Protein AF-0000000084662398 (afdb_homodimer)

Structure (mmCIF, N/CA/C/O backbone):
data_AF-0000000084662398-model_v1
#
loop_
_entity.id
_entity.type
_entity.pdbx_description
1 polymer 'Uncharacterized protein'
#
loop_
_atom_site.group_PDB
_atom_site.id
_atom_site.type_symbol
_atom_site.label_atom_id
_atom_site.label_alt_id
_atom_site.label_comp_id
_atom_site.label_asym_id
_atom_site.label_entity_id
_atom_site.label_seq_id
_atom_site.pdbx_PDB_ins_code
_atom_site.Cartn_x
_atom_site.Cartn_y
_atom_site.Cartn_z
_atom_site.occupancy
_atom_site.B_iso_or_equiv
_atom_site.auth_seq_id
_atom_site.auth_comp_id
_atom_site.auth_asym_id
_atom_site.auth_atom_id
_atom_site.pdbx_PDB_model_num
ATOM 1 N N . MET A 1 1 ? -9.008 -38.969 -8.312 1 29.05 1 MET A N 1
ATOM 2 C CA . MET A 1 1 ? -8.93 -39.812 -7.121 1 29.05 1 MET A CA 1
ATOM 3 C C . MET A 1 1 ? -8.758 -38.938 -5.867 1 29.05 1 MET A C 1
ATOM 5 O O . MET A 1 1 ? -7.836 -38.125 -5.793 1 29.05 1 MET A O 1
ATOM 9 N N . LYS A 1 2 ? -9.797 -38.531 -5.156 1 34.97 2 LYS A N 1
ATOM 10 C CA . LYS A 1 2 ? -9.891 -37.812 -3.887 1 34.97 2 LYS A CA 1
ATOM 11 C C . LYS A 1 2 ? -9.07 -38.531 -2.803 1 34.97 2 LYS A C 1
ATOM 13 O O . LYS A 1 2 ? -9.125 -39.75 -2.666 1 34.97 2 LYS A O 1
ATOM 18 N N . ASN A 1 3 ? -7.875 -38.188 -2.508 1 36.16 3 ASN A N 1
ATOM 19 C CA . ASN A 1 3 ? -7.453 -38.875 -1.294 1 36.16 3 ASN A CA 1
ATOM 20 C C . ASN A 1 3 ? -8.328 -38.5 -0.103 1 36.16 3 ASN A C 1
ATOM 22 O O . ASN A 1 3 ? -8.305 -37.375 0.366 1 36.16 3 ASN A O 1
ATOM 26 N N . TYR A 1 4 ? -9.398 -39.125 0.163 1 37.53 4 TYR A N 1
ATOM 27 C CA . TYR A 1 4 ? -10.414 -39.062 1.212 1 37.53 4 TYR A CA 1
ATOM 28 C C . TYR A 1 4 ? -9.766 -38.969 2.59 1 37.53 4 TYR A C 1
ATOM 30 O O . TYR A 1 4 ? -10.453 -38.812 3.598 1 37.53 4 TYR A O 1
ATOM 38 N N . ALA A 1 5 ? -8.672 -39.594 2.799 1 39 5 ALA A N 1
ATOM 39 C CA . ALA A 1 5 ? -8.211 -39.906 4.152 1 39 5 ALA A CA 1
ATOM 40 C C . ALA A 1 5 ? -7.855 -38.625 4.902 1 39 5 ALA A C 1
ATOM 42 O O . ALA A 1 5 ? -8.102 -38.531 6.109 1 39 5 ALA A O 1
ATOM 43 N N . THR A 1 6 ? -6.941 -37.781 4.379 1 43.41 6 THR A N 1
ATOM 44 C CA . THR A 1 6 ? -6.461 -36.719 5.258 1 43.41 6 THR A CA 1
ATOM 45 C C . THR A 1 6 ? -7.293 -35.469 5.078 1 43.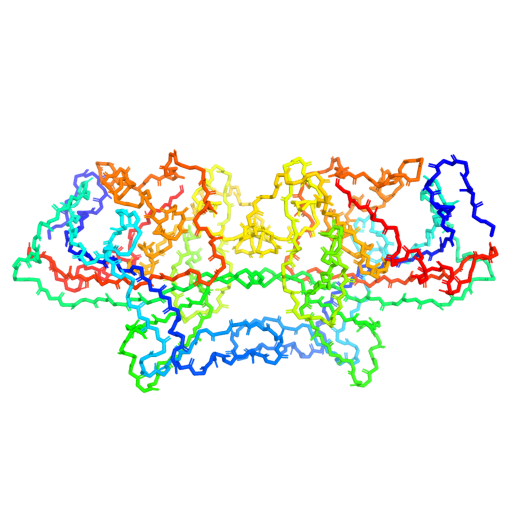41 6 THR A C 1
ATOM 47 O O . THR A 1 6 ? -7.07 -34.469 5.766 1 43.41 6 THR A O 1
ATOM 50 N N . GLY A 1 7 ? -8.531 -35.562 4.48 1 45.16 7 GLY A N 1
ATOM 51 C CA . GLY A 1 7 ? -9.375 -34.406 4.234 1 45.16 7 GLY A CA 1
ATOM 52 C C . GLY A 1 7 ? -8.711 -33.375 3.344 1 45.16 7 GLY A C 1
ATOM 53 O O . GLY A 1 7 ? -9.281 -32.312 3.08 1 45.16 7 GLY A O 1
ATOM 54 N N . VAL A 1 8 ? -7.418 -33.406 3.369 1 49.41 8 VAL A N 1
ATOM 55 C CA . VAL A 1 8 ? -6.695 -32.5 2.486 1 49.41 8 VAL A CA 1
ATOM 56 C C . VAL A 1 8 ? -6.797 -32.969 1.044 1 49.41 8 VAL A C 1
ATOM 58 O O . VAL A 1 8 ? -6.551 -34.156 0.763 1 49.41 8 VAL A O 1
ATOM 61 N N . PRO A 1 9 ? -7.539 -32.438 0.205 1 56.03 9 PRO A N 1
ATOM 62 C CA . PRO A 1 9 ? -7.574 -32.844 -1.199 1 56.03 9 PRO A CA 1
ATOM 63 C C . PRO A 1 9 ? -6.195 -33.219 -1.745 1 56.03 9 PRO A C 1
ATOM 65 O O . PRO A 1 9 ? -5.18 -32.719 -1.246 1 56.03 9 PRO A O 1
ATOM 68 N N . ASN A 1 10 ? -6.012 -34.312 -2.422 1 66.94 10 ASN A N 1
ATOM 69 C CA . ASN A 1 10 ? -4.812 -34.75 -3.143 1 66.94 10 ASN A CA 1
ATOM 70 C C . ASN A 1 10 ? -4.172 -33.562 -3.885 1 66.94 10 ASN A C 1
ATOM 72 O O . ASN A 1 10 ? -4.777 -33 -4.793 1 66.94 10 ASN A O 1
ATOM 76 N N . MET A 1 11 ? -3.113 -32.938 -3.277 1 85.56 11 MET A N 1
ATOM 77 C CA . MET A 1 11 ? -2.355 -31.875 -3.914 1 85.56 11 MET A CA 1
ATOM 78 C C . MET A 1 11 ? -1.899 -32.281 -5.312 1 85.56 11 MET A C 1
ATOM 80 O O . MET A 1 11 ? -1.329 -33.375 -5.492 1 85.56 11 MET A O 1
ATOM 84 N N . PRO A 1 12 ? -2.311 -31.531 -6.281 1 92.69 12 PRO A N 1
ATOM 85 C CA . PRO A 1 12 ? -1.886 -31.891 -7.637 1 92.69 12 PRO A CA 1
ATOM 86 C C . PRO A 1 12 ? -0.385 -31.703 -7.852 1 92.69 12 PRO A C 1
ATOM 88 O O . PRO A 1 12 ? 0.275 -31.016 -7.07 1 92.69 12 PRO A O 1
ATOM 91 N N . ARG A 1 13 ? 0.083 -32.406 -8.883 1 94.62 13 ARG A N 1
ATOM 92 C CA . ARG A 1 13 ? 1.438 -32.156 -9.367 1 94.62 13 ARG A CA 1
ATOM 93 C C . ARG A 1 13 ? 1.43 -31.188 -10.547 1 94.62 13 ARG A C 1
ATOM 95 O O . ARG A 1 13 ? 0.531 -31.234 -11.391 1 94.62 13 ARG A O 1
ATOM 102 N N . TYR A 1 14 ? 2.424 -30.375 -10.57 1 97.56 14 TYR A N 1
ATOM 103 C CA . TYR A 1 14 ? 2.564 -29.453 -11.695 1 97.56 14 TYR A CA 1
ATOM 104 C C . TYR A 1 14 ? 4.012 -29 -11.852 1 97.56 14 TYR A C 1
ATOM 106 O O . TYR A 1 14 ? 4.816 -29.156 -10.93 1 97.56 14 TYR A O 1
ATOM 114 N N . ALA A 1 15 ? 4.344 -28.562 -13.016 1 98.25 15 ALA A N 1
ATOM 115 C CA . ALA A 1 15 ? 5.637 -27.953 -13.312 1 98.25 15 ALA A CA 1
ATOM 116 C C . ALA A 1 15 ? 5.508 -26.453 -13.477 1 98.25 15 ALA A C 1
ATOM 118 O O . ALA A 1 15 ? 4.465 -25.953 -13.906 1 98.25 15 ALA A O 1
ATOM 119 N N . PHE A 1 16 ? 6.559 -25.781 -13.055 1 98.25 16 PHE A N 1
ATOM 120 C CA . PHE A 1 16 ? 6.492 -24.344 -13.258 1 98.25 16 PHE A CA 1
ATOM 121 C C . PHE A 1 16 ? 7.883 -23.75 -13.461 1 98.25 16 PHE A C 1
ATOM 123 O O . PHE A 1 16 ? 8.883 -24.406 -13.148 1 98.25 16 PHE A O 1
ATOM 130 N N . ARG A 1 17 ? 7.871 -22.625 -14.047 1 97.19 17 ARG A N 1
ATOM 131 C CA . ARG A 1 17 ? 9.062 -21.828 -14.281 1 97.19 17 ARG A CA 1
ATOM 132 C C . ARG A 1 17 ? 8.812 -20.359 -13.914 1 97.19 17 ARG A C 1
ATOM 134 O O . ARG A 1 17 ? 7.734 -19.828 -14.18 1 97.19 17 ARG A O 1
ATOM 141 N N . ILE A 1 18 ? 9.789 -19.797 -13.234 1 96.88 18 ILE A N 1
ATOM 142 C CA . ILE A 1 18 ? 9.742 -18.391 -12.898 1 96.88 18 ILE A CA 1
ATOM 143 C C . ILE A 1 18 ? 10.93 -17.656 -13.531 1 96.88 18 ILE A C 1
ATOM 145 O O . ILE A 1 18 ? 12.078 -18.062 -13.336 1 96.88 18 ILE A O 1
ATOM 149 N N . ASP A 1 19 ? 10.656 -16.688 -14.297 1 96.06 19 ASP A N 1
ATOM 150 C CA . ASP A 1 19 ? 11.711 -15.852 -14.859 1 96.06 19 ASP A CA 1
ATOM 151 C C . ASP A 1 19 ? 11.656 -14.438 -14.289 1 96.06 19 ASP A C 1
ATOM 153 O O . ASP A 1 19 ? 10.594 -13.805 -14.273 1 96.06 19 ASP A O 1
ATOM 157 N N . GLU A 1 20 ? 12.82 -13.953 -13.852 1 95.88 20 GLU A N 1
ATOM 158 C CA . GLU A 1 20 ? 12.938 -12.531 -13.57 1 95.88 20 GLU A CA 1
ATOM 159 C C . GLU A 1 20 ? 12.812 -11.703 -14.852 1 95.88 20 GLU A C 1
ATOM 161 O O . GLU A 1 20 ? 13.398 -12.047 -15.875 1 95.88 20 GLU A O 1
ATOM 166 N N . ILE A 1 21 ? 12.023 -10.641 -14.766 1 95.06 21 ILE A N 1
ATOM 167 C CA . ILE A 1 21 ? 11.883 -9.789 -15.945 1 95.06 21 ILE A CA 1
ATOM 168 C C . ILE A 1 21 ? 12.094 -8.328 -15.555 1 95.06 21 ILE A C 1
ATOM 170 O O . ILE A 1 21 ? 11.93 -7.965 -14.383 1 95.06 21 ILE A O 1
ATOM 174 N N . CYS A 1 22 ? 12.445 -7.516 -16.469 1 91.88 22 CYS A N 1
ATOM 175 C CA . CYS A 1 22 ? 12.633 -6.082 -16.281 1 91.88 22 CYS A CA 1
ATOM 176 C C . CYS A 1 22 ? 12.32 -5.312 -17.547 1 91.88 22 CYS A C 1
ATOM 178 O O . CYS A 1 22 ? 12.258 -5.898 -18.641 1 91.88 22 CYS A O 1
ATOM 180 N N . GLU A 1 23 ? 12.07 -4.121 -17.375 1 89.5 23 GLU A N 1
ATOM 181 C CA . GLU A 1 23 ? 11.852 -3.266 -18.547 1 89.5 23 GLU A CA 1
ATOM 182 C C . GLU A 1 23 ? 13.117 -3.141 -19.391 1 89.5 23 GLU A C 1
ATOM 184 O O . GLU A 1 23 ? 14.219 -3.043 -18.844 1 89.5 23 GLU A O 1
ATOM 189 N N . SER A 1 24 ? 12.805 -3.154 -20.672 1 86.69 24 SER A N 1
ATOM 190 C CA . SER A 1 24 ? 13.914 -2.996 -21.609 1 86.69 24 SER A CA 1
ATOM 191 C C . SER A 1 24 ? 14.359 -1.541 -21.688 1 86.69 24 SER A C 1
ATOM 193 O O . SER A 1 24 ? 13.539 -0.625 -21.609 1 86.69 24 SER A O 1
ATOM 195 N N . ASP A 1 25 ? 15.641 -1.336 -21.797 1 77.31 25 ASP A N 1
ATOM 196 C CA . ASP A 1 25 ? 16.172 0.005 -22 1 77.31 25 ASP A CA 1
ATOM 197 C C . ASP A 1 25 ? 15.953 0.475 -23.438 1 77.31 25 ASP A C 1
ATOM 199 O O . ASP A 1 25 ? 16.141 1.653 -23.75 1 77.31 25 ASP A O 1
ATOM 203 N N . GLN A 1 26 ? 15.609 -0.328 -24.359 1 73.19 26 GLN A N 1
ATOM 204 C CA . GLN A 1 26 ? 15.531 -0.034 -25.781 1 73.19 26 GLN A CA 1
ATOM 205 C C . GLN A 1 26 ? 14.164 0.521 -26.156 1 73.19 26 GLN A C 1
ATOM 207 O O . GLN A 1 26 ? 13.992 1.104 -27.234 1 73.19 26 GLN A O 1
ATOM 212 N N . VAL A 1 27 ? 13.203 0.187 -25.438 1 65.38 27 VAL A N 1
ATOM 213 C CA . VAL A 1 27 ? 11.852 0.619 -25.75 1 65.38 27 VAL A CA 1
ATOM 214 C C . VAL A 1 27 ? 11.414 1.726 -24.797 1 65.38 27 VAL A C 1
ATOM 216 O O . VAL A 1 27 ? 11.766 1.702 -23.609 1 65.38 27 VAL A O 1
ATOM 219 N N . ALA A 1 28 ? 11.062 2.842 -25.484 1 58.97 28 ALA A N 1
ATOM 220 C CA . ALA A 1 28 ? 10.633 4.012 -24.734 1 58.97 28 ALA A CA 1
ATOM 221 C C . ALA A 1 28 ? 9.742 3.605 -23.562 1 58.97 28 ALA A C 1
ATOM 223 O O . ALA A 1 28 ? 8.898 2.719 -23.688 1 58.97 28 ALA A O 1
ATOM 224 N N . PRO A 1 29 ? 10.312 4.113 -22.609 1 55.75 29 PRO A N 1
ATOM 225 C CA . PRO A 1 29 ? 9.695 3.725 -21.344 1 55.75 29 PRO A CA 1
ATOM 226 C C . PRO A 1 29 ? 8.172 3.861 -21.359 1 55.75 29 PRO A C 1
ATOM 228 O O . PRO A 1 29 ? 7.625 4.59 -22.188 1 55.75 29 PRO A O 1
ATOM 231 N N . THR A 1 30 ? 7.586 3.123 -20.422 1 60.88 30 THR A N 1
ATOM 232 C CA . THR A 1 30 ? 6.266 2.846 -19.875 1 60.88 30 THR A CA 1
ATOM 233 C C . THR A 1 30 ? 5.539 4.145 -19.531 1 60.88 30 THR A C 1
ATOM 235 O O . THR A 1 30 ? 6.176 5.168 -19.266 1 60.88 30 THR A O 1
ATOM 238 N N . VAL A 1 31 ? 4.266 4.098 -19.75 1 62.16 31 VAL A N 1
ATOM 239 C CA . VAL A 1 31 ? 3.182 5.051 -19.547 1 62.16 31 VAL A CA 1
ATOM 240 C C . VAL A 1 31 ? 2.932 5.242 -18.047 1 62.16 31 VAL A C 1
ATOM 242 O O . VAL A 1 31 ? 3.139 4.316 -17.266 1 62.16 31 VAL A O 1
ATOM 245 N N . THR A 1 32 ? 3.072 6.461 -17.609 1 65.06 32 THR A N 1
ATOM 246 C CA . THR A 1 32 ? 2.578 6.832 -16.281 1 65.06 32 THR A CA 1
ATOM 247 C C . THR A 1 32 ? 1.087 7.148 -16.344 1 65.06 32 THR A C 1
ATOM 249 O O . THR A 1 32 ? 0.587 7.652 -17.344 1 65.06 32 THR A O 1
ATOM 252 N N . THR A 1 33 ? 0.431 6.516 -15.406 1 64.69 33 THR A N 1
ATOM 253 C CA . THR A 1 33 ? -0.972 6.895 -15.289 1 64.69 33 THR A CA 1
ATOM 254 C C . THR A 1 33 ? -1.112 8.406 -15.117 1 64.69 33 THR A C 1
ATOM 256 O O . THR A 1 33 ? -0.12 9.109 -14.906 1 64.69 33 THR A O 1
ATOM 259 N N . GLY A 1 34 ? -2.219 8.844 -15.445 1 63.22 34 GLY A N 1
ATOM 260 C CA . GLY A 1 34 ? -2.518 10.234 -15.141 1 63.22 34 GLY A CA 1
ATOM 261 C C . GLY A 1 34 ? -2.217 10.617 -13.703 1 63.22 34 GLY A C 1
ATOM 262 O O . GLY A 1 34 ? -2.012 11.789 -13.398 1 63.22 34 GLY A O 1
ATOM 263 N N . ARG A 1 35 ? -2.023 9.523 -12.961 1 66.25 35 ARG A N 1
ATOM 264 C CA . ARG A 1 35 ? -1.815 9.805 -11.547 1 66.25 35 ARG A CA 1
ATOM 265 C C . ARG A 1 35 ? -0.349 9.633 -11.164 1 66.25 35 ARG A C 1
ATOM 267 O O . ARG A 1 35 ? -0.008 9.633 -9.977 1 66.25 35 ARG A O 1
ATOM 274 N N . GLY A 1 36 ? 0.453 9.383 -12.188 1 67.5 36 GLY A N 1
ATOM 275 C CA . GLY A 1 36 ? 1.885 9.359 -11.938 1 67.5 36 GLY A CA 1
ATOM 276 C C . GLY A 1 36 ? 2.408 7.977 -11.594 1 67.5 36 GLY A C 1
ATOM 277 O O . GLY A 1 36 ? 3.584 7.824 -11.25 1 67.5 36 GLY A O 1
ATOM 278 N N . ASP A 1 37 ? 1.507 7.004 -11.68 1 78.56 37 ASP A N 1
ATOM 279 C CA . ASP A 1 37 ? 1.978 5.652 -11.375 1 78.56 37 ASP A CA 1
ATOM 280 C C . ASP A 1 37 ? 2.643 5.016 -12.594 1 78.56 37 ASP A C 1
ATOM 282 O O . ASP A 1 37 ? 2.133 5.121 -13.711 1 78.56 37 ASP A O 1
ATOM 286 N N . TRP A 1 38 ? 3.697 4.484 -12.367 1 86.69 38 TRP A N 1
ATOM 287 C CA . TRP A 1 38 ? 4.375 3.682 -13.375 1 86.69 38 TRP A CA 1
ATOM 288 C C . TRP A 1 38 ? 3.557 2.445 -13.734 1 86.69 38 TRP A C 1
ATOM 290 O O . TRP A 1 38 ? 3.043 1.759 -12.844 1 86.69 38 TRP A O 1
ATOM 300 N N . ILE A 1 39 ? 3.352 2.266 -15.016 1 89.62 39 ILE A N 1
ATOM 301 C CA . ILE A 1 39 ? 2.732 1.049 -15.531 1 89.62 39 ILE A CA 1
ATOM 302 C C . ILE A 1 39 ? 3.68 0.365 -16.516 1 89.62 39 ILE A C 1
ATOM 304 O O . ILE A 1 39 ? 4.148 0.99 -17.469 1 89.62 39 ILE A O 1
ATOM 308 N N . PRO A 1 40 ? 3.973 -0.917 -16.234 1 91.94 40 PRO A N 1
ATOM 309 C CA . PRO A 1 40 ? 4.84 -1.578 -17.219 1 91.94 40 PRO A CA 1
ATOM 310 C C . PRO A 1 40 ? 4.25 -1.574 -18.625 1 91.94 40 PRO A C 1
ATOM 312 O O . PRO A 1 40 ? 3.029 -1.605 -18.781 1 91.94 40 PRO A O 1
ATOM 315 N N . SER A 1 41 ? 5.051 -1.547 -19.594 1 89.94 41 SER A N 1
ATOM 316 C CA . SER A 1 41 ? 4.602 -1.525 -20.984 1 89.94 41 SER A CA 1
ATOM 317 C C . SER A 1 41 ? 4.121 -2.902 -21.438 1 89.94 41 SER A C 1
ATOM 319 O O . SER A 1 41 ? 4.664 -3.924 -21.016 1 89.94 41 SER A O 1
ATOM 321 N N . VAL A 1 42 ? 3.129 -2.93 -22.328 1 90 42 VAL A N 1
ATOM 322 C CA . VAL A 1 42 ? 2.658 -4.176 -22.906 1 90 42 VAL A CA 1
ATOM 323 C C . VAL A 1 42 ? 3.156 -4.289 -24.344 1 90 42 VAL A C 1
ATOM 325 O O . VAL A 1 42 ? 2.686 -5.137 -25.109 1 90 42 VAL A O 1
ATOM 328 N N . GLN A 1 43 ? 3.99 -3.443 -24.703 1 88.12 43 GLN A N 1
ATOM 329 C CA . GLN A 1 43 ? 4.547 -3.506 -26.047 1 88.12 43 GLN A CA 1
ATOM 330 C C . GLN A 1 43 ? 5.543 -4.652 -26.188 1 88.12 43 GLN A C 1
ATOM 332 O O . GLN A 1 43 ? 6.285 -4.949 -25.234 1 88.12 43 GLN A O 1
ATOM 337 N N . HIS A 1 44 ? 5.582 -5.156 -27.391 1 88.19 44 HIS A N 1
ATOM 338 C CA . HIS A 1 44 ? 6.547 -6.215 -27.656 1 88.19 44 HIS A CA 1
ATOM 339 C C . HIS A 1 44 ? 7.977 -5.727 -27.453 1 88.19 44 HIS A C 1
ATOM 341 O O . HIS A 1 44 ? 8.336 -4.641 -27.922 1 88.19 44 HIS A O 1
ATOM 347 N N . GLY A 1 45 ? 8.695 -6.469 -26.719 1 88.5 45 GLY A N 1
ATOM 348 C CA . GLY A 1 45 ? 10.094 -6.129 -26.5 1 88.5 45 GLY A CA 1
ATOM 349 C C . GLY A 1 45 ? 10.305 -5.164 -25.359 1 88.5 45 GLY A C 1
ATOM 350 O O . GLY A 1 45 ? 11.438 -4.844 -25 1 88.5 45 GLY A O 1
ATOM 351 N N . ALA A 1 46 ? 9.266 -4.734 -24.75 1 91.19 46 ALA A N 1
ATOM 352 C CA . ALA A 1 46 ? 9.383 -3.742 -23.688 1 91.19 46 ALA A CA 1
ATOM 353 C C . ALA A 1 46 ? 9.859 -4.387 -22.391 1 91.19 46 ALA A C 1
ATOM 355 O O . ALA A 1 46 ? 10.406 -3.705 -21.516 1 91.19 46 ALA A O 1
ATOM 356 N N . ASN A 1 47 ? 9.586 -5.621 -22.188 1 93.75 47 ASN A N 1
ATOM 357 C CA . ASN A 1 47 ? 10.016 -6.391 -21.016 1 93.75 47 ASN A CA 1
ATOM 358 C C . ASN A 1 47 ? 10.828 -7.613 -21.438 1 93.75 47 ASN A C 1
ATOM 360 O O . ASN A 1 47 ? 10.461 -8.328 -22.359 1 93.75 47 ASN A O 1
ATOM 364 N N . ASN A 1 48 ? 11.93 -7.77 -20.703 1 92.56 48 ASN A N 1
ATOM 365 C CA . ASN A 1 48 ? 12.812 -8.883 -21.031 1 92.56 48 ASN A CA 1
ATOM 366 C C . ASN A 1 48 ? 13.133 -9.734 -19.812 1 92.56 48 ASN A C 1
ATOM 368 O O . ASN A 1 48 ? 13.211 -9.211 -18.688 1 92.56 48 ASN A O 1
ATOM 372 N N . SER A 1 49 ? 13.344 -11.039 -20.141 1 92.06 49 SER A N 1
ATOM 373 C CA . SER A 1 49 ? 13.844 -11.914 -19.078 1 92.06 49 SER A CA 1
ATOM 374 C C . SER A 1 49 ? 15.289 -11.578 -18.734 1 92.06 49 SER A C 1
ATOM 376 O O . SER A 1 49 ? 16.094 -11.258 -19.609 1 92.06 49 SER A O 1
ATOM 378 N N . VAL A 1 50 ? 15.555 -11.57 -17.484 1 86.69 50 VAL A N 1
ATOM 379 C CA . VAL A 1 50 ? 16.906 -11.336 -17.016 1 86.69 50 VAL A CA 1
ATOM 380 C C . VAL A 1 50 ? 17.719 -12.633 -17.062 1 86.69 50 VAL A C 1
ATOM 382 O O . VAL A 1 50 ? 17.359 -13.617 -16.406 1 86.69 50 VAL A O 1
ATOM 385 N N . PRO A 1 51 ? 18.703 -12.641 -17.984 1 76.62 51 PRO A N 1
ATOM 386 C CA . PRO A 1 51 ? 19.469 -13.875 -18.094 1 76.62 51 PRO A CA 1
ATOM 387 C C . PRO A 1 51 ? 20.234 -14.211 -16.812 1 76.62 51 PRO A C 1
ATOM 389 O O . PRO A 1 51 ? 20.453 -13.328 -15.977 1 76.62 51 PRO A O 1
ATOM 392 N N . HIS A 1 52 ? 20.562 -15.539 -16.688 1 63.09 52 HIS A N 1
ATOM 393 C CA . HIS A 1 52 ? 21.25 -16.078 -15.516 1 63.09 52 HIS A CA 1
ATOM 394 C C . HIS A 1 52 ? 22.609 -15.414 -15.305 1 63.09 52 HIS A C 1
ATOM 396 O O . HIS A 1 52 ? 23.078 -15.289 -14.172 1 63.09 52 HIS A O 1
ATOM 402 N N . ASN A 1 53 ? 23.25 -15.273 -16.516 1 58.12 53 ASN A N 1
ATOM 403 C CA . ASN A 1 53 ? 24.625 -14.836 -16.406 1 58.12 53 ASN A CA 1
ATOM 404 C C . ASN A 1 53 ? 24.734 -13.406 -15.883 1 58.12 53 ASN A C 1
ATOM 406 O O . ASN A 1 53 ? 25.828 -12.922 -15.578 1 58.12 53 ASN A O 1
ATOM 410 N N . VAL A 1 54 ? 23.703 -12.781 -16.125 1 50.53 54 VAL A N 1
ATOM 411 C CA . VAL A 1 54 ? 23.766 -11.422 -15.594 1 50.53 54 VAL A CA 1
ATOM 412 C C . VAL A 1 54 ? 23.453 -11.438 -14.094 1 50.53 54 VAL A C 1
ATOM 414 O O . VAL A 1 54 ? 22.344 -11.75 -13.688 1 50.53 54 VAL A O 1
ATOM 417 N N . GLY A 1 55 ? 24.391 -11.195 -13.289 1 51.41 55 GLY A N 1
ATOM 418 C CA . GLY A 1 55 ? 24.422 -11.195 -11.828 1 51.41 55 GLY A CA 1
ATOM 419 C C . GLY A 1 55 ? 24.438 -12.586 -11.234 1 51.41 55 GLY A C 1
ATOM 420 O O . GLY A 1 55 ? 24.781 -13.555 -11.914 1 51.41 55 GLY A O 1
ATOM 421 N N . SER A 1 56 ? 24.328 -12.711 -9.961 1 54.44 56 SER A N 1
ATOM 422 C CA . SER A 1 56 ? 24.281 -13.945 -9.188 1 54.44 56 SER A CA 1
ATOM 423 C C . SER A 1 56 ? 23.125 -14.828 -9.625 1 54.44 56 SER A C 1
ATOM 425 O O . SER A 1 56 ? 22.266 -14.391 -10.391 1 54.44 56 SER A O 1
ATOM 427 N N . GLN A 1 57 ? 23.094 -16.109 -9.148 1 64.25 57 GLN A N 1
ATOM 428 C CA . GLN A 1 57 ? 22.203 -17.266 -9.289 1 64.25 57 GLN A CA 1
ATOM 429 C C . GLN A 1 57 ? 20.75 -16.859 -9.102 1 64.25 57 GLN A C 1
ATOM 431 O O . GLN A 1 57 ? 20.281 -16.672 -7.969 1 64.25 57 GLN A O 1
ATOM 436 N N . ASN A 1 58 ? 20.094 -16.281 -10.367 1 77.19 58 ASN A N 1
ATOM 437 C CA . ASN A 1 58 ? 18.656 -16.062 -10.195 1 77.19 58 ASN A CA 1
ATOM 438 C C . ASN A 1 58 ? 17.844 -17.266 -10.688 1 77.19 58 ASN A C 1
ATOM 440 O O . ASN A 1 58 ? 18.406 -18.281 -11.07 1 77.19 58 ASN A O 1
ATOM 444 N N . VAL A 1 59 ? 16.625 -17.234 -10.609 1 89.56 59 VAL A N 1
ATOM 445 C CA . VAL A 1 59 ? 15.711 -18.359 -10.781 1 89.56 59 VAL A CA 1
ATOM 446 C C . VAL A 1 59 ? 15.352 -18.516 -12.258 1 89.56 59 VAL A C 1
ATOM 448 O O . VAL A 1 59 ? 14.797 -19.531 -12.664 1 89.56 59 VAL A O 1
ATOM 451 N N . SER A 1 60 ? 15.859 -17.609 -13.156 1 92.25 60 SER A N 1
ATOM 452 C CA . SER A 1 60 ? 15.359 -17.547 -14.523 1 92.25 60 SER A CA 1
ATOM 453 C C . SER A 1 60 ? 15.773 -18.797 -15.312 1 92.25 60 SER A C 1
ATOM 455 O O . SER A 1 60 ? 16.891 -19.266 -15.172 1 92.25 60 SER A O 1
ATOM 457 N N . TYR A 1 61 ? 14.852 -19.281 -16.109 1 91.81 61 TYR A N 1
ATOM 458 C CA . TYR A 1 61 ? 15.031 -20.359 -17.078 1 91.81 61 TYR A CA 1
ATOM 459 C C . TYR A 1 61 ? 15.195 -21.703 -16.375 1 91.81 61 TYR A C 1
ATOM 461 O O . TYR A 1 61 ? 15.594 -22.688 -17 1 91.81 61 TYR A O 1
ATOM 469 N N . ARG A 1 62 ? 14.883 -21.75 -15.109 1 92.56 62 ARG A N 1
ATOM 470 C CA . ARG A 1 62 ? 14.898 -23.016 -14.375 1 92.56 62 ARG A CA 1
ATOM 471 C C . ARG A 1 62 ? 13.492 -23.594 -14.266 1 92.56 62 ARG A C 1
ATOM 473 O O . ARG A 1 62 ? 12.523 -22.859 -14.07 1 92.56 62 ARG A O 1
ATOM 480 N N . TRP A 1 63 ? 13.508 -24.875 -14.367 1 96.19 63 TRP A N 1
ATOM 481 C CA . TRP A 1 63 ? 12.227 -25.578 -14.211 1 96.19 63 TRP A CA 1
ATOM 482 C C . TRP A 1 63 ? 12.125 -26.219 -12.836 1 96.19 63 TRP A C 1
ATOM 484 O O . TRP A 1 63 ? 13.117 -26.719 -12.305 1 96.19 63 TRP A O 1
ATOM 494 N N . TRP A 1 64 ? 10.914 -26.156 -12.344 1 97.5 64 TRP A N 1
ATOM 495 C CA . TRP A 1 64 ? 10.594 -26.703 -11.031 1 97.5 64 TRP A CA 1
ATOM 496 C C . TRP A 1 64 ? 9.375 -27.625 -11.102 1 97.5 64 TRP A C 1
ATOM 498 O O . TRP A 1 64 ? 8.5 -27.438 -11.953 1 97.5 64 TRP A O 1
ATOM 508 N N . VAL A 1 65 ? 9.367 -28.609 -10.227 1 97.06 65 VAL A N 1
ATOM 509 C CA . VAL A 1 65 ? 8.234 -29.516 -10.141 1 97.06 65 VAL A CA 1
ATOM 510 C C . VAL A 1 65 ? 7.707 -29.547 -8.703 1 97.06 65 VAL A C 1
ATOM 512 O O . VAL A 1 65 ? 8.484 -29.703 -7.754 1 97.06 65 VAL A O 1
ATOM 515 N N . PHE A 1 66 ? 6.438 -29.266 -8.57 1 96.69 66 PHE A N 1
ATOM 516 C CA . PHE A 1 66 ? 5.723 -29.578 -7.34 1 96.69 66 PHE A CA 1
ATOM 517 C C . PHE A 1 66 ? 5.094 -30.953 -7.418 1 96.69 66 PHE A C 1
ATOM 519 O O . PHE A 1 66 ? 4.246 -31.219 -8.273 1 96.69 66 PHE A O 1
ATOM 526 N N . ASP A 1 67 ? 5.406 -31.844 -6.562 1 92.75 67 ASP A N 1
ATOM 527 C CA . ASP A 1 67 ? 4.973 -33.25 -6.684 1 92.75 67 ASP A CA 1
ATOM 528 C C . ASP A 1 67 ? 3.82 -33.531 -5.727 1 92.75 67 ASP A C 1
ATOM 530 O O . ASP A 1 67 ? 3.498 -34.688 -5.484 1 92.75 67 ASP A O 1
ATOM 534 N N . GLY A 1 68 ? 3.268 -32.531 -5.133 1 90.06 68 GLY A N 1
ATOM 535 C CA . GLY A 1 68 ? 2.197 -32.688 -4.164 1 90.06 68 GLY A CA 1
ATOM 536 C C . GLY A 1 68 ? 2.664 -32.562 -2.729 1 90.06 68 GLY A C 1
ATOM 537 O O . GLY A 1 68 ? 1.853 -32.344 -1.823 1 90.06 68 GLY A O 1
ATOM 538 N N . THR A 1 69 ? 3.992 -32.688 -2.512 1 90.31 69 THR A N 1
ATOM 539 C CA . THR A 1 69 ? 4.523 -32.625 -1.154 1 90.31 69 THR A CA 1
ATOM 540 C C . THR A 1 69 ? 5.645 -31.594 -1.057 1 90.31 69 THR A C 1
ATOM 542 O O . THR A 1 69 ? 5.82 -30.953 -0.015 1 90.31 69 THR A O 1
ATOM 545 N N . GLN A 1 70 ? 6.363 -31.469 -2.154 1 93.31 70 GLN A N 1
ATOM 546 C CA . GLN A 1 70 ? 7.5 -30.562 -2.141 1 93.31 70 GLN A CA 1
ATOM 547 C C . GLN A 1 70 ? 7.797 -30.031 -3.541 1 93.31 70 GLN A C 1
ATOM 549 O O . GLN A 1 70 ? 7.273 -30.547 -4.531 1 93.31 70 GLN A O 1
ATOM 554 N N . ILE A 1 71 ? 8.625 -29 -3.598 1 95.44 71 ILE A N 1
ATOM 555 C CA . ILE A 1 71 ? 9.109 -28.422 -4.844 1 95.44 71 ILE A CA 1
ATOM 556 C C . ILE A 1 71 ? 10.555 -28.844 -5.082 1 95.44 71 ILE A C 1
ATOM 558 O O . ILE A 1 71 ? 11.391 -28.766 -4.172 1 95.44 71 ILE A O 1
ATOM 562 N N . ARG A 1 72 ? 10.844 -29.281 -6.262 1 95.81 72 ARG A N 1
ATOM 563 C CA . ARG A 1 72 ? 12.203 -29.641 -6.648 1 95.81 72 ARG A CA 1
ATOM 564 C C . ARG A 1 72 ? 12.57 -29.047 -8.008 1 95.81 72 ARG A C 1
ATOM 566 O O . ARG A 1 72 ? 11.711 -28.938 -8.883 1 95.81 72 ARG A O 1
ATOM 573 N N . GLU A 1 73 ? 13.805 -28.797 -8.102 1 95.5 73 GLU A N 1
ATOM 574 C CA . GLU A 1 73 ? 14.281 -28.297 -9.383 1 95.5 73 GLU A CA 1
ATOM 575 C C . GLU A 1 73 ? 14.391 -29.438 -10.406 1 95.5 73 GLU A C 1
ATOM 577 O O . GLU A 1 73 ? 14.781 -30.547 -10.062 1 95.5 73 GLU A O 1
ATOM 582 N N . SER A 1 74 ? 14 -29.109 -11.617 1 94.75 74 SER A N 1
ATOM 583 C CA . SER A 1 74 ? 14.195 -29.984 -12.766 1 94.75 74 SER A CA 1
ATOM 584 C C . SER A 1 74 ? 15.195 -29.406 -13.75 1 94.75 74 SER A C 1
ATOM 586 O O . SER A 1 74 ? 15.039 -28.266 -14.195 1 94.75 74 SER A O 1
ATOM 588 N N . PRO A 1 75 ? 16.266 -30.094 -14.086 1 87.75 75 PRO A N 1
ATOM 589 C CA . PRO A 1 75 ? 17.297 -29.562 -14.969 1 87.75 75 PRO A CA 1
ATOM 590 C C . PRO A 1 75 ? 16.766 -29.172 -16.344 1 87.75 75 PRO A C 1
ATOM 592 O O . PRO A 1 75 ? 17.297 -28.266 -16.984 1 87.75 75 PRO A O 1
ATOM 595 N N . VAL A 1 76 ? 15.781 -29.922 -16.719 1 91.44 76 VAL A N 1
ATOM 596 C CA . VAL A 1 76 ? 15.148 -29.609 -18 1 91.44 76 VAL A CA 1
ATOM 597 C C . VAL A 1 76 ? 13.633 -29.5 -17.812 1 91.44 76 VAL A C 1
ATOM 599 O O . VAL A 1 76 ? 13.109 -29.859 -16.75 1 91.44 76 VAL A O 1
ATOM 602 N N . LYS A 1 77 ? 12.969 -29.016 -18.844 1 94.25 77 LYS A N 1
ATOM 603 C CA . LYS A 1 77 ? 11.508 -29.031 -18.812 1 94.25 77 LYS A CA 1
ATOM 604 C C . LYS A 1 77 ? 10.961 -30.438 -18.656 1 94.25 77 LYS A C 1
ATOM 606 O O . LYS A 1 77 ? 11.297 -31.328 -19.438 1 94.25 77 LYS A O 1
ATOM 611 N N . PRO A 1 78 ? 10.156 -30.625 -17.672 1 94.69 78 PRO A N 1
ATOM 612 C CA . PRO A 1 78 ? 9.586 -31.969 -17.516 1 94.69 78 PRO A CA 1
ATOM 613 C C . PRO A 1 78 ? 8.781 -32.406 -18.734 1 94.69 78 PRO A C 1
ATOM 615 O O . PRO A 1 78 ? 8.086 -31.609 -19.344 1 94.69 78 PRO A O 1
ATOM 618 N N . PRO A 1 79 ? 8.844 -33.688 -19.047 1 93.31 79 PRO A N 1
ATOM 619 C CA . PRO A 1 79 ? 8.18 -34.188 -20.25 1 93.31 79 PRO A CA 1
ATOM 620 C C . PRO A 1 79 ? 6.656 -34.25 -20.094 1 93.31 79 PRO A C 1
ATOM 622 O O . PRO A 1 79 ? 6.148 -34.344 -18.984 1 93.31 79 PRO A O 1
ATOM 625 N N . ASN A 1 80 ? 5.941 -34.25 -21.234 1 94 80 ASN A N 1
ATOM 626 C CA . ASN A 1 80 ? 4.504 -34.469 -21.359 1 94 80 ASN A CA 1
ATOM 627 C C . ASN A 1 80 ? 3.711 -33.438 -20.562 1 94 80 ASN A C 1
ATOM 629 O O . ASN A 1 80 ? 2.633 -33.719 -20.047 1 94 80 ASN A O 1
ATOM 633 N N . THR A 1 81 ? 4.328 -32.25 -20.281 1 95.5 81 THR A N 1
ATOM 634 C CA . THR A 1 81 ? 3.633 -31.141 -19.625 1 95.5 81 THR A CA 1
ATOM 635 C C . THR A 1 81 ? 2.908 -30.281 -20.656 1 95.5 81 THR A C 1
ATOM 637 O O . THR A 1 81 ? 3.312 -30.219 -21.828 1 95.5 81 THR A O 1
ATOM 640 N N . GLN A 1 82 ? 1.805 -29.688 -20.312 1 97 82 GLN A N 1
ATOM 641 C CA . GLN A 1 82 ? 1.057 -28.75 -21.141 1 97 82 GLN A CA 1
ATOM 642 C C . GLN A 1 82 ? 0.915 -27.406 -20.438 1 97 82 GLN A C 1
ATOM 644 O O . GLN A 1 82 ? 0.701 -27.344 -19.234 1 97 82 GLN A O 1
ATOM 649 N N . PRO A 1 83 ? 1.034 -26.344 -21.281 1 97.94 83 PRO A N 1
ATOM 650 C CA . PRO A 1 83 ? 0.823 -25.031 -20.672 1 97.94 83 PRO A CA 1
ATOM 651 C C . PRO A 1 83 ? -0.539 -24.906 -20 1 97.94 83 PRO A C 1
ATOM 653 O O . PRO A 1 83 ? -1.546 -25.375 -20.531 1 97.94 83 PRO A O 1
ATOM 656 N N . TYR A 1 84 ? -0.572 -24.344 -18.812 1 98.25 84 TYR A N 1
ATOM 657 C CA . TYR A 1 84 ? -1.81 -24.188 -18.062 1 98.25 84 TYR A CA 1
ATOM 658 C C . TYR A 1 84 ? -2.109 -22.719 -17.812 1 98.25 84 TYR A C 1
ATOM 660 O O . TYR A 1 84 ? -3.184 -22.219 -18.172 1 98.25 84 TYR A O 1
ATOM 668 N N . GLN A 1 85 ? -1.188 -22 -17.219 1 98.12 85 GLN A N 1
ATOM 669 C CA . GLN A 1 85 ? -1.416 -20.625 -16.812 1 98.12 85 GLN A CA 1
ATOM 670 C C . GLN A 1 85 ? -0.117 -19.828 -16.828 1 98.12 85 GLN A C 1
ATOM 672 O O . GLN A 1 85 ? 0.939 -20.328 -16.453 1 98.12 85 GLN A O 1
ATOM 677 N N . THR A 1 86 ? -0.201 -18.594 -17.312 1 98.44 86 THR A N 1
ATOM 678 C CA . THR A 1 86 ? 0.939 -17.688 -17.281 1 98.44 86 THR A CA 1
ATOM 679 C C . THR A 1 86 ? 0.543 -16.328 -16.703 1 98.44 86 THR A C 1
ATOM 681 O O . THR A 1 86 ? -0.468 -15.75 -17.094 1 98.44 86 THR A O 1
ATOM 684 N N . TYR A 1 87 ? 1.289 -15.914 -15.742 1 98.56 87 TYR A N 1
ATOM 685 C CA . TYR A 1 87 ? 1.114 -14.586 -15.172 1 98.56 87 TYR A CA 1
ATOM 686 C C . TYR A 1 87 ? 2.436 -13.828 -15.133 1 98.56 87 TYR A C 1
ATOM 688 O O . TYR A 1 87 ? 3.479 -14.398 -14.812 1 98.56 87 TYR A O 1
ATOM 696 N N . SER A 1 88 ? 2.395 -12.578 -15.484 1 98.38 88 SER A N 1
ATOM 697 C CA . SER A 1 88 ? 3.463 -11.633 -15.195 1 98.38 88 SER A CA 1
ATOM 698 C C . SER A 1 88 ? 3.055 -10.656 -14.094 1 98.38 88 SER A C 1
ATOM 700 O O . SER A 1 88 ? 1.917 -10.188 -14.07 1 98.38 88 SER A O 1
ATOM 702 N N . VAL A 1 89 ? 3.953 -10.445 -13.188 1 98.25 89 VAL A N 1
ATOM 703 C CA . VAL A 1 89 ? 3.666 -9.555 -12.062 1 98.25 89 VAL A CA 1
ATOM 704 C C . VAL A 1 89 ? 4.852 -8.625 -11.828 1 98.25 89 VAL A C 1
ATOM 706 O O . VAL A 1 89 ? 6.004 -9.07 -11.82 1 98.25 89 VAL A O 1
ATOM 709 N N . PHE A 1 90 ? 4.594 -7.34 -11.695 1 96.62 90 PHE A N 1
ATOM 710 C CA . PHE A 1 90 ? 5.574 -6.355 -11.266 1 96.62 90 PHE A CA 1
ATOM 711 C C . PHE A 1 90 ? 5.184 -5.754 -9.922 1 96.62 90 PHE A C 1
ATOM 713 O O . PHE A 1 90 ? 4.004 -5.484 -9.672 1 96.62 90 PHE A O 1
ATOM 720 N N . TYR A 1 91 ? 6.188 -5.59 -9.109 1 96.25 91 TYR A N 1
ATOM 721 C CA . TYR A 1 91 ? 5.98 -4.754 -7.93 1 96.25 91 TYR A CA 1
ATOM 722 C C . TYR A 1 91 ? 6.379 -3.309 -8.211 1 96.25 91 TYR A C 1
ATOM 724 O O . TYR A 1 91 ? 7.434 -3.055 -8.797 1 96.25 91 TYR A O 1
ATOM 732 N N . ASN A 1 92 ? 5.539 -2.416 -7.844 1 94.12 92 ASN A N 1
ATOM 733 C CA . ASN A 1 92 ? 5.797 -0.985 -7.969 1 94.12 92 ASN A CA 1
ATOM 734 C C . ASN A 1 92 ? 5.613 -0.262 -6.637 1 94.12 92 ASN A C 1
ATOM 736 O O . ASN A 1 92 ? 4.512 -0.232 -6.09 1 94.12 92 ASN A O 1
ATOM 740 N N . GLY A 1 93 ? 6.723 0.301 -6.156 1 92.5 93 GLY A N 1
ATOM 741 C CA . GLY A 1 93 ? 6.594 1.139 -4.977 1 92.5 93 GLY A CA 1
ATOM 742 C C . GLY A 1 93 ? 5.57 2.246 -5.137 1 92.5 93 GLY A C 1
ATOM 743 O O . GLY A 1 93 ? 5.562 2.949 -6.148 1 92.5 93 GLY A O 1
ATOM 744 N N . GLY A 1 94 ? 4.723 2.402 -4.129 1 92.44 94 GLY A N 1
ATOM 745 C CA . GLY A 1 94 ? 3.691 3.428 -4.184 1 92.44 94 GLY A CA 1
ATOM 746 C C . GLY A 1 94 ? 2.365 2.912 -4.715 1 92.44 94 GLY A C 1
ATOM 747 O O . GLY A 1 94 ? 1.337 3.578 -4.578 1 92.44 94 GLY A O 1
ATOM 748 N N . PHE A 1 95 ? 2.395 1.718 -5.246 1 92.06 95 PHE A N 1
ATOM 749 C CA . PHE A 1 95 ? 1.194 1.171 -5.867 1 92.06 95 PHE A CA 1
ATOM 750 C C . PHE A 1 95 ? 0.938 -0.253 -5.387 1 92.06 95 PHE A C 1
ATOM 752 O O . PHE A 1 95 ? -0.187 -0.596 -5.016 1 92.06 95 PHE A O 1
ATOM 759 N N . GLY A 1 96 ? 1.912 -1.043 -5.414 1 94.44 96 GLY A N 1
ATOM 760 C CA . GLY A 1 96 ? 1.792 -2.467 -5.141 1 94.44 96 GLY A CA 1
ATOM 761 C C . GLY A 1 96 ? 2.043 -3.332 -6.363 1 94.44 96 GLY A C 1
ATOM 762 O O . GLY A 1 96 ? 3.064 -3.18 -7.035 1 94.44 96 GLY A O 1
ATOM 763 N N . PHE A 1 97 ? 1.17 -4.219 -6.695 1 96.12 97 PHE A N 1
ATOM 764 C CA . PHE A 1 97 ? 1.444 -5.191 -7.746 1 96.12 97 PHE A CA 1
ATOM 765 C C . PHE A 1 97 ? 0.624 -4.887 -8.992 1 96.12 97 PHE A C 1
ATOM 767 O O . PHE A 1 97 ? -0.594 -4.711 -8.914 1 96.12 97 PHE A O 1
ATOM 774 N N . TRP A 1 98 ? 1.312 -4.828 -10.125 1 95.12 98 TRP A N 1
ATOM 775 C CA . TRP A 1 98 ? 0.7 -4.953 -11.445 1 95.12 98 TRP A CA 1
ATOM 776 C C . TRP A 1 98 ? 0.651 -6.41 -11.891 1 95.12 98 TRP A C 1
ATOM 778 O O . TRP A 1 98 ? 1.655 -7.125 -11.812 1 95.12 98 TRP A O 1
ATOM 788 N N . VAL A 1 99 ? -0.494 -6.82 -12.344 1 96.94 99 VAL A N 1
ATOM 789 C CA . VAL A 1 99 ? -0.692 -8.219 -12.719 1 96.94 99 VAL A CA 1
ATOM 790 C C . VAL A 1 99 ? -1.124 -8.305 -14.18 1 96.94 99 VAL A C 1
ATOM 792 O O . VAL A 1 99 ? -2.01 -7.566 -14.617 1 96.94 99 VAL A O 1
ATOM 795 N N . LEU A 1 100 ? -0.481 -9.133 -14.938 1 96.75 100 LEU A N 1
ATOM 796 C CA . LEU A 1 100 ? -0.819 -9.422 -16.328 1 96.75 100 LEU A CA 1
ATOM 797 C C . LEU A 1 100 ? -1.024 -10.914 -16.531 1 96.75 100 LEU A C 1
ATOM 799 O O . LEU A 1 100 ? -0.094 -11.703 -16.359 1 96.75 100 LEU A O 1
ATOM 803 N N . LYS A 1 101 ? -2.262 -11.281 -16.875 1 96.94 101 LYS A N 1
ATOM 804 C CA . LYS A 1 101 ? -2.537 -12.68 -17.172 1 96.94 101 LYS A CA 1
ATOM 805 C C . LYS A 1 101 ? -2.027 -13.062 -18.562 1 96.94 101 LYS A C 1
ATOM 807 O O . LYS A 1 101 ? -2.812 -13.43 -19.438 1 96.94 101 LYS A O 1
ATOM 812 N N . ASP A 1 102 ? -0.784 -12.891 -18.75 1 97.38 102 ASP A N 1
ATOM 813 C CA . ASP A 1 102 ? -0.059 -13.164 -19.984 1 97.38 102 ASP A CA 1
ATOM 814 C C . ASP A 1 102 ? 1.45 -13.07 -19.766 1 97.38 102 ASP A C 1
ATOM 816 O O . ASP A 1 102 ? 1.906 -12.719 -18.672 1 97.38 102 ASP A O 1
ATOM 820 N N . ASP A 1 103 ? 2.16 -13.492 -20.797 1 97.75 103 ASP A N 1
ATOM 821 C CA . ASP A 1 103 ? 3.611 -13.352 -20.812 1 97.75 103 ASP A CA 1
ATOM 822 C C . ASP A 1 103 ? 4.016 -11.938 -21.219 1 97.75 103 ASP A C 1
ATOM 824 O O . ASP A 1 103 ? 3.922 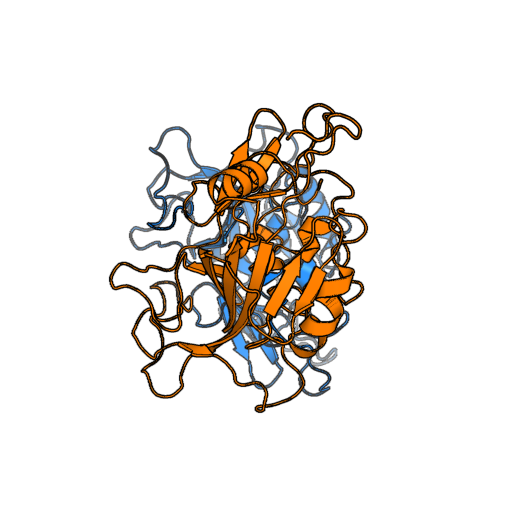-11.578 -22.406 1 97.75 103 ASP A O 1
ATOM 828 N N . ALA A 1 104 ? 4.523 -11.164 -20.297 1 96.44 104 ALA A N 1
ATOM 829 C CA . ALA A 1 104 ? 4.863 -9.766 -20.562 1 96.44 104 ALA A CA 1
ATOM 830 C C . ALA A 1 104 ? 6.027 -9.648 -21.531 1 96.44 104 ALA A C 1
ATOM 832 O O . ALA A 1 104 ? 6.238 -8.594 -22.141 1 96.44 104 ALA A O 1
ATOM 833 N N . THR A 1 105 ? 6.84 -10.68 -21.609 1 95.25 105 THR A N 1
ATOM 834 C CA . THR A 1 105 ? 7.965 -10.633 -22.547 1 95.25 105 THR A CA 1
ATOM 835 C C . THR A 1 105 ? 7.484 -10.805 -23.984 1 95.25 105 THR A C 1
ATOM 837 O O . THR A 1 105 ? 8.219 -10.5 -24.922 1 95.25 105 THR A O 1
ATOM 840 N N . ASN A 1 106 ? 6.383 -11.328 -24.156 1 94.81 106 ASN A N 1
ATOM 841 C CA . ASN A 1 106 ? 5.727 -11.5 -25.453 1 94.81 106 ASN A CA 1
ATOM 842 C C . ASN A 1 106 ? 4.207 -11.383 -25.328 1 94.81 106 ASN A C 1
ATOM 844 O O . ASN A 1 106 ? 3.49 -12.359 -25.547 1 94.81 106 ASN A O 1
ATOM 848 N N . PRO A 1 107 ? 3.744 -10.219 -25.031 1 94 107 PRO A N 1
ATOM 849 C CA . PRO A 1 107 ? 2.326 -10.055 -24.719 1 94 107 PRO A CA 1
ATOM 850 C C . PRO A 1 107 ? 1.427 -10.109 -25.953 1 94 107 PRO A C 1
ATOM 852 O O . PRO A 1 107 ? 1.837 -9.688 -27.031 1 94 107 PRO A O 1
ATOM 855 N N . ARG A 1 108 ? 0.224 -10.617 -25.719 1 92.06 108 ARG A N 1
ATOM 856 C CA . ARG A 1 108 ? -0.806 -10.523 -26.75 1 92.06 108 ARG A CA 1
ATOM 857 C C . ARG A 1 108 ? -1.288 -9.086 -26.922 1 92.06 108 ARG A C 1
ATOM 859 O O . ARG A 1 108 ? -1.081 -8.25 -26.031 1 92.06 108 ARG A O 1
ATOM 866 N N . ARG A 1 109 ? -1.934 -8.766 -27.906 1 85.94 109 ARG A N 1
ATOM 867 C CA . ARG A 1 109 ? -2.365 -7.418 -28.25 1 85.94 109 ARG A CA 1
ATOM 868 C C . ARG A 1 109 ? -3.34 -6.867 -27.219 1 85.94 109 ARG A C 1
ATOM 870 O O . ARG A 1 109 ? -3.289 -5.684 -26.875 1 85.94 109 ARG A O 1
ATOM 877 N N . GLU A 1 110 ? -4.148 -7.723 -26.656 1 89.69 110 GLU A N 1
ATOM 878 C CA . GLU A 1 110 ? -5.195 -7.254 -25.75 1 89.69 110 GLU A CA 1
ATOM 879 C C . GLU A 1 110 ? -4.73 -7.297 -24.297 1 89.69 110 GLU A C 1
ATOM 881 O O . GLU A 1 110 ? -5.512 -7.035 -23.391 1 89.69 110 GLU A O 1
ATOM 886 N N . ALA A 1 111 ? -3.473 -7.531 -24.156 1 90.44 111 ALA A N 1
ATOM 887 C CA . ALA A 1 111 ? -2.941 -7.645 -22.797 1 90.44 111 ALA A CA 1
ATOM 888 C C . ALA A 1 111 ? -2.996 -6.301 -22.078 1 90.44 111 ALA A C 1
ATOM 890 O O . ALA A 1 111 ? -2.68 -5.262 -22.656 1 90.44 111 ALA A O 1
ATOM 891 N N . ALA A 1 112 ? -3.473 -6.305 -20.891 1 90.75 112 ALA A N 1
ATOM 892 C CA . ALA A 1 112 ? -3.533 -5.094 -20.062 1 90.75 112 ALA A CA 1
ATOM 893 C C . ALA A 1 112 ? -3.176 -5.398 -18.609 1 90.75 112 ALA A C 1
ATOM 895 O O . ALA A 1 112 ? -3.619 -6.402 -18.062 1 90.75 112 ALA A O 1
ATOM 896 N N . TRP A 1 113 ? -2.402 -4.562 -18.109 1 92.88 113 TRP A N 1
ATOM 897 C CA . TRP A 1 113 ? -2.035 -4.691 -16.703 1 92.88 113 TRP A CA 1
ATOM 898 C C . TRP A 1 113 ? -3.205 -4.32 -15.797 1 92.88 113 TRP A C 1
ATOM 900 O O . TRP A 1 113 ? -3.916 -3.346 -16.062 1 92.88 113 TRP A O 1
ATOM 910 N N . GLN A 1 114 ? -3.408 -5.078 -14.828 1 92.5 114 GLN A N 1
ATOM 911 C CA . GLN A 1 114 ? -4.422 -4.836 -13.805 1 92.5 114 GLN A CA 1
ATOM 912 C C . GLN A 1 114 ? -3.807 -4.84 -12.414 1 92.5 114 GLN A C 1
ATOM 914 O O . GLN A 1 114 ? -2.768 -5.465 -12.188 1 92.5 114 GLN A O 1
ATOM 919 N N . PRO A 1 115 ? -4.41 -4.098 -11.484 1 93.25 115 PRO A N 1
ATOM 920 C CA . PRO A 1 115 ? -3.979 -4.281 -10.102 1 93.25 115 PRO A CA 1
ATOM 921 C C . PRO A 1 115 ? -4.34 -5.66 -9.547 1 93.25 115 PRO A C 1
ATOM 923 O O . PRO A 1 115 ? -5.258 -6.309 -10.047 1 93.25 115 PRO A O 1
ATOM 926 N N . LEU A 1 116 ? -3.582 -6.082 -8.555 1 95.56 116 LEU A N 1
ATOM 927 C CA . LEU A 1 116 ? -3.926 -7.301 -7.828 1 95.56 116 LEU A CA 1
ATOM 928 C C . LEU A 1 116 ? -5.312 -7.184 -7.203 1 95.56 116 LEU A C 1
ATOM 930 O O . LEU A 1 116 ? -5.641 -6.164 -6.594 1 95.56 116 LEU A O 1
ATOM 934 N N . CYS A 1 117 ? -6.109 -8.242 -7.406 1 95.31 117 CYS A N 1
ATOM 935 C CA . CYS A 1 117 ? -7.469 -8.234 -6.879 1 95.31 117 CYS A CA 1
ATOM 936 C C . CYS A 1 117 ? -7.801 -9.555 -6.199 1 95.31 117 CYS A C 1
ATOM 938 O O . CYS A 1 117 ? -7.055 -10.531 -6.328 1 95.31 117 CYS A O 1
ATOM 940 N N . PHE A 1 118 ? -8.945 -9.516 -5.508 1 95.75 118 PHE A N 1
ATOM 941 C CA . PHE A 1 118 ? -9.422 -10.68 -4.773 1 95.75 118 PHE A CA 1
ATOM 942 C C . PHE A 1 118 ? -10.906 -10.906 -5.02 1 95.75 118 PHE A C 1
ATOM 944 O O . PHE A 1 118 ? -11.68 -9.953 -5.094 1 95.75 118 PHE A O 1
ATOM 951 N N . GLU A 1 119 ? -11.234 -12.086 -5.238 1 95.94 119 GLU A N 1
ATOM 952 C CA . GLU A 1 119 ? -12.633 -12.5 -5.117 1 95.94 119 GLU A CA 1
ATOM 953 C C . GLU A 1 119 ? -12.922 -13.055 -3.725 1 95.94 119 GLU A C 1
ATOM 955 O O . GLU A 1 119 ? -12.219 -13.945 -3.246 1 95.94 119 GLU A O 1
ATOM 960 N N . HIS A 1 120 ? -13.953 -12.555 -3.121 1 95.25 120 HIS A N 1
ATOM 961 C CA . HIS A 1 120 ? -14.273 -12.953 -1.755 1 95.25 120 HIS A CA 1
ATOM 962 C C . HIS A 1 120 ? -15.195 -14.172 -1.735 1 95.25 120 HIS A C 1
ATOM 964 O O . HIS A 1 120 ? -16.156 -14.234 -2.5 1 95.25 120 HIS A O 1
ATOM 970 N N . ASN A 1 121 ? -14.836 -15.102 -0.941 1 93.56 121 ASN A N 1
ATOM 971 C CA . ASN A 1 121 ? -15.766 -16.172 -0.591 1 93.56 121 ASN A CA 1
ATOM 972 C C . ASN A 1 121 ? -16.453 -15.898 0.747 1 93.56 121 ASN A C 1
ATOM 974 O O . ASN A 1 121 ? -15.836 -16.047 1.804 1 93.56 121 ASN A O 1
ATOM 978 N N . LEU A 1 122 ? -17.609 -15.562 0.737 1 88.12 122 LEU A N 1
ATOM 979 C CA . LEU A 1 122 ? -18.328 -15.117 1.926 1 88.12 122 LEU A CA 1
ATOM 980 C C . LEU A 1 122 ? -18.656 -16.297 2.84 1 88.12 122 LEU A C 1
ATOM 982 O O . LEU A 1 122 ? -18.938 -16.109 4.023 1 88.12 122 LEU A O 1
ATOM 986 N N . GLN A 1 123 ? -18.609 -17.453 2.26 1 88.25 123 GLN A N 1
ATOM 987 C CA . GLN A 1 123 ? -18.953 -18.641 3.039 1 88.25 123 GLN A CA 1
ATOM 988 C C . GLN A 1 123 ? -17.859 -18.969 4.047 1 88.25 123 GLN A C 1
ATOM 990 O O . GLN A 1 123 ? -18.156 -19.25 5.215 1 88.25 123 GLN A O 1
ATOM 995 N N . ASP A 1 124 ? -16.625 -18.906 3.617 1 89.75 124 ASP A N 1
ATOM 996 C CA . ASP A 1 124 ? -15.57 -19.312 4.535 1 89.75 124 ASP A CA 1
ATOM 997 C C . ASP A 1 124 ? -14.586 -18.172 4.777 1 89.75 124 ASP A C 1
ATOM 999 O O . ASP A 1 124 ? -13.602 -18.328 5.504 1 89.75 124 ASP A O 1
ATOM 1003 N N . GLY A 1 125 ? -14.859 -17 4.133 1 92.81 125 GLY A N 1
ATOM 1004 C CA . GLY A 1 125 ? -14.047 -15.812 4.359 1 92.81 125 GLY A CA 1
ATOM 1005 C C . GLY A 1 125 ? -12.734 -15.828 3.594 1 92.81 125 GLY A C 1
ATOM 1006 O O . GLY A 1 125 ? -11.867 -14.984 3.826 1 92.81 125 GLY A O 1
ATOM 1007 N N . SER A 1 126 ? -12.562 -16.812 2.713 1 94.38 126 SER A N 1
ATOM 1008 C CA . SER A 1 126 ? -11.328 -16.891 1.945 1 94.38 126 SER A CA 1
ATOM 1009 C C . SER A 1 126 ? -11.32 -15.883 0.805 1 94.38 126 SER A C 1
ATOM 1011 O O . SER A 1 126 ? -12.367 -15.359 0.43 1 94.38 126 SER A O 1
ATOM 1013 N N . SER A 1 127 ? -10.18 -15.516 0.407 1 96.19 127 SER A N 1
ATOM 1014 C CA . SER A 1 127 ? -9.961 -14.625 -0.725 1 96.19 127 SER A CA 1
ATOM 1015 C C . SER A 1 127 ? -9.289 -15.352 -1.884 1 96.19 127 SER A C 1
ATOM 1017 O O . SER A 1 127 ? -8.32 -16.078 -1.685 1 96.19 127 SER A O 1
ATOM 1019 N N . TYR A 1 128 ? -9.805 -15.203 -3.029 1 97.06 128 TYR A N 1
ATOM 1020 C CA . TYR A 1 128 ? -9.273 -15.789 -4.25 1 97.06 128 TYR A CA 1
ATOM 1021 C C . TYR A 1 128 ? -8.438 -14.781 -5.023 1 97.06 128 TYR A C 1
ATOM 1023 O O . TYR A 1 128 ? -8.961 -13.789 -5.527 1 97.06 128 TYR A O 1
ATOM 1031 N N . LEU A 1 129 ? -7.141 -15.016 -5.105 1 96.5 129 LEU A N 1
ATOM 1032 C CA . LEU A 1 129 ? -6.203 -14.172 -5.844 1 96.5 129 LEU A CA 1
ATOM 1033 C C . LEU A 1 129 ? -6.508 -14.203 -7.336 1 96.5 129 LEU A C 1
ATOM 1035 O O . LEU A 1 129 ? -6.562 -15.273 -7.945 1 96.5 129 LEU A O 1
ATOM 1039 N N . CYS A 1 130 ? -6.664 -12.977 -7.871 1 94.81 130 CYS A N 1
ATOM 1040 C CA . CYS A 1 130 ? -6.914 -12.922 -9.305 1 94.81 130 CYS A CA 1
ATOM 1041 C C . CYS A 1 130 ? -6.621 -11.531 -9.859 1 94.81 130 CYS A C 1
ATOM 1043 O O . CYS A 1 130 ? -6.055 -10.688 -9.164 1 94.81 130 CYS A O 1
ATOM 1045 N N . ASP A 1 131 ? -6.824 -11.359 -11.219 1 90.12 131 ASP A N 1
ATOM 1046 C CA . ASP A 1 131 ? -6.48 -10.117 -11.891 1 90.12 131 ASP A CA 1
ATOM 1047 C C . ASP A 1 131 ? -7.734 -9.328 -12.266 1 90.12 131 ASP A C 1
ATOM 1049 O O . ASP A 1 131 ? -7.645 -8.258 -12.867 1 90.12 131 ASP A O 1
ATOM 1053 N N . SER A 1 132 ? -8.82 -9.914 -12.008 1 82.69 132 SER A N 1
ATOM 1054 C CA . SER A 1 132 ? -10.047 -9.273 -12.469 1 82.69 132 SER A CA 1
ATOM 1055 C C . SER A 1 132 ? -11.18 -9.438 -11.453 1 82.69 132 SER A C 1
ATOM 1057 O O . SER A 1 132 ? -11.914 -10.422 -11.492 1 82.69 132 SER A O 1
ATOM 1059 N N . ALA A 1 133 ? -11.133 -8.797 -10.398 1 79.94 133 ALA A N 1
ATOM 1060 C CA . ALA A 1 133 ? -12.203 -8.852 -9.406 1 79.94 133 ALA A CA 1
ATOM 1061 C C . ALA A 1 133 ? -12.484 -7.469 -8.82 1 79.94 133 ALA A C 1
ATOM 1063 O O . ALA A 1 133 ? -11.867 -6.48 -9.227 1 79.94 133 ALA A O 1
ATOM 1064 N N . GLN A 1 134 ? -13.367 -7.547 -7.965 1 80.38 134 GLN A N 1
ATOM 1065 C CA . GLN A 1 134 ? -13.914 -6.281 -7.484 1 80.38 134 GLN A CA 1
ATOM 1066 C C . GLN A 1 134 ? -13.141 -5.773 -6.273 1 80.38 134 GLN A C 1
ATOM 1068 O O . GLN A 1 134 ? -13.172 -4.578 -5.969 1 80.38 134 GLN A O 1
ATOM 1073 N N . HIS A 1 135 ? -12.492 -6.711 -5.602 1 91.62 135 HIS A N 1
ATOM 1074 C CA . HIS A 1 135 ? -11.953 -6.281 -4.316 1 91.62 135 HIS A CA 1
ATOM 1075 C C . HIS A 1 135 ? -10.438 -6.152 -4.363 1 91.62 135 HIS A C 1
ATOM 1077 O O . HIS A 1 135 ? -9.758 -6.973 -4.988 1 91.62 135 HIS A O 1
ATOM 1083 N N . ARG A 1 136 ? -10.016 -5.125 -3.652 1 93.38 136 ARG A N 1
ATOM 1084 C CA . ARG A 1 136 ? -8.578 -4.867 -3.596 1 93.38 136 ARG A CA 1
ATOM 1085 C C . ARG A 1 136 ? -7.996 -5.312 -2.26 1 93.38 136 ARG A C 1
ATOM 1087 O O . ARG A 1 136 ? -6.781 -5.238 -2.051 1 93.38 136 ARG A O 1
ATOM 1094 N N . THR A 1 137 ? -8.891 -5.805 -1.368 1 94.62 137 THR A N 1
ATOM 1095 C CA . THR A 1 137 ? -8.461 -6.312 -0.068 1 94.62 137 THR A CA 1
ATOM 1096 C C . THR A 1 137 ? -8.922 -7.754 0.128 1 94.62 137 THR A C 1
ATOM 1098 O O . THR A 1 137 ? -9.82 -8.227 -0.578 1 94.62 137 THR A O 1
ATOM 1101 N N . VAL A 1 138 ? -8.266 -8.398 1.102 1 95.75 138 VAL A N 1
ATOM 1102 C CA . VAL A 1 138 ? -8.727 -9.727 1.492 1 95.75 138 VAL A CA 1
ATOM 1103 C C . VAL A 1 138 ? -10.086 -9.617 2.176 1 95.75 138 VAL A C 1
ATOM 1105 O O . VAL A 1 138 ? -10.492 -8.531 2.596 1 95.75 138 VAL A O 1
ATOM 1108 N N . ALA A 1 139 ? -10.75 -10.742 2.27 1 94.44 139 ALA A N 1
ATOM 1109 C CA . ALA A 1 139 ? -12.102 -10.773 2.807 1 94.44 139 ALA A CA 1
ATOM 1110 C C . ALA A 1 139 ? -12.094 -10.711 4.332 1 94.44 139 ALA A C 1
ATOM 1112 O O . ALA A 1 139 ? -12.984 -10.109 4.938 1 94.44 139 ALA A O 1
ATOM 1113 N N . CYS A 1 140 ? -11.117 -11.375 4.816 1 92.44 140 CYS A N 1
ATOM 1114 C CA . CYS A 1 140 ? -11.07 -11.523 6.266 1 92.44 140 CYS A CA 1
ATOM 1115 C C . CYS A 1 140 ? -9.625 -11.555 6.762 1 92.44 140 CYS A C 1
ATOM 1117 O O . CYS A 1 140 ? -8.734 -12.039 6.059 1 92.44 140 CYS A O 1
ATOM 1119 N N . ARG A 1 141 ? -9.539 -10.992 7.934 1 90.12 141 ARG A N 1
ATOM 1120 C CA . ARG A 1 141 ? -8.25 -11.016 8.617 1 90.12 141 ARG A CA 1
ATOM 1121 C C . ARG A 1 141 ? -8.367 -11.68 9.984 1 90.12 141 ARG A C 1
ATOM 1123 O O . ARG A 1 141 ? -9.289 -11.391 10.75 1 90.12 141 ARG A O 1
ATOM 1130 N N . LYS A 1 142 ? -7.426 -12.547 10.18 1 90.44 142 LYS A N 1
ATOM 1131 C CA . LYS A 1 142 ? -7.355 -13.195 11.484 1 90.44 142 LYS A CA 1
ATOM 1132 C C . LYS A 1 142 ? -5.977 -13.023 12.109 1 90.44 142 LYS A C 1
ATOM 1134 O O . LYS A 1 142 ? -4.98 -12.867 11.398 1 90.44 142 LYS A O 1
ATOM 1139 N N . HIS A 1 143 ? -6.043 -13.133 13.414 1 87.62 143 HIS A N 1
ATOM 1140 C CA . HIS A 1 143 ? -4.766 -13.039 14.117 1 87.62 143 HIS A CA 1
ATOM 1141 C C . HIS A 1 143 ? -3.869 -14.227 13.773 1 87.62 143 HIS A C 1
ATOM 1143 O O . HIS A 1 143 ? -4.355 -15.344 13.586 1 87.62 143 HIS A O 1
ATOM 1149 N N . GLY A 1 144 ? -2.623 -13.984 13.633 1 85.81 144 GLY A N 1
ATOM 1150 C CA . GLY A 1 144 ? -1.673 -15.062 13.414 1 85.81 144 GLY A CA 1
ATOM 1151 C C . GLY A 1 144 ? -1.408 -15.344 11.953 1 85.81 144 GLY A C 1
ATOM 1152 O O . GLY A 1 144 ? -0.568 -16.188 11.617 1 85.81 144 GLY A O 1
ATOM 1153 N N . GLN A 1 145 ? -2.123 -14.656 11.117 1 89.56 145 GLN A N 1
ATOM 1154 C CA . GLN A 1 145 ? -1.908 -14.852 9.688 1 89.56 145 GLN A CA 1
ATOM 1155 C C . GLN A 1 145 ? -0.674 -14.094 9.211 1 89.56 145 GLN A C 1
ATOM 1157 O O . GLN A 1 145 ? -0.79 -13.008 8.641 1 89.56 145 GLN A O 1
ATOM 1162 N N . HIS A 1 146 ? 0.437 -14.695 9.281 1 88.81 146 HIS A N 1
ATOM 1163 C CA . HIS A 1 146 ? 1.711 -14.078 8.945 1 88.81 146 HIS A CA 1
ATOM 1164 C C . HIS A 1 146 ? 1.895 -13.992 7.43 1 88.81 146 HIS A C 1
ATOM 1166 O O . HIS A 1 146 ? 2.656 -13.156 6.941 1 88.81 146 HIS A O 1
ATOM 1172 N N . TRP A 1 147 ? 1.108 -14.844 6.77 1 90.56 147 TRP A N 1
ATOM 1173 C CA . TRP A 1 147 ? 1.246 -14.867 5.316 1 90.56 147 TRP A CA 1
ATOM 1174 C C . TRP A 1 147 ? 0.814 -13.531 4.707 1 90.56 147 TRP A C 1
ATOM 1176 O O . TRP A 1 147 ? 1.259 -13.172 3.615 1 90.56 147 TRP A O 1
ATOM 1186 N N . LEU A 1 148 ? -0.034 -12.836 5.348 1 92.56 148 LEU A N 1
ATOM 1187 C CA . LEU A 1 148 ? -0.482 -11.547 4.84 1 92.56 148 LEU A CA 1
ATOM 1188 C C . LEU A 1 148 ? 0.696 -10.594 4.656 1 92.56 148 LEU A C 1
ATOM 1190 O O . LEU A 1 148 ? 0.868 -10.016 3.584 1 92.56 148 LEU A O 1
ATOM 1194 N N . GLN A 1 149 ? 1.555 -10.516 5.648 1 90.19 149 GLN A N 1
ATOM 1195 C CA . GLN A 1 149 ? 2.676 -9.586 5.609 1 90.19 149 GLN A CA 1
ATOM 1196 C C . GLN A 1 149 ? 3.783 -10.094 4.691 1 90.19 149 GLN A C 1
ATOM 1198 O O . GLN A 1 149 ? 4.574 -9.305 4.168 1 90.19 149 GLN A O 1
ATOM 1203 N N . MET A 1 150 ? 3.748 -11.32 4.523 1 91.19 150 MET A N 1
ATOM 1204 C CA . MET A 1 150 ? 4.773 -11.93 3.682 1 91.19 150 MET A CA 1
ATOM 1205 C C . MET A 1 150 ? 4.473 -11.703 2.203 1 91.19 150 MET A C 1
ATOM 1207 O O . MET A 1 150 ? 5.367 -11.352 1.432 1 91.19 150 MET A O 1
ATOM 1211 N N . LEU A 1 151 ? 3.176 -11.82 1.848 1 93.38 151 LEU A N 1
ATOM 1212 C CA . LEU A 1 151 ? 2.838 -11.922 0.432 1 93.38 151 LEU A CA 1
ATOM 1213 C C . LEU A 1 151 ? 2.268 -10.602 -0.084 1 93.38 151 LEU A C 1
ATOM 1215 O O . LEU A 1 151 ? 2.312 -10.328 -1.286 1 93.38 151 LEU A O 1
ATOM 1219 N N . LEU A 1 152 ? 1.719 -9.844 0.872 1 95.25 152 LEU A N 1
ATOM 1220 C CA . LEU A 1 152 ? 0.913 -8.727 0.393 1 95.25 152 LEU A CA 1
ATOM 1221 C C . LEU A 1 152 ? 1.347 -7.422 1.054 1 95.25 152 LEU A C 1
ATOM 1223 O O . LEU A 1 152 ? 1.597 -7.387 2.26 1 95.25 152 LEU A O 1
ATOM 1227 N N . PRO A 1 153 ? 1.36 -6.34 0.252 1 95.5 153 PRO A N 1
ATOM 1228 C CA . PRO A 1 153 ? 1.402 -5.031 0.907 1 95.5 153 PRO A CA 1
ATOM 1229 C C . PRO A 1 153 ? 0.247 -4.82 1.883 1 95.5 153 PRO A C 1
ATOM 1231 O O . PRO A 1 153 ? -0.838 -5.375 1.688 1 95.5 153 PRO A O 1
ATOM 1234 N N . ASP A 1 154 ? 0.485 -3.99 2.854 1 94.19 154 ASP A N 1
ATOM 1235 C CA . ASP A 1 154 ? -0.476 -3.902 3.949 1 94.19 154 ASP A CA 1
ATOM 1236 C C . ASP A 1 154 ? -1.761 -3.211 3.498 1 94.19 154 ASP A C 1
ATOM 1238 O O . ASP A 1 154 ? -2.805 -3.352 4.137 1 94.19 154 ASP A O 1
ATOM 1242 N N . ILE A 1 155 ? -1.777 -2.5 2.367 1 95.06 155 ILE A N 1
ATOM 1243 C CA . ILE A 1 155 ? -2.99 -1.872 1.853 1 95.06 155 ILE A CA 1
ATOM 1244 C C . ILE A 1 155 ? -4.035 -2.943 1.544 1 95.06 155 ILE A C 1
ATOM 1246 O O . ILE A 1 155 ? -5.23 -2.648 1.466 1 95.06 155 ILE A O 1
ATOM 1250 N N . HIS A 1 156 ? -3.605 -4.152 1.386 1 95.94 156 HIS A N 1
ATOM 1251 C CA . HIS A 1 156 ? -4.527 -5.207 0.981 1 95.94 156 HIS A CA 1
ATOM 1252 C C . HIS A 1 156 ? -5.211 -5.84 2.191 1 95.94 156 HIS A C 1
ATOM 1254 O O . HIS A 1 156 ? -6.109 -6.668 2.039 1 95.94 156 HIS A O 1
ATOM 1260 N N . TYR A 1 157 ? -4.785 -5.461 3.424 1 94.38 157 TYR A N 1
ATOM 1261 C CA . TYR A 1 157 ? -5.406 -6.195 4.52 1 94.38 157 TYR A CA 1
ATOM 1262 C C . TYR A 1 157 ? -5.531 -5.316 5.762 1 94.38 157 TYR A C 1
ATOM 1264 O O . TYR A 1 157 ? -6.297 -5.625 6.676 1 94.38 157 TYR A O 1
ATOM 1272 N N . ARG A 1 158 ? -4.871 -4.27 5.906 1 90.94 158 ARG A N 1
ATOM 1273 C CA . ARG A 1 158 ? -4.852 -3.506 7.152 1 90.94 158 ARG A CA 1
ATOM 1274 C C . ARG A 1 158 ? -6.199 -2.84 7.41 1 90.94 158 ARG A C 1
ATOM 1276 O O . ARG A 1 158 ? -6.605 -2.674 8.562 1 90.94 158 ARG A O 1
ATOM 1283 N N . GLY A 1 159 ? -6.844 -2.486 6.418 1 89.31 159 GLY A N 1
ATOM 1284 C CA . GLY A 1 159 ? -8.141 -1.851 6.57 1 89.31 159 GLY A CA 1
ATOM 1285 C C . GLY A 1 159 ? -9.258 -2.836 6.859 1 89.31 159 GLY A C 1
ATOM 1286 O O . GLY A 1 159 ? -10.414 -2.438 7.055 1 89.31 159 GLY A O 1
ATOM 1287 N N . VAL A 1 160 ? -8.938 -4.086 6.789 1 89.94 160 VAL A N 1
ATOM 1288 C CA . VAL A 1 160 ? -9.914 -5.137 7.074 1 89.94 160 VAL A CA 1
ATOM 1289 C C . VAL A 1 160 ? -9.898 -5.461 8.57 1 89.94 160 VAL A C 1
ATOM 1291 O O . VAL A 1 160 ? -8.852 -5.824 9.117 1 89.94 160 VAL A O 1
ATOM 1294 N N . PRO A 1 161 ? -11.016 -5.293 9.211 1 84.75 161 PRO A N 1
ATOM 1295 C CA . PRO A 1 161 ? -11.047 -5.609 10.641 1 84.75 161 PRO A CA 1
ATOM 1296 C C . PRO A 1 161 ? -10.773 -7.086 10.922 1 84.75 161 PRO A C 1
ATOM 1298 O O . PRO A 1 161 ? -11.125 -7.949 10.109 1 84.75 161 PRO A O 1
ATOM 1301 N N . PHE A 1 162 ? -10.266 -7.32 12.055 1 88.31 162 PHE A N 1
ATOM 1302 C CA . PHE A 1 162 ? -10.047 -8.695 12.484 1 88.31 162 PHE A CA 1
ATOM 1303 C C . PHE A 1 162 ? -11.367 -9.391 12.781 1 88.31 162 PHE A C 1
ATOM 1305 O O . PHE A 1 162 ? -12.273 -8.789 13.367 1 88.31 162 PHE A O 1
ATOM 1312 N N . VAL A 1 163 ? -11.438 -10.531 12.273 1 86.81 163 VAL A N 1
ATOM 1313 C CA . VAL A 1 163 ? -12.625 -11.328 12.57 1 86.81 163 VAL A CA 1
ATOM 1314 C C . VAL A 1 163 ? -12.281 -12.383 13.625 1 86.81 163 VAL A C 1
ATOM 1316 O O . VAL A 1 163 ? -11.203 -12.977 13.586 1 86.81 163 VAL A O 1
ATOM 1319 N N . HIS A 1 164 ? -13.258 -12.641 14.531 1 83.81 164 HIS A N 1
ATOM 1320 C CA . HIS A 1 164 ? -13.062 -13.602 15.609 1 83.81 164 HIS A CA 1
ATOM 1321 C C . HIS A 1 164 ? -13.93 -14.836 15.406 1 83.81 164 HIS A C 1
ATOM 1323 O O . HIS A 1 164 ? -13.758 -15.844 16.094 1 83.81 164 HIS A O 1
ATOM 1329 N N . SER A 1 165 ? -14.719 -14.688 14.43 1 77.5 165 SER A N 1
ATOM 1330 C CA . SER A 1 165 ? -15.625 -15.812 14.195 1 77.5 165 SER A CA 1
ATOM 1331 C C . SER A 1 165 ? -14.852 -17.062 13.797 1 77.5 165 SER A C 1
ATOM 1333 O O . SER A 1 165 ? -13.922 -17 12.984 1 77.5 165 SER A O 1
ATOM 1335 N N . GLN A 1 166 ? -15.25 -18.109 14.359 1 74.12 166 GLN A N 1
ATOM 1336 C CA . GLN A 1 166 ? -14.664 -19.406 14.016 1 74.12 166 GLN A CA 1
ATOM 1337 C C . GLN A 1 166 ? -15.148 -19.875 12.648 1 74.12 166 GLN A C 1
ATOM 1339 O O . GLN A 1 166 ? -14.484 -20.703 12 1 74.12 166 GLN A O 1
ATOM 1344 N N . ALA A 1 167 ? -16.266 -19.312 12.266 1 75.12 167 ALA A N 1
ATOM 1345 C CA . ALA A 1 167 ? -16.875 -19.766 11.016 1 75.12 167 ALA A CA 1
ATOM 1346 C C . ALA A 1 167 ? -16.094 -19.219 9.812 1 75.12 167 ALA A C 1
ATOM 1348 O O . ALA A 1 167 ? -16.078 -19.844 8.75 1 75.12 167 ALA A O 1
ATOM 1349 N N . LEU A 1 168 ? -15.531 -18.094 10.086 1 78.38 168 LEU A N 1
ATOM 1350 C CA . LEU A 1 168 ? -14.742 -17.5 9.016 1 78.38 168 LEU A CA 1
ATOM 1351 C C . LEU A 1 168 ? -13.25 -17.75 9.242 1 78.38 168 LEU A C 1
ATOM 1353 O O . LEU A 1 168 ? -12.68 -17.266 10.219 1 78.38 168 LEU A O 1
ATOM 1357 N N . GLY A 1 169 ? -12.695 -18.547 8.367 1 79.31 169 GLY A N 1
ATOM 1358 C CA . GLY A 1 169 ? -11.312 -18.938 8.547 1 79.31 169 GLY A CA 1
ATOM 1359 C C . GLY A 1 169 ? -10.336 -18.031 7.816 1 79.31 169 GLY A C 1
ATOM 1360 O O . GLY A 1 169 ? -9.148 -17.984 8.156 1 79.31 169 GLY A O 1
ATOM 1361 N N . GLY A 1 170 ? -10.977 -17.281 6.871 1 88.5 170 GLY A N 1
ATOM 1362 C CA . GLY A 1 170 ? -10.062 -16.547 6.02 1 88.5 170 GLY A CA 1
ATOM 1363 C C . GLY A 1 170 ? -9.219 -17.438 5.129 1 88.5 170 GLY A C 1
ATOM 1364 O O . GLY A 1 170 ? -9.633 -18.531 4.777 1 88.5 170 GLY A O 1
ATOM 1365 N N . GLY A 1 171 ? -8.117 -16.953 4.684 1 92.62 171 GLY A N 1
ATOM 1366 C CA . GLY A 1 171 ? -7.207 -17.734 3.879 1 92.62 171 GLY A CA 1
ATOM 1367 C C . GLY A 1 171 ? -7.062 -17.219 2.459 1 92.62 171 GLY A C 1
ATOM 1368 O O . GLY A 1 171 ? -7.797 -16.328 2.041 1 92.62 171 GLY A O 1
ATOM 1369 N N . LEU A 1 172 ? -6.137 -17.828 1.854 1 95.38 172 LEU A N 1
ATOM 1370 C CA . LEU A 1 172 ? -5.781 -17.391 0.509 1 95.38 172 LEU A CA 1
ATOM 1371 C C . LEU A 1 172 ? -5.844 -18.547 -0.479 1 95.38 172 LEU A C 1
ATOM 1373 O O . LEU A 1 172 ? -5.254 -19.609 -0.24 1 95.38 172 LEU A O 1
ATOM 1377 N N . LYS A 1 173 ? -6.602 -18.438 -1.453 1 96.06 173 LYS A N 1
ATOM 1378 C CA . LYS A 1 173 ? -6.598 -19.297 -2.635 1 96.06 173 LYS A CA 1
ATOM 1379 C C . LYS A 1 173 ? -6.48 -18.469 -3.914 1 96.06 173 LYS A C 1
ATOM 1381 O O . LYS A 1 173 ? -6.324 -17.25 -3.859 1 96.06 173 LYS A O 1
ATOM 1386 N N . GLY A 1 174 ? -6.48 -19.125 -5.082 1 96.81 174 GLY A N 1
ATOM 1387 C CA . GLY A 1 174 ? -6.477 -18.312 -6.285 1 96.81 174 GLY A CA 1
ATOM 1388 C C . GLY A 1 174 ? -5.613 -18.875 -7.391 1 96.81 174 GLY A C 1
ATOM 1389 O O . GLY A 1 174 ? -5.168 -20.031 -7.309 1 96.81 174 GLY A O 1
ATOM 1390 N N . ASP A 1 175 ? -5.445 -18.094 -8.406 1 98 175 ASP A N 1
ATOM 1391 C CA . ASP A 1 175 ? -4.648 -18.484 -9.57 1 98 175 ASP A CA 1
ATOM 1392 C C . ASP A 1 175 ? -3.232 -18.875 -9.156 1 98 175 ASP A C 1
ATOM 1394 O O . ASP A 1 175 ? -2.51 -18.078 -8.555 1 98 175 ASP A O 1
ATOM 1398 N N . LEU A 1 176 ? -2.893 -20.031 -9.547 1 97.62 176 LEU A N 1
ATOM 1399 C CA . LEU A 1 176 ? -1.664 -20.656 -9.07 1 97.62 176 LEU A CA 1
ATOM 1400 C C . LEU A 1 176 ? -0.441 -19.875 -9.523 1 97.62 176 LEU A C 1
ATOM 1402 O O . LEU A 1 176 ? 0.449 -19.578 -8.719 1 97.62 176 LEU A O 1
ATOM 1406 N N . ALA A 1 177 ? -0.392 -19.484 -10.773 1 98.69 177 ALA A N 1
ATOM 1407 C CA . ALA A 1 177 ? 0.745 -18.734 -11.297 1 98.69 177 ALA A CA 1
ATOM 1408 C C . ALA A 1 177 ? 0.894 -17.406 -10.578 1 98.69 177 ALA A C 1
ATOM 1410 O O . ALA A 1 177 ? 2.012 -16.953 -10.32 1 98.69 177 ALA A O 1
ATOM 1411 N N . LEU A 1 178 ? -0.214 -16.812 -10.289 1 98.44 178 LEU A N 1
ATOM 1412 C CA . LEU A 1 178 ? -0.192 -15.539 -9.578 1 98.44 178 LEU A CA 1
ATOM 1413 C C . LEU A 1 178 ? 0.312 -15.727 -8.148 1 98.44 178 LEU A C 1
ATOM 1415 O O . LEU A 1 178 ? 1.113 -14.93 -7.656 1 98.44 178 LEU A O 1
ATOM 1419 N N . PHE A 1 179 ? -0.169 -16.797 -7.547 1 97.25 179 PHE A N 1
ATOM 1420 C CA . PHE A 1 179 ? 0.304 -17.125 -6.207 1 97.25 179 PHE A CA 1
ATOM 1421 C C . PHE A 1 179 ? 1.814 -17.328 -6.203 1 97.25 179 PHE A C 1
ATOM 1423 O O . PHE A 1 179 ? 2.523 -16.75 -5.375 1 97.25 179 PHE A O 1
ATOM 1430 N N . LEU A 1 180 ? 2.332 -18.062 -7.113 1 96.94 180 LEU A N 1
ATOM 1431 C CA . LEU A 1 180 ? 3.76 -18.344 -7.203 1 96.94 180 LEU A CA 1
ATOM 1432 C C . LEU A 1 180 ? 4.547 -17.062 -7.5 1 96.94 180 LEU A C 1
ATOM 1434 O O . LEU A 1 180 ? 5.68 -16.906 -7.039 1 96.94 180 LEU A O 1
ATOM 1438 N N . ALA A 1 181 ? 3.967 -16.188 -8.273 1 97.75 181 ALA A N 1
ATOM 1439 C CA . ALA A 1 181 ? 4.613 -14.906 -8.555 1 97.75 181 ALA A CA 1
ATOM 1440 C C . ALA A 1 181 ? 4.777 -14.078 -7.281 1 97.75 181 ALA A C 1
ATOM 1442 O O . ALA A 1 181 ? 5.824 -13.469 -7.059 1 97.75 181 ALA A O 1
ATOM 1443 N N . LEU A 1 182 ? 3.705 -14.078 -6.461 1 96.44 182 LEU A N 1
ATOM 1444 C CA . LEU A 1 182 ? 3.773 -13.328 -5.215 1 96.44 182 LEU A CA 1
ATOM 1445 C C . LEU A 1 182 ? 4.812 -13.922 -4.273 1 96.44 182 LEU A C 1
ATOM 1447 O O . LEU A 1 182 ? 5.543 -13.188 -3.604 1 96.44 182 LEU A O 1
ATOM 1451 N N . VAL A 1 183 ? 4.887 -15.211 -4.227 1 94.38 183 VAL A N 1
ATOM 1452 C CA . VAL A 1 183 ? 5.914 -15.883 -3.438 1 94.38 183 VAL A CA 1
ATOM 1453 C C . VAL A 1 183 ? 7.301 -15.477 -3.941 1 94.38 183 VAL A C 1
ATOM 1455 O O . VAL A 1 183 ? 8.188 -15.148 -3.148 1 94.38 183 VAL A O 1
ATOM 1458 N N . ALA A 1 184 ? 7.449 -15.492 -5.223 1 95 184 ALA A N 1
ATOM 1459 C CA . ALA A 1 184 ? 8.742 -15.156 -5.82 1 95 184 ALA A CA 1
ATOM 1460 C C . ALA A 1 184 ? 9.148 -13.719 -5.477 1 95 184 ALA A C 1
ATOM 1462 O O . ALA A 1 184 ? 10.305 -13.461 -5.141 1 95 184 ALA A O 1
ATOM 1463 N N . LEU A 1 185 ? 8.203 -12.844 -5.527 1 95.12 185 LEU A N 1
ATOM 1464 C CA . LEU A 1 185 ? 8.508 -11.438 -5.32 1 95.12 185 LEU A CA 1
ATOM 1465 C C . LEU A 1 185 ? 8.711 -11.133 -3.842 1 95.12 185 LEU A C 1
ATOM 1467 O O . LEU A 1 185 ? 9.234 -10.07 -3.486 1 95.12 185 LEU A O 1
ATOM 1471 N N . ALA A 1 186 ? 8.242 -12.031 -3.027 1 92.94 186 ALA A N 1
ATOM 1472 C CA . ALA A 1 186 ? 8.461 -11.852 -1.593 1 92.94 186 ALA A CA 1
ATOM 1473 C C . ALA A 1 186 ? 9.914 -12.117 -1.218 1 92.94 186 ALA A C 1
ATOM 1475 O O . ALA A 1 186 ? 10.422 -11.562 -0.24 1 92.94 186 ALA A O 1
ATOM 1476 N N . ALA A 1 187 ? 10.555 -12.883 -2.004 1 91 187 ALA A N 1
ATOM 1477 C CA . ALA A 1 187 ? 11.945 -13.242 -1.733 1 91 187 ALA A CA 1
ATOM 1478 C C . ALA A 1 187 ? 12.906 -12.43 -2.602 1 91 187 ALA A C 1
ATOM 1480 O O . ALA A 1 187 ? 12.586 -12.094 -3.744 1 91 187 ALA A O 1
ATOM 1481 N N . GLU A 1 188 ? 14.062 -12.195 -2.025 1 89.06 188 GLU A N 1
ATOM 1482 C CA . GLU A 1 188 ? 15.102 -11.586 -2.854 1 89.06 188 GLU A CA 1
ATOM 1483 C C . GLU A 1 188 ? 15.43 -12.469 -4.059 1 89.06 188 GLU A C 1
ATOM 1485 O O . GLU A 1 188 ? 15.516 -13.688 -3.936 1 89.06 188 GLU A O 1
ATOM 1490 N N . PRO A 1 189 ? 15.734 -11.836 -5.148 1 88.25 189 PRO A N 1
ATOM 1491 C CA . PRO A 1 189 ? 15.969 -12.609 -6.371 1 88.25 189 PRO A CA 1
ATOM 1492 C C . PRO A 1 189 ? 17.062 -13.656 -6.203 1 88.25 189 PRO A C 1
ATOM 1494 O O . PRO A 1 189 ? 16.906 -14.789 -6.652 1 88.25 189 PRO A O 1
ATOM 1497 N N . THR A 1 190 ? 18.109 -13.32 -5.535 1 85.12 190 THR A N 1
ATOM 1498 C CA . THR A 1 190 ? 19.25 -14.211 -5.41 1 85.12 190 THR A CA 1
ATOM 1499 C C . THR A 1 190 ? 18.953 -15.352 -4.434 1 85.12 190 THR A C 1
ATOM 1501 O O . THR A 1 190 ? 19.641 -16.375 -4.426 1 85.12 190 THR A O 1
ATOM 1504 N N . GLN A 1 191 ? 17.922 -15.227 -3.674 1 87.75 191 GLN A N 1
ATOM 1505 C CA . GLN A 1 191 ? 17.578 -16.234 -2.668 1 87.75 191 GLN A CA 1
ATOM 1506 C C . GLN A 1 191 ? 16.469 -17.141 -3.156 1 87.75 191 GLN A C 1
ATOM 1508 O O . GLN A 1 191 ? 16.219 -18.203 -2.568 1 87.75 191 GLN A O 1
ATOM 1513 N N . LEU A 1 192 ? 15.812 -16.719 -4.227 1 90.06 192 LEU A N 1
ATOM 1514 C CA . LEU A 1 192 ? 14.602 -17.391 -4.668 1 90.06 192 LEU A CA 1
ATOM 1515 C C . LEU A 1 192 ? 14.867 -18.859 -4.977 1 90.06 192 LEU A C 1
ATOM 1517 O O . LEU A 1 192 ? 14.102 -19.734 -4.566 1 90.06 192 LEU A O 1
ATOM 1521 N N . PRO A 1 193 ? 16.016 -19.234 -5.602 1 90.38 193 PRO A N 1
ATOM 1522 C CA . PRO A 1 193 ? 16.266 -20.656 -5.863 1 90.38 193 PRO A CA 1
ATOM 1523 C C . PRO A 1 193 ? 16.391 -21.484 -4.586 1 90.38 193 PRO A C 1
ATOM 1525 O O . PRO A 1 193 ? 16.094 -22.672 -4.586 1 90.38 193 PRO A O 1
ATOM 1528 N N . ASN A 1 194 ? 16.75 -20.828 -3.527 1 88.44 194 ASN A N 1
ATOM 1529 C CA . ASN A 1 194 ? 16.922 -21.516 -2.256 1 88.44 194 ASN A CA 1
ATOM 1530 C C . ASN A 1 194 ? 15.609 -21.547 -1.463 1 88.44 194 ASN A C 1
ATOM 1532 O O . ASN A 1 194 ? 15.406 -22.422 -0.625 1 88.44 194 ASN A O 1
ATOM 1536 N N . VAL A 1 195 ? 14.75 -20.625 -1.725 1 89.19 195 VAL A N 1
ATOM 1537 C CA . VAL A 1 195 ? 13.5 -20.484 -0.983 1 89.19 195 VAL A CA 1
ATOM 1538 C C . VAL A 1 195 ? 12.453 -21.438 -1.54 1 89.19 195 VAL A C 1
ATOM 1540 O O . VAL A 1 195 ? 11.672 -22.031 -0.784 1 89.19 195 VAL A O 1
ATOM 1543 N N . LEU A 1 196 ? 12.422 -21.703 -2.814 1 92.31 196 LEU A N 1
ATOM 1544 C CA . LEU A 1 196 ? 11.352 -22.438 -3.479 1 92.31 196 LEU A CA 1
ATOM 1545 C C . LEU A 1 196 ? 11.25 -23.859 -2.934 1 92.31 196 LEU A C 1
ATOM 1547 O O . LEU A 1 196 ? 10.164 -24.312 -2.555 1 92.31 196 LEU A O 1
ATOM 1551 N N . PRO A 1 197 ? 12.359 -24.562 -2.734 1 91.81 197 PRO A N 1
ATOM 1552 C CA . PRO A 1 197 ? 12.242 -25.922 -2.215 1 91.81 197 PRO A CA 1
ATOM 1553 C C . PRO A 1 197 ? 11.789 -25.969 -0.757 1 91.81 197 PRO A C 1
ATOM 1555 O O . PRO A 1 197 ? 11.359 -27.016 -0.268 1 91.81 197 PRO A O 1
ATOM 1558 N N . ARG A 1 198 ? 11.812 -24.828 -0.117 1 90.19 198 ARG A N 1
ATOM 1559 C CA . ARG A 1 198 ? 11.57 -24.812 1.322 1 90.19 198 ARG A CA 1
ATOM 1560 C C . ARG A 1 198 ? 10.203 -24.219 1.643 1 90.19 198 ARG A C 1
ATOM 1562 O O . ARG A 1 198 ? 9.727 -24.312 2.777 1 90.19 198 ARG A O 1
ATOM 1569 N N . ILE A 1 199 ? 9.555 -23.688 0.682 1 89.38 199 ILE A N 1
ATOM 1570 C CA . ILE A 1 199 ? 8.359 -22.906 0.985 1 89.38 199 ILE A CA 1
ATOM 1571 C C . ILE A 1 199 ? 7.152 -23.828 1.075 1 89.38 199 ILE A C 1
ATOM 1573 O O . ILE A 1 199 ? 6.094 -23.438 1.577 1 89.38 199 ILE A O 1
ATOM 1577 N N . CYS A 1 200 ? 7.285 -25 0.564 1 89.38 200 CYS A N 1
ATOM 1578 C CA . CYS A 1 200 ? 6.266 -26.031 0.746 1 89.38 200 CYS A CA 1
ATOM 1579 C C . CYS A 1 200 ? 6.867 -27.297 1.319 1 89.38 200 CYS A C 1
ATOM 1581 O O . CYS A 1 200 ? 7.734 -27.922 0.697 1 89.38 200 CYS A O 1
ATOM 1583 N N . VAL A 1 201 ? 6.363 -27.656 2.475 1 88.25 201 VAL A N 1
ATOM 1584 C CA . VAL A 1 201 ? 6.879 -28.828 3.172 1 88.25 201 VAL A CA 1
ATOM 1585 C C . VAL A 1 201 ? 5.734 -29.797 3.467 1 88.25 201 VAL A C 1
ATOM 1587 O O . VAL A 1 201 ? 4.762 -29.438 4.133 1 88.25 201 VAL A O 1
ATOM 1590 N N . ASN A 1 202 ? 5.852 -30.969 2.975 1 88.5 202 ASN A N 1
ATOM 1591 C CA . ASN A 1 202 ? 4.844 -32 3.164 1 88.5 202 ASN A CA 1
ATOM 1592 C C . ASN A 1 202 ? 3.463 -31.531 2.717 1 88.5 202 ASN A C 1
ATOM 1594 O O . ASN A 1 202 ? 2.477 -31.719 3.432 1 88.5 202 ASN A O 1
ATOM 1598 N N . GLY A 1 203 ? 3.523 -30.797 1.644 1 86.31 203 GLY A N 1
ATOM 1599 C CA . GLY A 1 203 ? 2.273 -30.359 1.037 1 86.31 203 GLY A CA 1
ATOM 1600 C C . GLY A 1 203 ? 1.686 -29.125 1.697 1 86.31 203 GLY A C 1
ATOM 1601 O O . GLY A 1 203 ? 0.57 -28.719 1.372 1 86.31 203 GLY A O 1
ATOM 1602 N N . THR A 1 204 ? 2.389 -28.562 2.646 1 88.75 204 THR A N 1
ATOM 1603 C CA . THR A 1 204 ? 1.897 -27.391 3.359 1 88.75 204 THR A CA 1
ATOM 1604 C C . THR A 1 204 ? 2.762 -26.172 3.053 1 88.75 204 THR A C 1
ATOM 1606 O O . THR A 1 204 ? 3.98 -26.203 3.24 1 88.75 204 THR A O 1
ATOM 1609 N N . TRP A 1 205 ? 2.086 -25.188 2.57 1 91.06 205 TRP A N 1
ATOM 1610 C CA . TRP A 1 205 ? 2.791 -23.938 2.289 1 91.06 205 TRP A CA 1
ATOM 1611 C C . TRP A 1 205 ? 3.207 -23.25 3.582 1 91.06 205 TRP A C 1
ATOM 1613 O O . TRP A 1 205 ? 2.41 -23.125 4.516 1 91.06 205 TRP A O 1
ATOM 1623 N N . GLN A 1 206 ? 4.398 -22.766 3.574 1 86.5 206 GLN A N 1
ATOM 1624 C CA . GLN A 1 206 ? 4.957 -22.141 4.766 1 86.5 206 GLN A CA 1
ATOM 1625 C C . GLN A 1 206 ? 4.719 -20.625 4.762 1 86.5 206 GLN A C 1
ATOM 1627 O O . GLN A 1 206 ? 4.824 -19.984 3.715 1 86.5 206 GLN A O 1
ATOM 1632 N N . GLN A 1 207 ? 4.332 -20.078 5.93 1 81.31 207 GLN A N 1
ATOM 1633 C CA . GLN A 1 207 ? 3.99 -18.656 6.012 1 81.31 207 GLN A CA 1
ATOM 1634 C C . GLN A 1 207 ? 5.227 -17.812 6.301 1 81.31 207 GLN A C 1
ATOM 1636 O O . GLN A 1 207 ? 5.117 -16.609 6.543 1 81.31 207 GLN A O 1
ATOM 1641 N N . GLN A 1 208 ? 6.316 -18.469 6.422 1 76.88 208 GLN A N 1
ATOM 1642 C CA . GLN A 1 208 ? 7.578 -17.75 6.574 1 76.88 208 GLN A CA 1
ATOM 1643 C C . GLN A 1 208 ? 8.633 -18.281 5.609 1 76.88 208 GLN A C 1
ATOM 1645 O O . GLN A 1 208 ? 8.805 -19.484 5.473 1 76.88 208 GLN A O 1
ATOM 1650 N N . LEU A 1 209 ? 9.133 -17.375 4.801 1 67.94 209 LEU A N 1
ATOM 1651 C CA . LEU A 1 209 ? 10.125 -17.75 3.801 1 67.94 209 LEU A CA 1
ATOM 1652 C C . LEU A 1 209 ? 11.508 -17.891 4.43 1 67.94 209 LEU A C 1
ATOM 1654 O O . LEU A 1 209 ? 12.445 -18.359 3.785 1 67.94 209 LEU A O 1
ATOM 1658 N N . GLY A 1 210 ? 11.547 -17.719 5.777 1 62.28 210 GLY A N 1
ATOM 1659 C CA . GLY A 1 210 ? 12.852 -17.719 6.43 1 62.28 210 GLY A CA 1
ATOM 1660 C C . GLY A 1 210 ? 13.688 -16.5 6.098 1 62.28 210 GLY A C 1
ATOM 1661 O O . GLY A 1 210 ? 14.875 -16.438 6.426 1 62.28 210 GLY A O 1
ATOM 1662 N N . VAL A 1 211 ? 13.328 -15.812 5.191 1 59.03 211 VAL A N 1
ATOM 1663 C CA . VAL A 1 211 ? 13.984 -14.555 4.855 1 59.03 211 VAL A CA 1
ATOM 1664 C C . VAL A 1 211 ? 13.156 -13.383 5.379 1 59.03 211 VAL A C 1
ATOM 1666 O O . VAL A 1 211 ? 12.086 -13.578 5.949 1 59.03 211 VAL A O 1
ATOM 1669 N N . GLY A 1 212 ? 13.852 -12.25 5.504 1 58.72 212 GLY A N 1
ATOM 1670 C CA . GLY A 1 212 ? 13.102 -11.07 5.902 1 58.72 212 GLY A CA 1
ATOM 1671 C C . GLY A 1 212 ? 11.852 -10.852 5.066 1 58.72 212 GLY A C 1
ATOM 1672 O O . GLY A 1 212 ? 11.844 -11.133 3.867 1 58.72 212 GLY A O 1
ATOM 1673 N N . VAL A 1 213 ? 10.805 -10.758 5.668 1 58.09 213 VAL A N 1
ATOM 1674 C CA . VAL A 1 213 ? 9.477 -10.57 5.102 1 58.09 213 VAL A CA 1
ATOM 1675 C C . VAL A 1 213 ? 9.516 -9.492 4.02 1 58.09 213 VAL A C 1
ATOM 1677 O O . VAL A 1 213 ? 9.93 -8.359 4.281 1 58.09 213 VAL A O 1
ATOM 1680 N N . SER A 1 214 ? 9.195 -9.852 2.777 1 64.12 214 SER A N 1
ATOM 1681 C CA . SER A 1 214 ? 8.914 -8.945 1.668 1 64.12 214 SER A CA 1
ATOM 1682 C C . SER A 1 214 ? 10.148 -8.141 1.281 1 64.12 214 SER A C 1
ATOM 1684 O O . SER A 1 214 ? 10.039 -7.012 0.792 1 64.12 214 SER A O 1
ATOM 1686 N N . ASP A 1 215 ? 11.297 -8.727 1.617 1 76.75 215 ASP A N 1
ATOM 1687 C CA . ASP A 1 215 ? 12.555 -8.109 1.217 1 76.75 215 ASP A CA 1
ATOM 1688 C C . ASP A 1 215 ? 12.695 -8.086 -0.303 1 76.75 215 ASP A C 1
ATOM 1690 O O . ASP A 1 215 ? 13.523 -7.348 -0.844 1 76.75 215 ASP A O 1
ATOM 1694 N N . GLY A 1 216 ? 11.844 -8.781 -0.9 1 89 216 GLY A N 1
ATOM 1695 C CA . GLY A 1 216 ? 11.938 -8.891 -2.346 1 89 216 GLY A CA 1
ATOM 1696 C C . GLY A 1 216 ? 11.156 -7.82 -3.086 1 89 216 GLY A C 1
ATOM 1697 O O . GLY A 1 216 ? 11.25 -7.711 -4.309 1 89 216 GLY A O 1
ATOM 1698 N N . TRP A 1 217 ? 10.445 -7.043 -2.352 1 92.88 217 TRP A N 1
ATOM 1699 C CA . TRP A 1 217 ? 9.656 -5.996 -2.986 1 92.88 217 TRP A CA 1
ATOM 1700 C C . TRP A 1 217 ? 10.539 -4.836 -3.43 1 92.88 217 TRP A C 1
ATOM 1702 O O . TRP A 1 217 ? 10.617 -3.811 -2.748 1 92.88 217 TRP A O 1
ATOM 1712 N N . LEU A 1 218 ? 11.117 -5.02 -4.504 1 90.88 218 LEU A N 1
ATOM 1713 C CA . LEU A 1 218 ? 11.906 -3.969 -5.141 1 90.88 218 LEU A CA 1
ATOM 1714 C C . LEU A 1 218 ? 11.109 -3.281 -6.246 1 90.88 218 LEU A C 1
ATOM 1716 O O . LEU A 1 218 ? 10.492 -3.949 -7.078 1 90.88 218 LEU A O 1
ATOM 1720 N N . SER A 1 219 ? 11.156 -1.977 -6.156 1 90.38 219 SER A N 1
ATOM 1721 C CA . SER A 1 219 ? 10.375 -1.248 -7.148 1 90.38 219 SER A CA 1
ATOM 1722 C C . SER A 1 219 ? 10.781 -1.628 -8.57 1 90.38 219 SER A C 1
ATOM 1724 O O . SER A 1 219 ? 11.969 -1.685 -8.883 1 90.38 219 SER A O 1
ATOM 1726 N N . LYS A 1 220 ? 9.844 -1.984 -9.383 1 91.38 220 LYS A N 1
ATOM 1727 C CA . LYS A 1 220 ? 9.922 -2.32 -10.805 1 91.38 220 LYS A CA 1
ATOM 1728 C C . LYS A 1 220 ? 10.531 -3.703 -11.008 1 91.38 220 LYS A C 1
ATOM 1730 O O . LYS A 1 220 ? 10.969 -4.039 -12.117 1 91.38 220 LYS A O 1
ATOM 1735 N N . ARG A 1 221 ? 10.641 -4.434 -9.922 1 93.44 221 ARG A N 1
ATOM 1736 C CA . ARG A 1 221 ? 10.977 -5.848 -10.078 1 93.44 221 ARG A CA 1
ATOM 1737 C C . ARG A 1 221 ? 9.773 -6.645 -10.57 1 93.44 221 ARG A C 1
ATOM 1739 O O . ARG A 1 221 ? 8.656 -6.461 -10.078 1 93.44 221 ARG A O 1
ATOM 1746 N N . GLY A 1 222 ? 10.055 -7.48 -11.547 1 96.5 222 GLY A N 1
ATOM 1747 C CA . GLY A 1 222 ? 8.969 -8.289 -12.078 1 96.5 222 GLY A CA 1
ATOM 1748 C C . GLY A 1 222 ? 9.367 -9.727 -12.328 1 96.5 222 GLY A C 1
ATOM 1749 O O . GLY A 1 222 ? 10.555 -10.055 -12.383 1 96.5 222 GLY A O 1
ATOM 1750 N N . VAL A 1 223 ? 8.352 -10.547 -12.367 1 97.56 223 VAL A N 1
ATOM 1751 C CA . VAL A 1 223 ? 8.555 -11.953 -12.727 1 97.56 223 VAL A CA 1
ATOM 1752 C C . VAL A 1 223 ? 7.457 -12.406 -13.688 1 97.56 223 VAL A C 1
ATOM 1754 O O . VAL A 1 223 ? 6.375 -11.82 -13.719 1 97.56 223 VAL A O 1
ATOM 1757 N N . VAL A 1 224 ? 7.77 -13.32 -14.5 1 98.12 224 VAL A N 1
ATOM 1758 C CA . VAL A 1 224 ? 6.777 -14.086 -15.25 1 98.12 224 VAL A CA 1
ATOM 1759 C C . VAL A 1 224 ? 6.797 -15.539 -14.789 1 98.12 224 VAL A C 1
ATOM 1761 O O . VAL A 1 224 ? 7.863 -16.141 -14.633 1 98.12 224 VAL A O 1
ATOM 1764 N N . VAL A 1 225 ? 5.641 -16.047 -14.5 1 98.56 225 VAL A N 1
ATOM 1765 C CA . VAL A 1 225 ? 5.496 -17.422 -14.031 1 98.56 225 VAL A CA 1
ATOM 1766 C C . VAL A 1 225 ? 4.73 -18.25 -15.062 1 98.56 225 VAL A C 1
ATOM 1768 O O . VAL A 1 225 ? 3.658 -17.844 -15.523 1 98.56 225 VAL A O 1
ATOM 1771 N N . TYR A 1 226 ? 5.328 -19.344 -15.422 1 98.44 226 TYR A N 1
ATOM 1772 C CA . TYR A 1 226 ? 4.707 -20.328 -16.297 1 98.44 226 TYR A CA 1
ATOM 1773 C C . TYR A 1 226 ? 4.344 -21.594 -15.523 1 98.44 226 TYR A C 1
ATOM 1775 O O . TYR A 1 226 ? 5.215 -22.25 -14.945 1 98.44 226 TYR A O 1
ATOM 1783 N N . VAL A 1 227 ? 3.062 -21.891 -15.508 1 98.69 227 VAL A N 1
ATOM 1784 C CA . VAL A 1 227 ? 2.635 -23.125 -14.883 1 98.69 227 VAL A CA 1
ATOM 1785 C C . VAL A 1 227 ? 2.184 -24.125 -15.945 1 98.69 227 VAL A C 1
ATOM 1787 O O . VAL A 1 227 ? 1.477 -23.766 -16.891 1 98.69 227 VAL A O 1
ATOM 1790 N N . HIS A 1 228 ? 2.664 -25.391 -15.836 1 98.62 228 HIS A N 1
ATOM 1791 C CA . HIS A 1 228 ? 2.316 -26.484 -16.719 1 98.62 228 HIS A CA 1
ATOM 1792 C C . HIS A 1 228 ? 1.708 -27.656 -15.953 1 98.62 228 HIS A C 1
ATOM 1794 O O . HIS A 1 228 ? 2.115 -27.922 -14.82 1 98.62 228 HIS A O 1
ATOM 1800 N N . THR A 1 229 ? 0.718 -28.266 -16.578 1 98 229 THR A N 1
ATOM 1801 C CA . THR A 1 229 ? 0.225 -29.5 -16 1 98 229 THR A CA 1
ATOM 1802 C C . THR A 1 229 ? 1.312 -30.578 -16.016 1 98 229 THR A C 1
ATOM 1804 O O . THR A 1 229 ? 2.256 -30.5 -16.797 1 98 229 THR A O 1
ATOM 1807 N N . TYR A 1 230 ? 1.233 -31.422 -15.109 1 95.81 230 TYR A N 1
ATOM 1808 C CA . TYR A 1 230 ? 2.129 -32.562 -15.016 1 95.81 230 TYR A CA 1
ATOM 1809 C C . TYR A 1 230 ? 1.339 -33.875 -14.867 1 95.81 230 TYR A C 1
ATOM 1811 O O . TYR A 1 230 ? 0.649 -34.062 -13.859 1 95.81 230 TYR A O 1
ATOM 1819 N N . PRO A 1 231 ? 1.465 -34.75 -15.867 1 92.06 231 PRO A N 1
ATOM 1820 C CA . PRO A 1 231 ? 0.647 -35.969 -15.836 1 92.06 231 PRO A CA 1
ATOM 1821 C C . PRO A 1 231 ? 0.759 -36.719 -14.516 1 92.06 231 PRO A C 1
ATOM 1823 O O . PRO A 1 231 ? 1.832 -36.75 -13.906 1 92.06 231 PRO A O 1
ATOM 1826 N N . PRO A 1 232 ? -0.369 -37.344 -14.078 1 93.25 232 PRO A N 1
ATOM 1827 C CA . PRO A 1 232 ? -1.662 -37.469 -14.75 1 93.25 232 PRO A CA 1
ATOM 1828 C C . PRO A 1 232 ? -2.6 -36.281 -14.469 1 93.25 232 PRO A C 1
ATOM 1830 O O . PRO A 1 232 ? -3.77 -36.344 -14.852 1 93.25 232 PRO A O 1
ATOM 1833 N N . TRP A 1 233 ? -2.182 -35.312 -13.812 1 94.31 233 TRP A N 1
ATOM 1834 C CA . TRP A 1 233 ? -3.029 -34.156 -13.453 1 94.31 233 TRP A CA 1
ATOM 1835 C C . TRP A 1 233 ? -3.305 -33.281 -14.664 1 94.31 233 TRP A C 1
ATOM 1837 O O . TRP A 1 233 ? -2.41 -33.031 -15.477 1 94.31 233 TRP A O 1
ATOM 1847 N N . THR A 1 234 ? -4.551 -32.844 -14.773 1 95.88 234 THR A N 1
ATOM 1848 C CA . THR A 1 234 ? -5.02 -32.094 -15.922 1 95.88 234 THR A CA 1
ATOM 1849 C C . THR A 1 234 ? -5.262 -30.625 -15.539 1 95.88 234 THR A C 1
ATOM 1851 O O . THR A 1 234 ? -5.148 -30.25 -14.367 1 95.88 234 THR A O 1
ATOM 1854 N N . SER A 1 235 ? -5.621 -29.828 -16.609 1 97.19 235 SER A N 1
ATOM 1855 C CA . SER A 1 235 ? -5.977 -28.438 -16.359 1 97.19 235 SER A CA 1
ATOM 1856 C C . SER A 1 235 ? -7.191 -28.344 -15.445 1 97.19 235 SER A C 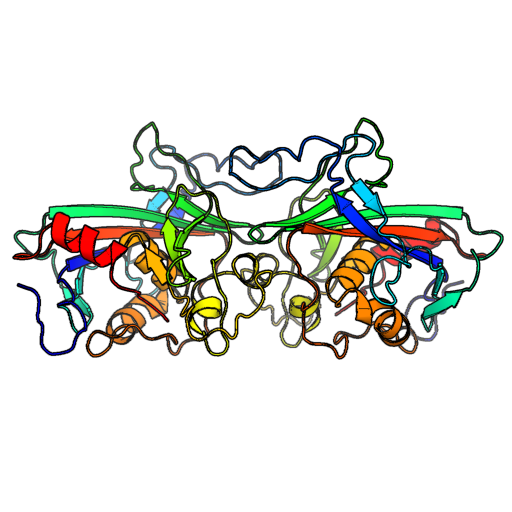1
ATOM 1858 O O . SER A 1 235 ? -7.27 -27.438 -14.617 1 97.19 235 SER A O 1
ATOM 1860 N N . ALA A 1 236 ? -8.109 -29.234 -15.609 1 96.12 236 ALA A N 1
ATOM 1861 C CA . ALA A 1 236 ? -9.305 -29.234 -14.766 1 96.12 236 ALA A CA 1
ATOM 1862 C C . ALA A 1 236 ? -8.938 -29.5 -13.305 1 96.12 236 ALA A C 1
ATOM 1864 O O . ALA A 1 236 ? -9.531 -28.906 -12.398 1 96.12 236 ALA A O 1
ATOM 1865 N N . ASP A 1 237 ? -7.945 -30.359 -13.109 1 95.19 237 ASP A N 1
ATOM 1866 C CA . ASP A 1 237 ? -7.492 -30.656 -11.758 1 95.19 237 ASP A CA 1
ATOM 1867 C C . ASP A 1 237 ? -6.855 -29.422 -11.109 1 95.19 237 ASP A C 1
ATOM 1869 O O . ASP A 1 237 ? -7.105 -29.125 -9.938 1 95.19 237 ASP A O 1
ATOM 1873 N N . LEU A 1 238 ? -6.066 -28.719 -11.883 1 97 238 LEU A N 1
ATOM 1874 C CA . LEU A 1 238 ? -5.414 -27.531 -11.359 1 97 238 LEU A CA 1
ATOM 1875 C C . LEU A 1 238 ? -6.434 -26.438 -11.062 1 97 238 LEU A C 1
ATOM 1877 O O . LEU A 1 238 ? -6.316 -25.719 -10.062 1 97 238 LEU A O 1
ATOM 1881 N N . ARG A 1 239 ? -7.457 -26.328 -11.922 1 96.38 239 ARG A N 1
ATOM 1882 C CA . ARG A 1 239 ? -8.516 -25.359 -11.672 1 96.38 239 ARG A CA 1
ATOM 1883 C C . ARG A 1 239 ? -9.258 -25.672 -10.375 1 96.38 239 ARG A C 1
ATOM 1885 O O . ARG A 1 239 ? -9.57 -24.766 -9.602 1 96.38 239 ARG A O 1
ATOM 1892 N N . ARG A 1 240 ? -9.5 -26.906 -10.188 1 94.44 240 ARG A N 1
ATOM 1893 C CA . ARG A 1 240 ? -10.156 -27.312 -8.953 1 94.44 240 ARG A CA 1
ATOM 1894 C C . ARG A 1 240 ? -9.289 -27.016 -7.738 1 94.44 240 ARG A C 1
ATOM 1896 O O . ARG A 1 240 ? -9.789 -26.578 -6.699 1 94.44 240 ARG A O 1
ATOM 1903 N N . TYR A 1 241 ? -8.047 -27.312 -7.883 1 94 241 TYR A N 1
ATOM 1904 C CA . TYR A 1 241 ? -7.086 -27.016 -6.828 1 94 241 TYR A CA 1
ATOM 1905 C C . TYR A 1 241 ? -7.105 -25.531 -6.477 1 94 241 TYR A C 1
ATOM 1907 O O . TYR A 1 241 ? -7.199 -25.172 -5.301 1 94 241 TYR A O 1
ATOM 1915 N N . GLU A 1 242 ? -7.105 -24.672 -7.422 1 95.69 242 GLU A N 1
ATOM 1916 C CA . GLU A 1 242 ? -7.105 -23.234 -7.234 1 95.69 242 GLU A CA 1
ATOM 1917 C C . GLU A 1 242 ? -8.359 -22.766 -6.496 1 95.69 242 GLU A C 1
ATOM 1919 O O . GLU A 1 242 ? -8.305 -21.828 -5.707 1 95.69 242 GLU A O 1
ATOM 1924 N N . ARG A 1 243 ? -9.43 -23.406 -6.707 1 93.31 243 ARG A N 1
ATOM 1925 C CA . ARG A 1 243 ? -10.711 -22.969 -6.168 1 93.31 243 ARG A CA 1
ATOM 1926 C C . ARG A 1 243 ? -10.992 -23.609 -4.812 1 93.31 243 ARG A C 1
ATOM 1928 O O . ARG A 1 243 ? -11.719 -23.047 -3.994 1 93.31 243 ARG A O 1
ATOM 1935 N N . SER A 1 244 ? -10.406 -24.719 -4.57 1 89.81 244 SER A N 1
ATOM 1936 C CA . SER A 1 244 ? -10.844 -25.484 -3.404 1 89.81 244 SER A CA 1
ATOM 1937 C C . SER A 1 244 ? -9.781 -25.469 -2.309 1 89.81 244 SER A C 1
ATOM 1939 O O . SER A 1 244 ? -10.102 -25.625 -1.128 1 89.81 244 SER A O 1
ATOM 1941 N N . TYR A 1 245 ? -8.562 -25.375 -2.701 1 89.5 245 TYR A N 1
ATOM 1942 C CA . TYR A 1 245 ? -7.484 -25.438 -1.72 1 89.5 245 TYR A CA 1
ATOM 1943 C C . TYR A 1 245 ? -7.043 -24.047 -1.295 1 89.5 245 TYR A C 1
ATOM 1945 O O . TYR A 1 245 ? -6.809 -23.172 -2.141 1 89.5 245 TYR A O 1
ATOM 1953 N N . THR A 1 246 ? -6.902 -23.828 0.026 1 91.25 246 THR A N 1
ATOM 1954 C CA . THR A 1 246 ? -6.324 -22.578 0.539 1 91.25 246 THR A CA 1
ATOM 1955 C C . THR A 1 246 ? -4.82 -22.734 0.743 1 91.25 246 THR A C 1
ATOM 1957 O O . THR A 1 246 ? -4.375 -23.547 1.547 1 91.25 246 THR A O 1
ATOM 1960 N N . TYR A 1 247 ? -4.086 -21.938 0.005 1 93 247 TYR A N 1
ATOM 1961 C CA . TYR A 1 247 ? -2.637 -21.969 0.159 1 93 247 TYR A CA 1
ATOM 1962 C C . TYR A 1 247 ? -2.234 -21.656 1.595 1 93 247 TYR A C 1
ATOM 1964 O O . TYR A 1 247 ? -1.322 -22.281 2.141 1 93 247 TYR A O 1
ATOM 1972 N N . PHE A 1 248 ? -2.922 -20.656 2.15 1 91.88 248 PHE A N 1
ATOM 1973 C CA . PHE A 1 248 ? -2.686 -20.25 3.527 1 91.88 248 PHE A CA 1
ATOM 1974 C C . PHE A 1 248 ? -4.004 -20.047 4.266 1 91.88 248 PHE A C 1
ATOM 1976 O O . PHE A 1 248 ? -5 -19.625 3.668 1 91.88 248 PHE A O 1
ATOM 1983 N N . ARG A 1 249 ? -3.924 -20.344 5.559 1 85.94 249 ARG A N 1
ATOM 1984 C CA . ARG A 1 249 ? -5.031 -20.016 6.453 1 85.94 249 ARG A CA 1
ATOM 1985 C C . ARG A 1 249 ? -4.527 -19.328 7.719 1 85.94 249 ARG A C 1
ATOM 1987 O O . ARG A 1 249 ? -3.432 -19.625 8.203 1 85.94 249 ARG A O 1
ATOM 1994 N N . MET B 1 1 ? 11.969 35.875 13.969 1 28.78 1 MET B N 1
ATOM 1995 C CA . MET B 1 1 ? 12.992 35.75 15.008 1 28.78 1 MET B CA 1
ATOM 1996 C C . MET B 1 1 ? 13.461 34.312 15.156 1 28.78 1 MET B C 1
ATOM 1998 O O . MET B 1 1 ? 12.656 33.406 15.344 1 28.78 1 MET B O 1
ATOM 2002 N N . LYS B 1 2 ? 14.539 33.844 14.477 1 34.62 2 LYS B N 1
ATOM 2003 C CA . LYS B 1 2 ? 15.234 32.562 14.562 1 34.62 2 LYS B CA 1
ATOM 2004 C C . LYS B 1 2 ? 15.602 32.219 16 1 34.62 2 LYS B C 1
ATOM 2006 O O . LYS B 1 2 ? 16.094 33.094 16.75 1 34.62 2 LYS B O 1
ATOM 2011 N N . ASN B 1 3 ? 14.891 31.469 16.75 1 36.31 3 ASN B N 1
ATOM 2012 C CA . ASN B 1 3 ? 15.594 31.125 17.984 1 36.31 3 ASN B CA 1
ATOM 2013 C C . ASN B 1 3 ? 16.891 30.375 17.703 1 36.31 3 ASN B C 1
ATOM 2015 O O . ASN B 1 3 ? 16.859 29.25 17.219 1 36.31 3 ASN B O 1
ATOM 2019 N N . TYR B 1 4 ? 17.984 31 17.5 1 37.44 4 TYR B N 1
ATOM 2020 C CA . TYR B 1 4 ? 19.359 30.594 17.25 1 37.44 4 TYR B CA 1
ATOM 2021 C C . TYR B 1 4 ? 19.797 29.516 18.234 1 37.44 4 TYR B C 1
ATOM 2023 O O . TYR B 1 4 ? 20.875 28.938 18.094 1 37.44 4 TYR B O 1
ATOM 2031 N N . ALA B 1 5 ? 19.344 29.516 19.406 1 39.12 5 ALA B N 1
ATOM 2032 C CA . ALA B 1 5 ? 20 28.797 20.484 1 39.12 5 ALA B CA 1
ATOM 2033 C C . ALA B 1 5 ? 19.922 27.281 20.25 1 39.12 5 ALA B C 1
ATOM 2035 O O . ALA B 1 5 ? 20.875 26.562 20.547 1 39.12 5 ALA B O 1
ATOM 2036 N N . THR B 1 6 ? 18.734 26.672 20.094 1 43.41 6 THR B N 1
ATOM 2037 C CA . THR B 1 6 ? 18.719 25.219 20.125 1 43.41 6 THR B CA 1
ATOM 2038 C C . THR B 1 6 ? 18.812 24.656 18.719 1 43.41 6 THR B C 1
ATOM 2040 O O . THR B 1 6 ? 18.844 23.438 18.531 1 43.41 6 THR B O 1
ATOM 2043 N N . GLY B 1 7 ? 19.281 25.469 17.719 1 44.97 7 GLY B N 1
ATOM 2044 C CA . GLY B 1 7 ? 19.375 25.016 16.344 1 44.97 7 GLY B CA 1
ATOM 2045 C C . GLY B 1 7 ? 18.047 24.578 15.766 1 44.97 7 GLY B C 1
ATOM 2046 O O . GLY B 1 7 ? 17.969 24.125 14.625 1 44.97 7 GLY B O 1
ATOM 2047 N N . VAL B 1 8 ? 17.188 24.188 16.656 1 49.25 8 VAL B N 1
ATOM 2048 C CA . VAL B 1 8 ? 15.844 23.828 16.203 1 49.25 8 VAL B CA 1
ATOM 2049 C C . VAL B 1 8 ? 15.078 25.078 15.805 1 49.25 8 VAL B C 1
ATOM 2051 O O . VAL B 1 8 ? 15.039 26.062 16.562 1 49.25 8 VAL B O 1
ATOM 2054 N N . PRO B 1 9 ? 14.867 25.391 14.609 1 55.88 9 PRO B N 1
ATOM 2055 C CA . PRO B 1 9 ? 14.055 26.547 14.234 1 55.88 9 PRO B CA 1
ATOM 2056 C C . PRO B 1 9 ? 12.844 26.75 15.141 1 55.88 9 PRO B C 1
ATOM 2058 O O . PRO B 1 9 ? 12.352 25.781 15.734 1 55.88 9 PRO B O 1
ATOM 2061 N N . ASN B 1 10 ? 12.57 27.922 15.656 1 66.38 10 ASN B N 1
ATOM 2062 C CA . ASN B 1 10 ? 11.391 28.328 16.406 1 66.38 10 ASN B CA 1
ATOM 2063 C C . ASN B 1 10 ? 10.117 27.719 15.82 1 66.38 10 ASN B C 1
ATOM 2065 O O . ASN B 1 10 ? 9.75 28.016 14.688 1 66.38 10 ASN B O 1
ATOM 2069 N N . MET B 1 11 ? 9.641 26.578 16.406 1 85.31 11 MET B N 1
ATOM 2070 C CA . MET B 1 11 ? 8.383 25.953 16 1 85.31 11 MET B CA 1
ATOM 2071 C C . MET B 1 11 ? 7.246 26.969 16 1 85.31 11 MET B C 1
ATOM 2073 O O . MET B 1 11 ? 7.035 27.688 16.984 1 85.31 11 MET B O 1
ATOM 2077 N N . PRO B 1 12 ? 6.668 27.156 14.852 1 92.5 12 PRO B N 1
ATOM 2078 C CA . PRO B 1 12 ? 5.57 28.125 14.805 1 92.5 12 PRO B CA 1
ATOM 2079 C C . PRO B 1 12 ? 4.348 27.672 15.602 1 92.5 12 PRO B C 1
ATOM 2081 O O . PRO B 1 12 ? 4.215 26.484 15.914 1 92.5 12 PRO B O 1
ATOM 2084 N N . ARG B 1 13 ? 3.551 28.672 15.945 1 94.56 13 ARG B N 1
ATOM 2085 C CA . ARG B 1 13 ? 2.232 28.391 16.5 1 94.56 13 ARG B CA 1
ATOM 2086 C C . ARG B 1 13 ? 1.164 28.406 15.414 1 94.56 13 ARG B C 1
ATOM 2088 O O . ARG B 1 13 ? 1.221 29.219 14.492 1 94.56 13 ARG B O 1
ATOM 2095 N N . TYR B 1 14 ? 0.226 27.516 15.578 1 97.5 14 TYR B N 1
ATOM 2096 C CA . TYR B 1 14 ? -0.899 27.516 14.648 1 97.5 14 TYR B CA 1
ATOM 2097 C C . TYR B 1 14 ? -2.119 26.844 15.273 1 97.5 14 TYR B C 1
ATOM 2099 O O . TYR B 1 14 ? -2.002 26.156 16.297 1 97.5 14 TYR B O 1
ATOM 2107 N N . ALA B 1 15 ? -3.25 27.156 14.758 1 98.25 15 ALA B N 1
ATOM 2108 C CA . ALA B 1 15 ? -4.504 26.516 15.133 1 98.25 15 ALA B CA 1
ATOM 2109 C C . ALA B 1 15 ? -4.973 25.547 14.055 1 98.25 15 ALA B C 1
ATOM 2111 O O . ALA B 1 15 ? -4.695 25.75 12.867 1 98.25 15 ALA B O 1
ATOM 2112 N N . PHE B 1 16 ? -5.586 24.484 14.523 1 98.25 16 PHE B N 1
ATOM 2113 C CA . PHE B 1 16 ? -6.102 23.578 13.508 1 98.25 16 PHE B CA 1
ATOM 2114 C C . PHE B 1 16 ? -7.352 22.859 14.008 1 98.25 16 PHE B C 1
ATOM 2116 O O . PHE B 1 16 ? -7.633 22.859 15.211 1 98.25 16 PHE B O 1
ATOM 2123 N N . ARG B 1 17 ? -8.062 22.406 13.062 1 97.19 17 ARG B N 1
ATOM 2124 C CA . ARG B 1 17 ? -9.266 21.609 13.281 1 97.19 17 ARG B CA 1
ATOM 2125 C C . ARG B 1 17 ? -9.281 20.391 12.367 1 97.19 17 ARG B C 1
ATOM 2127 O O . ARG B 1 17 ? -8.875 20.469 11.203 1 97.19 17 ARG B O 1
ATOM 2134 N N . ILE B 1 18 ? -9.648 19.266 12.953 1 96.88 18 ILE B N 1
ATOM 2135 C CA . ILE B 1 18 ? -9.797 18.031 12.195 1 96.88 18 ILE B CA 1
ATOM 2136 C C . ILE B 1 18 ? -11.242 17.547 12.297 1 96.88 18 ILE B C 1
ATOM 2138 O O . ILE B 1 18 ? -11.781 17.375 13.391 1 96.88 18 ILE B O 1
ATOM 2142 N N . ASP B 1 19 ? -11.859 17.375 11.195 1 96.06 19 ASP B N 1
ATOM 2143 C CA . ASP B 1 19 ? -13.203 16.797 11.164 1 96.06 19 ASP B CA 1
ATOM 2144 C C . ASP B 1 19 ? -13.188 15.422 10.5 1 96.06 19 ASP B C 1
ATOM 2146 O O . ASP B 1 19 ? -12.633 15.258 9.414 1 96.06 19 ASP B O 1
ATOM 2150 N N . GLU B 1 20 ? -13.82 14.453 11.172 1 95.88 20 GLU B N 1
ATOM 2151 C CA . GLU B 1 20 ? -14.125 13.195 10.5 1 95.88 20 GLU B CA 1
ATOM 2152 C C . GLU B 1 20 ? -15.148 13.406 9.383 1 95.88 20 GLU B C 1
ATOM 2154 O O . GLU B 1 20 ? -16.141 14.117 9.57 1 95.88 20 GLU B O 1
ATOM 2159 N N . ILE B 1 21 ? -14.859 12.805 8.227 1 95.06 21 ILE B N 1
ATOM 2160 C CA . ILE B 1 21 ? -15.812 12.945 7.129 1 95.06 21 ILE B CA 1
ATOM 2161 C C . ILE B 1 21 ? -16.125 11.57 6.535 1 95.06 21 ILE B C 1
ATOM 2163 O O . ILE B 1 21 ? -15.336 10.633 6.688 1 95.06 21 ILE B O 1
ATOM 2167 N N . CYS B 1 22 ? -17.219 11.43 5.906 1 91.69 22 CYS B N 1
ATOM 2168 C CA . CYS B 1 22 ? -17.641 10.203 5.234 1 91.69 22 CYS B CA 1
ATOM 2169 C C . CYS B 1 22 ? -18.516 10.508 4.027 1 91.69 22 CYS B C 1
ATOM 2171 O O . CYS B 1 22 ? -19.047 11.617 3.902 1 91.69 22 CYS B O 1
ATOM 2173 N N . GLU B 1 23 ? -18.562 9.602 3.191 1 89.31 23 GLU B N 1
ATOM 2174 C CA . GLU B 1 23 ? -19.453 9.75 2.039 1 89.31 23 GLU B CA 1
ATOM 2175 C C . GLU B 1 23 ? -20.922 9.797 2.467 1 89.31 23 GLU B C 1
ATOM 2177 O O . GLU B 1 23 ? -21.328 9.07 3.373 1 89.31 23 GLU B O 1
ATOM 2182 N N . SER B 1 24 ? -21.578 10.688 1.731 1 86.56 24 SER B N 1
ATOM 2183 C CA . SER B 1 24 ? -23 10.82 1.997 1 86.56 24 SER B CA 1
ATOM 2184 C C . SER B 1 24 ? -23.781 9.672 1.368 1 86.56 24 SER B C 1
ATOM 2186 O O . SER B 1 24 ? -23.453 9.203 0.279 1 86.56 24 SER B O 1
ATOM 2188 N N . ASP B 1 25 ? -24.797 9.211 2.049 1 77.19 25 ASP B N 1
ATOM 2189 C CA . ASP B 1 25 ? -25.688 8.203 1.496 1 77.19 25 ASP B CA 1
ATOM 2190 C C . ASP B 1 25 ? -26.625 8.805 0.449 1 77.19 25 ASP B C 1
ATOM 2192 O O . ASP B 1 25 ? -27.297 8.078 -0.29 1 77.19 25 ASP B O 1
ATOM 2196 N N . GLN B 1 26 ? -26.766 10.055 0.352 1 73.5 26 GLN B N 1
ATOM 2197 C CA . GLN B 1 26 ? -27.75 10.742 -0.483 1 73.5 26 GLN B CA 1
ATOM 2198 C C . GLN B 1 26 ? -27.219 10.953 -1.898 1 73.5 26 GLN B C 1
ATOM 2200 O O . GLN B 1 26 ? -27.984 11.227 -2.822 1 73.5 26 GLN B O 1
ATOM 2205 N N . VAL B 1 27 ? -25.953 11.016 -2.025 1 65.62 27 VAL B N 1
ATOM 2206 C CA . VAL B 1 27 ? -25.375 11.273 -3.334 1 65.62 27 VAL B CA 1
ATOM 2207 C C . VAL B 1 27 ? -24.766 9.992 -3.893 1 65.62 27 VAL B C 1
ATOM 2209 O O . VAL B 1 27 ? -24.188 9.195 -3.15 1 65.62 27 VAL B O 1
ATOM 2212 N N . ALA B 1 28 ? -25.312 9.695 -5.094 1 59.28 28 ALA B N 1
ATOM 2213 C CA . ALA B 1 28 ? -24.844 8.492 -5.777 1 59.28 28 ALA B CA 1
ATOM 2214 C C . ALA B 1 28 ? -23.328 8.344 -5.66 1 59.28 28 ALA B C 1
ATOM 2216 O O . ALA B 1 28 ? -22.594 9.328 -5.766 1 59.28 28 ALA B O 1
ATOM 2217 N N . PRO B 1 29 ? -23.188 7.23 -5.191 1 55.5 29 PRO B N 1
ATOM 2218 C CA . PRO B 1 29 ? -21.797 6.945 -4.855 1 55.5 29 PRO B CA 1
ATOM 2219 C C . PRO B 1 29 ? -20.844 7.277 -5.996 1 55.5 29 PRO B C 1
ATOM 2221 O O . PRO B 1 29 ? -21.25 7.355 -7.156 1 55.5 29 PRO B O 1
ATOM 2224 N N . THR B 1 30 ? -19.594 7.465 -5.555 1 61.06 30 THR B N 1
ATOM 2225 C CA . THR B 1 30 ? -18.266 7.734 -6.09 1 61.06 30 THR B CA 1
ATOM 2226 C C . THR B 1 30 ? -17.922 6.758 -7.215 1 61.06 30 THR B C 1
ATOM 2228 O O . THR B 1 30 ? -18.484 5.66 -7.281 1 61.06 30 THR B O 1
ATOM 2231 N N . VAL B 1 31 ? -17.234 7.281 -8.195 1 60.81 31 VAL B N 1
ATOM 2232 C CA . VAL B 1 31 ? -16.672 6.73 -9.422 1 60.81 31 VAL B CA 1
ATOM 2233 C C . VAL B 1 31 ? -15.531 5.77 -9.078 1 60.81 31 VAL B C 1
ATOM 2235 O O . VAL B 1 31 ? -14.836 5.957 -8.078 1 60.81 31 VAL B O 1
ATOM 2238 N N . THR B 1 32 ? -15.695 4.539 -9.477 1 64.31 32 THR B N 1
ATOM 2239 C CA . THR B 1 32 ? -14.578 3.6 -9.469 1 64.31 32 THR B CA 1
ATOM 2240 C C . THR B 1 32 ? -13.695 3.801 -10.695 1 64.31 32 THR B C 1
ATOM 2242 O O . THR B 1 32 ? -14.188 4.164 -11.766 1 64.31 32 THR B O 1
ATOM 2245 N N . THR B 1 33 ? -12.438 3.936 -10.352 1 62.72 33 THR B N 1
ATOM 2246 C CA . THR B 1 33 ? -11.516 3.973 -11.484 1 62.72 33 THR B CA 1
ATOM 2247 C C . THR B 1 33 ? -11.758 2.785 -12.414 1 62.72 33 THR B C 1
ATOM 2249 O O . THR B 1 33 ? -12.484 1.856 -12.07 1 62.72 33 THR B O 1
ATOM 2252 N N . GLY B 1 34 ? -11.375 2.971 -13.555 1 61.25 34 GLY B N 1
ATOM 2253 C CA . GLY B 1 34 ? -11.375 1.836 -14.461 1 61.25 34 GLY B CA 1
ATOM 2254 C C . GLY B 1 34 ? -10.711 0.604 -13.883 1 61.25 34 GLY B C 1
ATOM 2255 O O . GLY B 1 34 ? -10.977 -0.518 -14.32 1 61.25 34 GLY B O 1
ATOM 2256 N N . ARG B 1 35 ? -10.031 0.886 -12.789 1 65.38 35 ARG B N 1
ATOM 2257 C CA . ARG B 1 35 ? -9.289 -0.241 -12.234 1 65.38 35 ARG B CA 1
ATOM 2258 C C . ARG B 1 35 ? -9.953 -0.756 -10.961 1 65.38 35 ARG B C 1
ATOM 2260 O O . ARG B 1 35 ? -9.359 -1.553 -10.227 1 65.38 35 ARG B O 1
ATOM 2267 N N . GLY B 1 36 ? -11.125 -0.188 -10.68 1 66.75 36 GLY B N 1
ATOM 2268 C CA . GLY B 1 36 ? -11.906 -0.738 -9.578 1 66.75 36 GLY B CA 1
ATOM 2269 C C . GLY B 1 36 ? -11.617 -0.065 -8.25 1 66.75 36 GLY B C 1
ATOM 2270 O O . GLY B 1 36 ? -12.117 -0.491 -7.211 1 66.75 36 GLY B O 1
ATOM 2271 N N . ASP B 1 37 ? -10.797 0.981 -8.328 1 78.31 37 ASP B N 1
ATOM 2272 C CA . ASP B 1 37 ? -10.516 1.668 -7.07 1 78.31 37 ASP B CA 1
ATOM 2273 C C . ASP B 1 37 ? -11.602 2.689 -6.746 1 78.31 37 ASP B C 1
ATOM 2275 O O . ASP B 1 37 ? -12.055 3.422 -7.629 1 78.31 37 ASP B O 1
ATOM 2279 N N . TRP B 1 38 ? -12 2.656 -5.609 1 86.31 38 TRP B N 1
ATOM 2280 C CA . TRP B 1 38 ? -12.914 3.668 -5.086 1 86.31 38 TRP B CA 1
ATOM 2281 C C . TRP B 1 38 ? -12.242 5.035 -5.035 1 86.31 38 TRP B C 1
ATOM 2283 O O . TRP B 1 38 ? -11.102 5.156 -4.582 1 86.31 38 TRP B O 1
ATOM 2293 N N . ILE B 1 39 ? -12.906 5.996 -5.617 1 89.5 39 ILE B N 1
ATOM 2294 C CA . ILE B 1 39 ? -12.484 7.387 -5.508 1 89.5 39 ILE B CA 1
ATOM 2295 C C . ILE B 1 39 ? -13.586 8.219 -4.855 1 89.5 39 ILE B C 1
ATOM 2297 O O . ILE B 1 39 ? -14.727 8.211 -5.32 1 89.5 39 ILE B O 1
ATOM 2301 N N . PRO B 1 40 ? -13.234 8.891 -3.756 1 91.75 40 PRO B N 1
ATOM 2302 C CA . PRO B 1 40 ? -14.281 9.719 -3.166 1 91.75 40 PRO B CA 1
ATOM 2303 C C . PRO B 1 40 ? -14.836 10.758 -4.141 1 91.75 40 PRO B C 1
ATOM 2305 O O . PRO B 1 40 ? -14.109 11.234 -5.016 1 91.75 40 PRO B O 1
ATOM 2308 N N . SER B 1 41 ? -16.031 11.125 -4.023 1 89.94 41 SER B N 1
ATOM 2309 C CA . SER B 1 41 ? -16.672 12.094 -4.906 1 89.94 41 SER B CA 1
ATOM 2310 C C . SER B 1 41 ? -16.234 13.516 -4.574 1 89.94 41 SER B C 1
ATOM 2312 O O . SER B 1 41 ? -16 13.844 -3.408 1 89.94 41 SER B O 1
ATOM 2314 N N . VAL B 1 42 ? -16.156 14.367 -5.582 1 90.06 42 VAL B N 1
ATOM 2315 C CA . VAL B 1 42 ? -15.875 15.781 -5.379 1 90.06 42 VAL B CA 1
ATOM 2316 C C . VAL B 1 42 ? -17.141 16.609 -5.562 1 90.06 42 VAL B C 1
ATOM 2318 O O . VAL B 1 42 ? -17.094 17.828 -5.676 1 90.06 42 VAL B O 1
ATOM 2321 N N . GLN B 1 43 ? -18.203 15.969 -5.668 1 88 43 GLN B N 1
ATOM 2322 C CA . GLN B 1 43 ? -19.469 16.672 -5.812 1 88 43 GLN B CA 1
ATOM 2323 C C . GLN B 1 43 ? -19.891 17.312 -4.492 1 88 43 GLN B C 1
ATOM 2325 O O . GLN B 1 43 ? -19.672 16.734 -3.422 1 88 43 GLN B O 1
ATOM 2330 N N . HIS B 1 44 ? -20.578 18.406 -4.652 1 88 44 HIS B N 1
ATOM 2331 C CA . HIS B 1 44 ? -21.109 19.078 -3.465 1 88 44 HIS B CA 1
ATOM 2332 C C . HIS B 1 44 ? -22.078 18.172 -2.719 1 88 44 HIS B C 1
ATOM 2334 O O . HIS B 1 44 ? -22.969 17.562 -3.33 1 88 44 HIS B O 1
ATOM 2340 N N . GLY B 1 45 ? -21.859 18.047 -1.479 1 88.19 45 GLY B N 1
ATOM 2341 C CA . GLY B 1 45 ? -22.766 17.266 -0.655 1 88.19 45 GLY B CA 1
ATOM 2342 C C . GLY B 1 45 ? -22.422 15.789 -0.635 1 88.19 45 GLY B C 1
ATOM 2343 O O . GLY B 1 45 ? -23.062 15.008 0.077 1 88.19 45 GLY B O 1
ATOM 2344 N N . ALA B 1 46 ? -21.438 15.398 -1.344 1 91.06 46 ALA B N 1
ATOM 2345 C CA . ALA B 1 46 ? -21.094 13.977 -1.435 1 91.06 46 ALA B CA 1
ATOM 2346 C C . ALA B 1 46 ? -20.359 13.516 -0.186 1 91.06 46 ALA B C 1
ATOM 2348 O O . ALA B 1 46 ? -20.328 12.32 0.124 1 91.06 46 ALA B O 1
ATOM 2349 N N . ASN B 1 47 ? -19.672 14.367 0.46 1 93.56 47 ASN B N 1
ATOM 2350 C CA . ASN B 1 47 ? -18.953 14.094 1.7 1 93.56 47 ASN B CA 1
ATOM 2351 C C . ASN B 1 47 ? -19.406 15.008 2.83 1 93.56 47 ASN B C 1
ATOM 2353 O O . ASN B 1 47 ? -19.562 16.219 2.635 1 93.56 47 ASN B O 1
ATOM 2357 N N . ASN B 1 48 ? -19.625 14.375 3.967 1 92.38 48 ASN B N 1
ATOM 2358 C CA . ASN B 1 48 ? -20.125 15.148 5.105 1 92.38 48 ASN B CA 1
ATOM 2359 C C . ASN B 1 48 ? -19.266 14.922 6.348 1 92.38 48 ASN B C 1
ATOM 2361 O O . ASN B 1 48 ? -18.719 13.828 6.543 1 92.38 48 ASN B O 1
ATOM 2365 N N . SER B 1 49 ? -1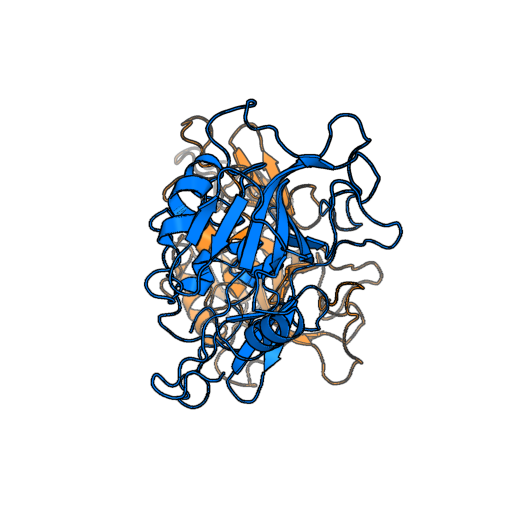9.25 16.016 7.152 1 92 49 SER B N 1
ATOM 2366 C CA . SER B 1 49 ? -18.625 15.859 8.461 1 92 49 SER B CA 1
ATOM 2367 C C . SER B 1 49 ? -19.469 14.977 9.375 1 92 49 SER B C 1
ATOM 2369 O O . SER B 1 49 ? -20.703 15.055 9.359 1 92 49 SER B O 1
ATOM 2371 N N . VAL B 1 50 ? -18.812 14.141 10.07 1 86.5 50 VAL B N 1
ATOM 2372 C CA . VAL B 1 50 ? -19.484 13.273 11.031 1 86.5 50 VAL B CA 1
ATOM 2373 C C . VAL B 1 50 ? -19.688 14.031 12.344 1 86.5 50 VAL B C 1
ATOM 2375 O O . VAL B 1 50 ? -18.719 14.453 12.984 1 86.5 50 VAL B O 1
ATOM 2378 N N . PRO B 1 51 ? -20.969 14.305 12.625 1 76.5 51 PRO B N 1
ATOM 2379 C CA . PRO B 1 51 ? -21.203 15.055 13.859 1 76.5 51 PRO B CA 1
ATOM 2380 C C . PRO B 1 51 ? -20.766 14.289 15.109 1 76.5 51 PRO B C 1
ATOM 2382 O O . PRO B 1 51 ? -20.609 13.062 15.062 1 76.5 51 PRO B O 1
ATOM 2385 N N . HIS B 1 52 ? -20.484 15.086 16.188 1 62.97 52 HIS B N 1
ATOM 2386 C CA . HIS B 1 52 ? -20 14.57 17.453 1 62.97 52 HIS B CA 1
ATOM 2387 C C . HIS B 1 52 ? -21 13.57 18.062 1 62.97 52 HIS B C 1
ATOM 2389 O O . HIS B 1 52 ? -20.594 12.641 18.766 1 62.97 52 HIS B O 1
ATOM 2395 N N . ASN B 1 53 ? -22.281 14.031 17.906 1 58.19 53 ASN B N 1
ATOM 2396 C CA . ASN B 1 53 ? -23.281 13.258 18.609 1 58.19 53 ASN B CA 1
ATOM 2397 C C . ASN B 1 53 ? -23.438 11.859 18.016 1 58.19 53 ASN B C 1
ATOM 2399 O O . ASN B 1 53 ? -24.172 11.023 18.562 1 58.19 53 ASN B O 1
ATOM 2403 N N . VAL B 1 54 ? -23.062 11.828 16.875 1 50.78 54 VAL B N 1
ATOM 2404 C CA . VAL B 1 54 ? -23.172 10.492 16.297 1 50.78 54 VAL B CA 1
ATOM 2405 C C . VAL B 1 54 ? -21.984 9.641 16.734 1 50.78 54 VAL B C 1
ATOM 2407 O O . VAL B 1 54 ? -20.844 9.906 16.359 1 50.78 54 VAL B O 1
ATOM 2410 N N . GLY B 1 55 ? -22.156 8.711 17.578 1 51.81 55 GLY B N 1
ATOM 2411 C CA . GLY B 1 55 ? -21.234 7.762 18.172 1 51.81 55 GLY B CA 1
ATOM 2412 C C . GLY B 1 55 ? -20.391 8.375 19.281 1 51.81 55 GLY B C 1
ATOM 2413 O O . GLY B 1 55 ? -20.797 9.352 19.906 1 51.81 55 GLY B O 1
ATOM 2414 N N . SER B 1 56 ? -19.312 7.746 19.641 1 54.5 56 SER B N 1
ATOM 2415 C CA . SER B 1 56 ? -18.359 8.141 20.672 1 54.5 56 SER B CA 1
ATOM 2416 C C . SER B 1 56 ? -17.641 9.43 20.281 1 54.5 56 SER B C 1
ATOM 2418 O O . SER B 1 56 ? -17.719 9.875 19.141 1 54.5 56 SER B O 1
ATOM 2420 N N . GLN B 1 57 ? -17.047 10.086 21.281 1 64.31 57 GLN B N 1
ATOM 2421 C CA . GLN B 1 57 ? -16.25 11.305 21.328 1 64.31 57 GLN B CA 1
ATOM 2422 C C . GLN B 1 57 ? -15.219 11.328 20.203 1 64.31 57 GLN B C 1
ATOM 2424 O O . GLN B 1 57 ? -14.242 10.578 20.234 1 64.31 57 GLN B O 1
ATOM 2429 N N . ASN B 1 58 ? -15.727 11.898 18.875 1 77.44 58 ASN B N 1
ATOM 2430 C CA . ASN B 1 58 ? -14.695 12.062 17.859 1 77.44 58 ASN B CA 1
ATOM 2431 C C . ASN B 1 58 ? -14.133 13.477 17.859 1 77.44 58 ASN B C 1
ATOM 2433 O O . ASN B 1 58 ? -14.477 14.297 18.703 1 77.44 58 ASN B O 1
ATOM 2437 N N . VAL B 1 59 ? -13.258 13.781 17.078 1 89.62 59 VAL B N 1
ATOM 2438 C CA . VAL B 1 59 ? -12.43 14.984 17.062 1 89.62 59 VAL B CA 1
ATOM 2439 C C . VAL B 1 59 ? -13.141 16.094 16.312 1 89.62 59 VAL B C 1
ATOM 2441 O O . VAL B 1 59 ? -12.75 17.266 16.406 1 89.62 59 VAL B O 1
ATOM 2444 N N . SER B 1 60 ? -14.359 15.828 15.734 1 92.19 60 SER B N 1
ATOM 2445 C CA . SER B 1 60 ? -14.953 16.781 14.789 1 92.19 60 SER B CA 1
ATOM 2446 C C . SER B 1 60 ? -15.406 18.047 15.5 1 92.19 60 SER B C 1
ATOM 2448 O O . SER B 1 60 ? -15.938 17.984 16.609 1 92.19 60 SER B O 1
ATOM 2450 N N . TYR B 1 61 ? -15.172 19.156 14.859 1 91.88 61 TYR B N 1
ATOM 2451 C CA . TYR B 1 61 ? -15.641 20.484 15.234 1 91.88 61 TYR B CA 1
ATOM 2452 C C . TYR B 1 61 ? -14.891 21 16.453 1 91.88 61 TYR B C 1
ATOM 2454 O O . TYR B 1 61 ? -15.297 22 17.062 1 91.88 61 TYR B O 1
ATOM 2462 N N . ARG B 1 62 ? -13.805 20.359 16.797 1 92.56 62 ARG B N 1
ATOM 2463 C CA . ARG B 1 62 ? -12.953 20.828 17.891 1 92.56 62 ARG B CA 1
ATOM 2464 C C . ARG B 1 62 ? -11.75 21.594 17.344 1 92.56 62 ARG B C 1
ATOM 2466 O O . ARG B 1 62 ? -11.172 21.219 16.328 1 92.56 62 ARG B O 1
ATOM 2473 N N . TRP B 1 63 ? -11.445 22.609 18.094 1 96.25 63 TRP B N 1
ATOM 2474 C CA . TRP B 1 63 ? -10.273 23.391 17.719 1 96.25 63 TRP B CA 1
ATOM 2475 C C . TRP B 1 63 ? -9.086 23.047 18.625 1 96.25 63 TRP B C 1
ATOM 2477 O O . TRP B 1 63 ? -9.258 22.797 19.812 1 96.25 63 TRP B O 1
ATOM 2487 N N . TRP B 1 64 ? -7.953 23.047 17.969 1 97.5 64 TRP B N 1
ATOM 2488 C CA . TRP B 1 64 ? -6.695 22.75 18.641 1 97.5 64 TRP B CA 1
ATOM 2489 C C . TRP B 1 64 ? -5.652 23.812 18.344 1 97.5 64 TRP B C 1
ATOM 2491 O O . TRP B 1 64 ? -5.68 24.453 17.281 1 97.5 64 TRP B O 1
ATOM 2501 N N . VAL B 1 65 ? -4.773 24.016 19.297 1 97.06 65 VAL B N 1
ATOM 2502 C CA . VAL B 1 65 ? -3.67 24.953 19.125 1 97.06 65 VAL B CA 1
ATOM 2503 C C . VAL B 1 65 ? -2.342 24.25 19.375 1 97.06 65 VAL B C 1
ATOM 2505 O O . VAL B 1 65 ? -2.184 23.547 20.391 1 97.06 65 VAL B O 1
ATOM 2508 N N . PHE B 1 66 ? -1.474 24.328 18.406 1 96.62 66 PHE B N 1
ATOM 2509 C CA . PHE B 1 66 ? -0.068 24.016 18.625 1 96.62 66 PHE B CA 1
ATOM 2510 C C . PHE B 1 66 ? 0.712 25.266 19.031 1 96.62 66 PHE B C 1
ATOM 2512 O O . PHE B 1 66 ? 0.795 26.219 18.25 1 96.62 66 PHE B O 1
ATOM 2519 N N . ASP B 1 67 ? 1.332 25.297 20.141 1 92.62 67 ASP B N 1
ATOM 2520 C CA . ASP B 1 67 ? 1.951 26.516 20.641 1 92.62 67 ASP B CA 1
ATOM 2521 C C . ASP B 1 67 ? 3.465 26.484 20.453 1 92.62 67 ASP B C 1
ATOM 2523 O O . ASP B 1 67 ? 4.188 27.297 21.047 1 92.62 67 ASP B O 1
ATOM 2527 N N . GLY B 1 68 ? 3.936 25.531 19.703 1 89.75 68 GLY B N 1
ATOM 2528 C CA . GLY B 1 68 ? 5.367 25.375 19.484 1 89.75 68 GLY B CA 1
ATOM 2529 C C . GLY B 1 68 ? 5.977 24.266 20.312 1 89.75 68 GLY B C 1
ATOM 2530 O O . GLY B 1 68 ? 7.078 23.797 20.016 1 89.75 68 GLY B O 1
ATOM 2531 N N . THR B 1 69 ? 5.254 23.828 21.375 1 90.19 69 THR B N 1
ATOM 2532 C CA . THR B 1 69 ? 5.793 22.797 22.25 1 90.19 69 THR B CA 1
ATOM 2533 C C . THR B 1 69 ? 4.797 21.656 22.422 1 90.19 69 THR B C 1
ATOM 2535 O O . THR B 1 69 ? 5.195 20.5 22.578 1 90.19 69 THR B O 1
ATOM 2538 N N . GLN B 1 70 ? 3.531 22.016 22.375 1 93.06 70 GLN B N 1
ATOM 2539 C CA . GLN B 1 70 ? 2.502 21.016 22.578 1 93.06 70 GLN B CA 1
ATOM 2540 C C . GLN B 1 70 ? 1.199 21.406 21.891 1 93.06 70 GLN B C 1
ATOM 2542 O O . GLN B 1 70 ? 1.035 22.547 21.453 1 93.06 70 GLN B O 1
ATOM 2547 N N . ILE B 1 71 ? 0.301 20.438 21.781 1 95.44 71 ILE B N 1
ATOM 2548 C CA . ILE B 1 71 ? -1.039 20.641 21.234 1 95.44 71 ILE B CA 1
ATOM 2549 C C . ILE B 1 71 ? -2.057 20.672 22.375 1 95.44 71 ILE B C 1
ATOM 2551 O O . ILE B 1 71 ? -2.035 19.812 23.266 1 95.44 71 ILE B O 1
ATOM 2555 N N . ARG B 1 72 ? -2.908 21.641 22.359 1 95.75 72 ARG B N 1
ATOM 2556 C CA . ARG B 1 72 ? -3.98 21.766 23.344 1 95.75 72 ARG B CA 1
ATOM 2557 C C . ARG B 1 72 ? -5.316 22.047 22.656 1 95.75 72 ARG B C 1
ATOM 2559 O O . ARG B 1 72 ? -5.363 22.766 21.656 1 95.75 72 ARG B O 1
ATOM 2566 N N . GLU B 1 73 ? -6.305 21.562 23.297 1 95.44 73 GLU B N 1
ATOM 2567 C CA . GLU B 1 73 ? -7.641 21.844 22.781 1 95.44 73 GLU B CA 1
ATOM 2568 C C . GLU B 1 73 ? -8.07 23.266 23.125 1 95.44 73 GLU B C 1
ATOM 2570 O O . GLU B 1 73 ? -7.773 23.766 24.219 1 95.44 73 GLU B O 1
ATOM 2575 N N . SER B 1 74 ? -8.711 23.891 22.156 1 94.69 74 SER B N 1
ATOM 2576 C CA . SER B 1 74 ? -9.359 25.188 22.359 1 94.69 74 SER B CA 1
ATOM 2577 C C . SER B 1 74 ? -10.875 25.062 22.266 1 94.69 74 SER B C 1
ATOM 2579 O O . SER B 1 74 ? -11.406 24.547 21.281 1 94.69 74 SER B O 1
ATOM 2581 N N . PRO B 1 75 ? -11.617 25.469 23.281 1 87.81 75 PRO B N 1
ATOM 2582 C CA . PRO B 1 75 ? -13.078 25.312 23.297 1 87.81 75 PRO B CA 1
ATOM 2583 C C . PRO B 1 75 ? -13.758 26.016 22.125 1 87.81 75 PRO B C 1
ATOM 2585 O O . PRO B 1 75 ? -14.82 25.578 21.672 1 87.81 75 PRO B O 1
ATOM 2588 N N . VAL B 1 76 ? -13.125 27.094 21.75 1 91.25 76 VAL B N 1
ATOM 2589 C CA . VAL B 1 76 ? -13.641 27.828 20.609 1 91.25 76 VAL B CA 1
ATOM 2590 C C . VAL B 1 76 ? -12.523 28.078 19.594 1 91.25 76 VAL B C 1
ATOM 2592 O O . VAL B 1 76 ? -11.352 27.828 19.891 1 91.25 76 VAL B O 1
ATOM 2595 N N . LYS B 1 77 ? -12.914 28.531 18.438 1 94.12 77 LYS B N 1
ATOM 2596 C CA . LYS B 1 77 ? -11.898 28.953 17.453 1 94.12 77 LYS B CA 1
ATOM 2597 C C . LYS B 1 77 ? -11.016 30.062 18.016 1 94.12 77 LYS B C 1
ATOM 2599 O O . LYS B 1 77 ? -11.523 31.094 18.453 1 94.12 77 LYS B O 1
ATOM 2604 N N . PRO B 1 78 ? -9.75 29.828 18 1 94.56 78 PRO B N 1
ATOM 2605 C CA . PRO B 1 78 ? -8.867 30.875 18.5 1 94.56 78 PRO B CA 1
ATOM 2606 C C . PRO B 1 78 ? -9.023 32.188 17.734 1 94.56 78 PRO B C 1
ATOM 2608 O O . PRO B 1 78 ? -9.195 32.188 16.516 1 94.56 78 PRO B O 1
ATOM 2611 N N . PRO B 1 79 ? -8.906 33.281 18.422 1 93.25 79 PRO B N 1
ATOM 2612 C CA . PRO B 1 79 ? -9.125 34.594 17.781 1 93.25 79 PRO B CA 1
ATOM 2613 C C . PRO B 1 79 ? -7.977 35 16.859 1 93.25 79 PRO B C 1
ATOM 2615 O O . PRO B 1 79 ? -6.844 34.531 17.047 1 93.25 79 PRO B O 1
ATOM 2618 N N . ASN B 1 80 ? -8.242 35.906 15.906 1 93.75 80 ASN B N 1
ATOM 2619 C CA . ASN B 1 80 ? -7.281 36.562 15.023 1 93.75 80 ASN B CA 1
ATOM 2620 C C . ASN B 1 80 ? -6.516 35.531 14.18 1 93.75 80 ASN B C 1
ATOM 2622 O O . ASN B 1 80 ? -5.348 35.75 13.852 1 93.75 80 ASN B O 1
ATOM 2626 N N . THR B 1 81 ? -7.094 34.312 13.984 1 95.38 81 THR B N 1
ATOM 2627 C CA . THR B 1 81 ? -6.496 33.312 13.109 1 95.38 81 THR B CA 1
ATOM 2628 C C . THR B 1 81 ? -6.949 33.531 11.664 1 95.38 81 THR B C 1
ATOM 2630 O O . THR B 1 81 ? -8.023 34.062 11.422 1 95.38 81 THR B O 1
ATOM 2633 N N . GLN B 1 82 ? -6.129 33.188 10.719 1 96.94 82 GLN B N 1
ATOM 2634 C CA . GLN B 1 82 ? -6.453 33.219 9.297 1 96.94 82 GLN B CA 1
ATOM 2635 C C . GLN B 1 82 ? -6.289 31.844 8.664 1 96.94 82 GLN B C 1
ATOM 2637 O O . GLN B 1 82 ? -5.344 31.125 8.984 1 96.94 82 GLN B O 1
ATOM 2642 N N . PRO B 1 83 ? -7.246 31.547 7.742 1 97.88 83 PRO B N 1
ATOM 2643 C CA . PRO B 1 83 ? -7.07 30.266 7.051 1 97.88 83 PRO B CA 1
ATOM 2644 C C . PRO B 1 83 ? -5.723 30.172 6.344 1 97.88 83 PRO B C 1
ATOM 2646 O O . PRO B 1 83 ? -5.266 31.141 5.73 1 97.88 83 PRO B O 1
ATOM 2649 N N . TYR B 1 84 ? -5.074 29.047 6.453 1 98.25 84 TYR B N 1
ATOM 2650 C CA . TYR B 1 84 ? -3.77 28.844 5.836 1 98.25 84 TYR B CA 1
ATOM 2651 C C . TYR B 1 84 ? -3.826 27.688 4.836 1 98.25 84 TYR B C 1
ATOM 2653 O O . TYR B 1 84 ? -3.48 27.859 3.664 1 98.25 84 TYR B O 1
ATOM 2661 N N . GLN B 1 85 ? -4.258 26.531 5.266 1 98.12 85 GLN B N 1
ATOM 2662 C CA . GLN B 1 85 ? -4.223 25.328 4.438 1 98.12 85 GLN B CA 1
ATOM 2663 C C . GLN B 1 85 ? -5.348 24.359 4.812 1 98.12 85 GLN B C 1
ATOM 2665 O O . GLN B 1 85 ? -5.66 24.203 5.992 1 98.12 85 GLN B O 1
ATOM 2670 N N . THR B 1 86 ? -5.969 23.781 3.801 1 98.38 86 THR B N 1
ATOM 2671 C CA . THR B 1 86 ? -6.988 22.766 4.02 1 98.38 86 THR B CA 1
ATOM 2672 C C . THR B 1 86 ? -6.719 21.531 3.166 1 98.38 86 THR B C 1
ATOM 2674 O O . THR B 1 86 ? -6.473 21.656 1.963 1 98.38 86 THR B O 1
ATOM 2677 N N . TYR B 1 87 ? -6.699 20.422 3.805 1 98.56 87 TYR B N 1
ATOM 2678 C CA . TYR B 1 87 ? -6.586 19.141 3.107 1 98.56 87 TYR B CA 1
ATOM 2679 C C . TYR B 1 87 ? -7.68 18.172 3.549 1 98.56 87 TYR B C 1
ATOM 2681 O O . TYR B 1 87 ? -8 18.094 4.738 1 98.56 87 TYR B O 1
ATOM 2689 N N . SER B 1 88 ? -8.258 17.5 2.619 1 98.38 88 SER B N 1
ATOM 2690 C CA . SER B 1 88 ? -9.062 16.297 2.881 1 98.38 88 SER B CA 1
ATOM 2691 C C . SER B 1 88 ? -8.328 15.039 2.463 1 98.38 88 SER B C 1
ATOM 2693 O O . SER B 1 88 ? -7.684 15 1.412 1 98.38 88 SER B O 1
ATOM 2695 N N . VAL B 1 89 ? -8.383 14.062 3.303 1 98.25 89 VAL B N 1
ATOM 2696 C CA . VAL B 1 89 ? -7.691 12.805 3.027 1 98.25 89 VAL B CA 1
ATOM 2697 C C . VAL B 1 89 ? -8.602 11.625 3.357 1 98.25 89 VAL B C 1
ATOM 2699 O O . VAL B 1 89 ? -9.25 11.609 4.406 1 98.25 89 VAL B O 1
ATOM 2702 N N . PHE B 1 90 ? -8.719 10.68 2.459 1 96.56 90 PHE B N 1
ATOM 2703 C CA . PHE B 1 90 ? -9.383 9.406 2.697 1 96.56 90 PHE B CA 1
ATOM 2704 C C . PHE B 1 90 ? -8.383 8.258 2.621 1 96.56 90 PHE B C 1
ATOM 2706 O O . PHE B 1 90 ? -7.496 8.25 1.762 1 96.56 90 PHE B O 1
ATOM 2713 N N . TYR B 1 91 ? -8.547 7.344 3.533 1 96.12 91 TYR B N 1
ATOM 2714 C CA . TYR B 1 91 ? -7.863 6.07 3.369 1 96.12 91 TYR B CA 1
ATOM 2715 C C . TYR B 1 91 ? -8.75 5.059 2.648 1 96.12 91 TYR B C 1
ATOM 2717 O O . TYR B 1 91 ? -9.93 4.926 2.967 1 96.12 91 TYR B O 1
ATOM 2725 N N . ASN B 1 92 ? -8.195 4.418 1.678 1 94.06 92 ASN B N 1
ATOM 2726 C CA . ASN B 1 92 ? -8.883 3.367 0.931 1 94.06 92 ASN B CA 1
ATOM 2727 C C . ASN B 1 92 ? -8.062 2.076 0.913 1 94.06 92 ASN B C 1
ATOM 2729 O O . ASN B 1 92 ? -6.957 2.043 0.374 1 94.06 92 ASN B O 1
ATOM 2733 N N . GLY B 1 93 ? -8.656 1.05 1.517 1 92.44 93 GLY B N 1
ATOM 2734 C CA . GLY B 1 93 ? -8.016 -0.251 1.4 1 92.44 93 GLY B CA 1
ATOM 2735 C C . GLY B 1 93 ? -7.77 -0.667 -0.037 1 92.44 93 GLY B C 1
ATOM 2736 O O . GLY B 1 93 ? -8.656 -0.556 -0.884 1 92.44 93 GLY B O 1
ATOM 2737 N N . GLY B 1 94 ? -6.562 -1.15 -0.298 1 92.38 94 GLY B N 1
ATOM 2738 C CA . GLY B 1 94 ? -6.211 -1.565 -1.646 1 92.38 94 GLY B CA 1
ATOM 2739 C C . GLY B 1 94 ? -5.523 -0.476 -2.447 1 92.38 94 GLY B C 1
ATOM 2740 O O . GLY B 1 94 ? -4.93 -0.747 -3.494 1 92.38 94 GLY B O 1
ATOM 2741 N N . PHE B 1 95 ? -5.543 0.721 -1.912 1 92.12 95 PHE B N 1
ATOM 2742 C CA . PHE B 1 95 ? -4.984 1.852 -2.645 1 92.12 95 PHE B CA 1
ATOM 2743 C C . PHE B 1 95 ? -4.066 2.676 -1.75 1 92.12 95 PHE B C 1
ATOM 2745 O O . PHE B 1 95 ? -2.953 3.023 -2.146 1 92.12 95 PHE B O 1
ATOM 2752 N N . GLY B 1 96 ? -4.52 2.992 -0.621 1 94.38 96 GLY B N 1
ATOM 2753 C CA . GLY B 1 96 ? -3.832 3.902 0.282 1 94.38 96 GLY B CA 1
ATOM 2754 C C . GLY B 1 96 ? -4.57 5.211 0.485 1 94.38 96 GLY B C 1
ATOM 2755 O O . GLY B 1 96 ? -5.762 5.215 0.806 1 94.38 96 GLY B O 1
ATOM 2756 N N . PHE B 1 97 ? -3.945 6.32 0.304 1 96.06 97 PHE B N 1
ATOM 2757 C CA . PHE B 1 97 ? -4.551 7.602 0.656 1 96.06 97 PHE B CA 1
ATOM 2758 C C . PHE B 1 97 ? -4.926 8.383 -0.595 1 96.06 97 PHE B C 1
ATOM 2760 O O . PHE B 1 97 ? -4.098 8.57 -1.489 1 96.06 97 PHE B O 1
ATOM 2767 N N . TRP B 1 98 ? -6.168 8.828 -0.644 1 95.06 98 TRP B N 1
ATOM 2768 C CA . TRP B 1 98 ? -6.613 9.906 -1.524 1 95.06 98 TRP B CA 1
ATOM 2769 C C . TRP B 1 98 ? -6.453 11.266 -0.849 1 95.06 98 TRP B C 1
ATOM 2771 O O . TRP B 1 98 ? -6.883 11.445 0.292 1 95.06 98 TRP B O 1
ATOM 2781 N N . VAL B 1 99 ? -5.863 12.172 -1.551 1 96.88 99 VAL B N 1
ATOM 2782 C CA . VAL B 1 99 ? -5.57 13.484 -0.984 1 96.88 99 VAL B CA 1
ATOM 2783 C C . VAL B 1 99 ? -6.238 14.57 -1.824 1 96.88 99 VAL B C 1
ATOM 2785 O O . VAL B 1 99 ? -6.141 14.555 -3.055 1 96.88 99 VAL B O 1
ATOM 2788 N N . LEU B 1 100 ? -6.949 15.453 -1.203 1 96.75 100 LEU B N 1
ATOM 2789 C CA . LEU B 1 100 ? -7.574 16.625 -1.828 1 96.75 100 LEU B CA 1
ATOM 2790 C C . LEU B 1 100 ? -7.133 17.906 -1.141 1 96.75 100 LEU B C 1
ATOM 2792 O O . LEU B 1 100 ? -7.406 18.109 0.045 1 96.75 100 LEU B O 1
ATOM 2796 N N . LYS B 1 101 ? -6.418 18.734 -1.896 1 96.94 101 LYS B N 1
ATOM 2797 C CA . LYS B 1 101 ? -6.016 20.031 -1.352 1 96.94 101 LYS B CA 1
ATOM 2798 C C . LYS B 1 101 ? -7.188 21.016 -1.346 1 96.94 101 LYS B C 1
ATOM 2800 O O . LYS B 1 101 ? -7.145 22.047 -2.018 1 96.94 101 LYS B O 1
ATOM 2805 N N . ASP B 1 102 ? -8.203 20.641 -0.686 1 97.38 102 ASP B N 1
ATOM 2806 C CA . ASP B 1 102 ? -9.445 21.391 -0.538 1 97.38 102 ASP B CA 1
ATOM 2807 C C . ASP B 1 102 ? -10.352 20.75 0.517 1 97.38 102 ASP B C 1
ATOM 2809 O O . ASP B 1 102 ? -10.016 19.703 1.066 1 97.38 102 ASP B O 1
ATOM 2813 N N . ASP B 1 103 ? -11.406 21.484 0.83 1 97.69 103 ASP B N 1
ATOM 2814 C CA . ASP B 1 103 ? -12.445 20.969 1.718 1 97.69 103 ASP B CA 1
ATOM 2815 C C . ASP B 1 103 ? -13.414 20.062 0.962 1 97.69 103 ASP B C 1
ATOM 2817 O O . ASP B 1 103 ? -14.25 20.547 0.197 1 97.69 103 ASP B O 1
ATOM 2821 N N . ALA B 1 104 ? -13.352 18.781 1.205 1 96.31 104 ALA B N 1
ATOM 2822 C CA . ALA B 1 104 ? -14.164 17.812 0.478 1 96.31 104 ALA B CA 1
ATOM 2823 C C . ALA B 1 104 ? -15.648 17.984 0.794 1 96.31 104 ALA B C 1
ATOM 2825 O O . ALA B 1 104 ? -16.516 17.516 0.044 1 96.31 104 ALA B O 1
ATOM 2826 N N . THR B 1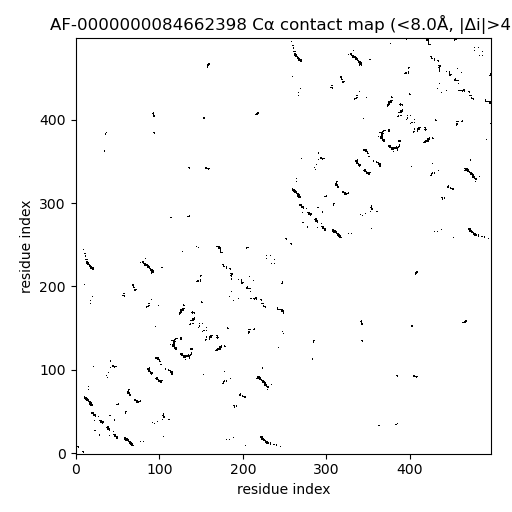 105 ? -15.953 18.562 1.942 1 95.19 105 THR B N 1
ATOM 2827 C CA . THR B 1 105 ? -17.359 18.766 2.293 1 95.19 105 THR B CA 1
ATOM 2828 C C . THR B 1 105 ? -17.953 19.906 1.477 1 95.19 105 THR B C 1
ATOM 2830 O O . THR B 1 105 ? -19.172 20.047 1.4 1 95.19 105 THR B O 1
ATOM 2833 N N . ASN B 1 106 ? -17.156 20.719 0.985 1 94.62 106 ASN B N 1
ATOM 2834 C CA . ASN B 1 106 ? -17.531 21.828 0.113 1 94.62 106 ASN B CA 1
ATOM 2835 C C . ASN B 1 106 ? -16.453 22.109 -0.927 1 94.62 106 ASN B C 1
ATOM 2837 O O . ASN B 1 106 ? -15.844 23.172 -0.913 1 94.62 106 ASN B O 1
ATOM 2841 N N . PRO B 1 107 ? -16.281 21.219 -1.846 1 93.75 107 PRO B N 1
ATOM 2842 C CA . PRO B 1 107 ? -15.148 21.312 -2.768 1 93.75 107 PRO B CA 1
ATOM 2843 C C . PRO B 1 107 ? -15.359 22.375 -3.85 1 93.75 107 PRO B C 1
ATOM 2845 O O . PRO B 1 107 ? -16.5 22.609 -4.277 1 93.75 107 PRO B O 1
ATOM 2848 N N . ARG B 1 108 ? -14.258 22.969 -4.27 1 91.5 108 ARG B N 1
ATOM 2849 C CA . ARG B 1 108 ? -14.289 23.828 -5.445 1 91.5 108 ARG B CA 1
ATOM 2850 C C . ARG B 1 108 ? -14.477 23.016 -6.719 1 91.5 108 ARG B C 1
ATOM 2852 O O . ARG B 1 108 ? -14.258 21.797 -6.727 1 91.5 108 ARG B O 1
ATOM 2859 N N . ARG B 1 109 ? -14.789 23.562 -7.754 1 85.69 109 ARG B N 1
ATOM 2860 C CA . ARG B 1 109 ? -15.125 22.922 -9.016 1 85.69 109 ARG B CA 1
ATOM 2861 C C . ARG B 1 109 ? -13.922 22.172 -9.578 1 85.69 109 ARG B C 1
ATOM 2863 O O . ARG B 1 109 ? -14.07 21.078 -10.133 1 85.69 109 ARG B O 1
ATOM 2870 N N . GLU B 1 110 ? -12.742 22.703 -9.367 1 89.5 110 GLU B N 1
ATOM 2871 C CA . GLU B 1 110 ? -11.555 22.109 -9.984 1 89.5 110 GLU B CA 1
ATOM 2872 C C . GLU B 1 110 ? -10.883 21.109 -9.039 1 89.5 110 GLU B C 1
ATOM 2874 O O . GLU B 1 110 ? -9.805 20.594 -9.344 1 89.5 110 GLU B O 1
ATOM 2879 N N . ALA B 1 111 ? -11.57 20.812 -7.996 1 90.31 111 ALA B N 1
ATOM 2880 C CA . ALA B 1 111 ? -10.992 19.906 -7.012 1 90.31 111 ALA B CA 1
ATOM 2881 C C . ALA B 1 111 ? -10.867 18.5 -7.574 1 90.31 111 ALA B C 1
ATOM 2883 O O . ALA B 1 111 ? -11.781 18 -8.234 1 90.31 111 ALA B O 1
ATOM 2884 N N . ALA B 1 112 ? -9.75 17.906 -7.402 1 90.75 112 ALA B N 1
ATOM 2885 C CA . ALA B 1 112 ? -9.508 16.531 -7.848 1 90.75 112 ALA B CA 1
ATOM 2886 C C . ALA B 1 112 ? -8.68 15.758 -6.824 1 90.75 112 ALA B C 1
ATOM 2888 O O . ALA B 1 112 ? -7.707 16.281 -6.281 1 90.75 112 ALA B O 1
ATOM 2889 N N . TRP B 1 113 ? -9.117 14.617 -6.598 1 92.81 113 TRP B N 1
ATOM 2890 C CA . TRP B 1 113 ? -8.375 13.75 -5.688 1 92.81 113 TRP B CA 1
ATOM 2891 C C . TRP B 1 113 ? -7.082 13.266 -6.332 1 92.81 113 TRP B C 1
ATOM 2893 O O . TRP B 1 113 ? -7.062 12.914 -7.516 1 92.81 113 TRP B O 1
ATOM 2903 N N . GLN B 1 114 ? -6.066 13.281 -5.617 1 92.44 114 GLN B N 1
ATOM 2904 C CA . GLN B 1 114 ? -4.762 12.766 -6.027 1 92.44 114 GLN B CA 1
ATOM 2905 C C . GLN B 1 114 ? -4.234 11.734 -5.035 1 92.44 114 GLN B C 1
ATOM 2907 O O . GLN B 1 114 ? -4.605 11.75 -3.857 1 92.44 114 GLN B O 1
ATOM 2912 N N . PRO B 1 115 ? -3.412 10.812 -5.504 1 93.25 115 PRO B N 1
ATOM 2913 C CA . PRO B 1 115 ? -2.719 9.969 -4.531 1 93.25 115 PRO B CA 1
ATOM 2914 C C . PRO B 1 115 ? -1.698 10.742 -3.699 1 93.25 115 PRO B C 1
ATOM 2916 O O . PRO B 1 115 ? -1.219 11.797 -4.125 1 93.25 115 PRO B O 1
ATOM 2919 N N . LEU B 1 116 ? -1.426 10.227 -2.523 1 95.56 116 LEU B N 1
ATOM 2920 C CA . LEU B 1 116 ? -0.345 10.766 -1.707 1 95.56 116 LEU B CA 1
ATOM 2921 C C . LEU B 1 116 ? 0.984 10.703 -2.451 1 95.56 116 LEU B C 1
ATOM 2923 O O . LEU B 1 116 ? 1.317 9.672 -3.047 1 95.56 116 LEU B O 1
ATOM 2927 N N . CYS B 1 117 ? 1.701 11.836 -2.428 1 95.25 117 CYS B N 1
ATOM 2928 C CA . CYS B 1 117 ? 2.977 11.898 -3.133 1 95.25 117 CYS B CA 1
ATOM 2929 C C . CYS B 1 117 ? 4.047 12.555 -2.268 1 95.25 117 CYS B C 1
ATOM 2931 O O . CYS B 1 117 ? 3.738 13.117 -1.219 1 95.25 117 CYS B O 1
ATOM 2933 N N . PHE B 1 118 ? 5.273 12.445 -2.775 1 95.75 118 PHE B N 1
ATOM 2934 C CA . PHE B 1 118 ? 6.434 12.984 -2.078 1 95.75 118 PHE B CA 1
ATOM 2935 C C . PHE B 1 118 ? 7.344 13.742 -3.043 1 95.75 118 PHE B C 1
ATOM 2937 O O . PHE B 1 118 ? 7.547 13.305 -4.18 1 95.75 118 PHE B O 1
ATOM 2944 N N . GLU B 1 119 ? 7.758 14.836 -2.641 1 96 119 GLU B N 1
ATOM 2945 C CA . GLU B 1 119 ? 8.906 15.477 -3.273 1 96 119 GLU B CA 1
ATOM 2946 C C . GLU B 1 119 ? 10.203 15.117 -2.557 1 96 119 GLU B C 1
ATOM 2948 O O . GLU B 1 119 ? 10.312 15.273 -1.339 1 96 119 GLU B O 1
ATOM 2953 N N . HIS B 1 120 ? 11.172 14.68 -3.314 1 95.19 120 HIS B N 1
ATOM 2954 C CA . HIS B 1 120 ? 12.422 14.234 -2.723 1 95.19 120 HIS B CA 1
ATOM 2955 C C . HIS B 1 120 ? 13.422 15.383 -2.598 1 95.19 120 HIS B C 1
ATOM 2957 O O . HIS B 1 120 ? 13.57 16.188 -3.525 1 95.19 120 HIS B O 1
ATOM 2963 N N . ASN B 1 121 ? 13.984 15.477 -1.463 1 93.5 121 ASN B N 1
ATOM 2964 C CA . ASN B 1 121 ? 15.164 16.328 -1.29 1 93.5 121 ASN B CA 1
ATOM 2965 C C . ASN B 1 121 ? 16.453 15.508 -1.358 1 93.5 121 ASN B C 1
ATOM 2967 O O . ASN B 1 121 ? 16.797 14.789 -0.411 1 93.5 121 ASN B O 1
ATOM 2971 N N . LEU B 1 122 ? 17.141 15.602 -2.355 1 88 122 LEU B N 1
ATOM 2972 C CA . LEU B 1 122 ? 18.297 14.75 -2.617 1 88 122 LEU B CA 1
ATOM 2973 C C . LEU B 1 122 ? 19.469 15.156 -1.735 1 88 122 LEU B C 1
ATOM 2975 O O . LEU B 1 122 ? 20.406 14.375 -1.548 1 88 122 LEU B O 1
ATOM 2979 N N . GLN B 1 123 ? 19.391 16.359 -1.229 1 88.06 123 GLN B N 1
ATOM 2980 C CA . GLN B 1 123 ? 20.484 16.859 -0.413 1 88.06 123 GLN B CA 1
ATOM 2981 C C . GLN B 1 123 ? 20.516 16.172 0.948 1 88.06 123 GLN B C 1
ATOM 2983 O O . GLN B 1 123 ? 21.578 15.742 1.411 1 88.06 123 GLN B O 1
ATOM 2988 N N . ASP B 1 124 ? 19.375 16.031 1.552 1 89.5 124 ASP B N 1
ATOM 2989 C CA . ASP B 1 124 ? 19.391 15.461 2.896 1 89.5 124 ASP B CA 1
ATOM 2990 C C . ASP B 1 124 ? 18.562 14.18 2.961 1 89.5 124 ASP B C 1
ATOM 2992 O O . ASP B 1 124 ? 18.422 13.578 4.023 1 89.5 124 ASP B O 1
ATOM 2996 N N . GLY B 1 125 ? 17.969 13.773 1.799 1 92.69 125 GLY B N 1
ATOM 2997 C CA . GLY B 1 125 ? 17.234 12.523 1.717 1 92.69 125 GLY B CA 1
ATOM 2998 C C . GLY B 1 125 ? 15.828 12.625 2.291 1 92.69 125 GLY B C 1
ATOM 2999 O O . GLY B 1 125 ? 15.148 11.609 2.463 1 92.69 125 GLY B O 1
ATOM 3000 N N . SER B 1 126 ? 15.398 13.852 2.646 1 94.31 126 SER B N 1
ATOM 3001 C CA . SER B 1 126 ? 14.062 14.016 3.211 1 94.31 126 SER B CA 1
ATOM 3002 C C . SER B 1 126 ? 13 13.961 2.123 1 94.31 126 SER B C 1
ATOM 3004 O O . SER B 1 126 ? 13.305 14.109 0.938 1 94.31 126 SER B O 1
ATOM 3006 N N . SER B 1 127 ? 11.844 13.602 2.51 1 96.06 127 SER B N 1
ATOM 3007 C CA . SER B 1 127 ? 10.672 13.57 1.641 1 96.06 127 SER B CA 1
ATOM 3008 C C . SER B 1 127 ? 9.648 14.617 2.061 1 96.06 127 SER B C 1
ATOM 3010 O O . SER B 1 127 ? 9.336 14.75 3.246 1 96.06 127 SER B O 1
ATOM 3012 N N . TYR B 1 128 ? 9.188 15.367 1.138 1 97 128 TYR B N 1
ATOM 3013 C CA . TYR B 1 128 ? 8.172 16.391 1.354 1 97 128 TYR B CA 1
ATOM 3014 C C . TYR B 1 128 ? 6.785 15.875 0.985 1 97 128 TYR B C 1
ATOM 3016 O O . TYR B 1 128 ? 6.508 15.609 -0.186 1 97 128 TYR B O 1
ATOM 3024 N N . LEU B 1 129 ? 5.922 15.711 1.977 1 96.38 129 LEU B N 1
ATOM 3025 C CA . LEU B 1 129 ? 4.543 15.273 1.79 1 96.38 129 LEU B CA 1
ATOM 3026 C C . LEU B 1 129 ? 3.75 16.297 0.983 1 96.38 129 LEU B C 1
ATOM 3028 O O . LEU B 1 129 ? 3.688 17.469 1.353 1 96.38 129 LEU B O 1
ATOM 3032 N N . CYS B 1 130 ? 3.143 15.773 -0.099 1 94.69 130 CYS B N 1
ATOM 3033 C CA . CYS B 1 130 ? 2.32 16.688 -0.889 1 94.69 130 CYS B CA 1
ATOM 3034 C C . CYS B 1 130 ? 1.35 15.914 -1.775 1 94.69 130 CYS B C 1
ATOM 3036 O O . CYS B 1 130 ? 1.205 14.703 -1.634 1 94.69 130 CYS B O 1
ATOM 3038 N N . ASP B 1 131 ? 0.507 16.672 -2.568 1 89.81 131 ASP B N 1
ATOM 3039 C CA . ASP B 1 131 ? -0.545 16.062 -3.381 1 89.81 131 ASP B CA 1
ATOM 3040 C C . ASP B 1 131 ? -0.177 16.094 -4.863 1 89.81 131 ASP B C 1
ATOM 3042 O O . ASP B 1 131 ? -0.947 15.633 -5.707 1 89.81 131 ASP B O 1
ATOM 3046 N N . SER B 1 132 ? 0.896 16.688 -5.137 1 82.5 132 SER B N 1
ATOM 3047 C CA . SER B 1 132 ? 1.241 16.875 -6.543 1 82.5 132 SER B CA 1
ATOM 3048 C C . SER B 1 132 ? 2.738 16.688 -6.773 1 82.5 132 SER B C 1
ATOM 3050 O O . SER B 1 132 ? 3.512 17.641 -6.66 1 82.5 132 SER B O 1
ATOM 3052 N N . ALA B 1 133 ? 3.223 15.547 -6.703 1 79.75 133 ALA B N 1
ATOM 3053 C CA . ALA B 1 133 ? 4.637 15.273 -6.961 1 79.75 133 ALA B CA 1
ATOM 3054 C C . ALA B 1 133 ? 4.812 13.992 -7.758 1 79.75 133 ALA B C 1
ATOM 3056 O O . ALA B 1 133 ? 3.83 13.328 -8.109 1 79.75 133 ALA B O 1
ATOM 3057 N N . GLN B 1 134 ? 6.016 13.789 -7.977 1 80.06 134 GLN B N 1
ATOM 3058 C CA . GLN B 1 134 ? 6.348 12.727 -8.922 1 80.06 134 GLN B CA 1
ATOM 3059 C C . GLN B 1 134 ? 6.48 11.383 -8.211 1 80.06 134 GLN B C 1
ATOM 3061 O O . GLN B 1 134 ? 6.336 10.328 -8.836 1 80.06 134 GLN B O 1
ATOM 3066 N N . HIS B 1 135 ? 6.781 11.477 -6.926 1 91.62 135 HIS B N 1
ATOM 3067 C CA . HIS B 1 135 ? 7.16 10.211 -6.305 1 91.62 135 HIS B CA 1
ATOM 3068 C C . HIS B 1 135 ? 6.062 9.703 -5.379 1 91.62 135 HIS B C 1
ATOM 3070 O O . HIS B 1 135 ? 5.426 10.484 -4.672 1 91.62 135 HIS B O 1
ATOM 3076 N N . ARG B 1 136 ? 5.957 8.391 -5.426 1 93.38 136 ARG B N 1
ATOM 3077 C CA . ARG B 1 136 ? 4.949 7.742 -4.59 1 93.38 136 ARG B CA 1
ATOM 3078 C C . ARG B 1 136 ? 5.59 7.082 -3.373 1 93.38 136 ARG B C 1
ATOM 3080 O O . ARG B 1 136 ? 4.891 6.547 -2.51 1 93.38 136 ARG B O 1
ATOM 3087 N N . THR B 1 137 ? 6.941 7.16 -3.312 1 94.69 137 THR B N 1
ATOM 3088 C CA . THR B 1 137 ? 7.68 6.609 -2.182 1 94.69 137 THR B CA 1
ATOM 3089 C C . THR B 1 137 ? 8.547 7.684 -1.526 1 94.69 137 THR B C 1
ATOM 3091 O O . THR B 1 137 ? 8.812 8.727 -2.129 1 94.69 137 THR B O 1
ATOM 3094 N N . VAL B 1 138 ? 8.938 7.375 -0.282 1 95.75 138 VAL B N 1
ATOM 3095 C CA . VAL B 1 138 ? 9.906 8.242 0.382 1 95.75 138 VAL B CA 1
ATOM 3096 C C . VAL B 1 138 ? 11.258 8.141 -0.314 1 95.75 138 VAL B C 1
ATOM 3098 O O . VAL B 1 138 ? 11.508 7.207 -1.077 1 95.75 138 VAL B O 1
ATOM 3101 N N . ALA B 1 139 ? 12.094 9.109 -0.041 1 94.31 139 ALA B N 1
ATOM 3102 C CA . ALA B 1 139 ? 13.383 9.203 -0.712 1 94.31 139 ALA B CA 1
ATOM 3103 C C . ALA B 1 139 ? 14.391 8.211 -0.117 1 94.31 139 ALA B C 1
ATOM 3105 O O . ALA B 1 139 ? 15.234 7.668 -0.832 1 94.31 139 ALA B O 1
ATOM 3106 N N . CYS B 1 140 ? 14.234 8.109 1.147 1 92.38 140 CYS B N 1
ATOM 3107 C CA . CYS B 1 140 ? 15.227 7.312 1.871 1 92.38 140 CYS B CA 1
ATOM 3108 C C . CYS B 1 140 ? 14.586 6.605 3.062 1 92.38 140 CYS B C 1
ATOM 3110 O O . CYS B 1 140 ? 13.641 7.121 3.662 1 92.38 140 CYS B O 1
ATOM 3112 N N . ARG B 1 141 ? 15.156 5.453 3.268 1 90.12 141 ARG B N 1
ATOM 3113 C CA . ARG B 1 141 ? 14.75 4.676 4.434 1 90.12 141 ARG B CA 1
ATOM 3114 C C . ARG B 1 141 ? 15.945 4.359 5.328 1 90.12 141 ARG B C 1
ATOM 3116 O O . ARG B 1 141 ? 17 3.943 4.84 1 90.12 141 ARG B O 1
ATOM 3123 N N . LYS B 1 142 ? 15.703 4.609 6.57 1 90.38 142 LYS B N 1
ATOM 3124 C CA . LYS B 1 142 ? 16.719 4.27 7.555 1 90.38 142 LYS B CA 1
ATOM 3125 C C . LYS B 1 142 ? 16.156 3.361 8.641 1 90.38 142 LYS B C 1
ATOM 3127 O O . LYS B 1 142 ? 14.961 3.395 8.93 1 90.38 142 LYS B O 1
ATOM 3132 N N . HIS B 1 143 ? 17.109 2.658 9.211 1 87.44 143 HIS B N 1
ATOM 3133 C CA . HIS B 1 143 ? 16.688 1.798 10.305 1 87.44 143 HIS B CA 1
ATOM 3134 C C . HIS B 1 143 ? 16.203 2.621 11.492 1 87.44 143 HIS B C 1
ATOM 3136 O O . HIS B 1 143 ? 16.719 3.705 11.758 1 87.44 143 HIS B O 1
ATOM 3142 N N . GLY B 1 144 ? 15.203 2.166 12.125 1 85.56 144 GLY B N 1
ATOM 3143 C CA . GLY B 1 144 ? 14.734 2.814 13.336 1 85.56 144 GLY B CA 1
ATOM 3144 C C . GLY B 1 144 ? 13.656 3.85 13.086 1 85.56 144 GLY B C 1
ATOM 3145 O O . GLY B 1 144 ? 13.125 4.441 14.023 1 85.56 144 GLY B O 1
ATOM 3146 N N . GLN B 1 145 ? 13.352 4.059 11.836 1 89.38 145 GLN B N 1
ATOM 3147 C CA . GLN B 1 145 ? 12.305 5.02 11.516 1 89.38 145 GLN B CA 1
ATOM 3148 C C . GLN B 1 145 ? 10.922 4.398 11.688 1 89.38 145 GLN B C 1
ATOM 3150 O O . GLN B 1 145 ? 10.297 3.982 10.703 1 89.38 145 GLN B O 1
ATOM 3155 N N . HIS B 1 146 ? 10.398 4.469 12.836 1 88.44 146 HIS B N 1
ATOM 3156 C CA . HIS B 1 146 ? 9.117 3.854 13.172 1 88.44 146 HIS B CA 1
ATOM 3157 C C . HIS B 1 146 ? 7.953 4.66 12.617 1 88.44 146 HIS B C 1
ATOM 3159 O O . HIS B 1 146 ? 6.859 4.121 12.414 1 88.44 146 HIS B O 1
ATOM 3165 N N . TRP B 1 147 ? 8.297 5.914 12.328 1 90.31 147 TRP B N 1
ATOM 3166 C CA . TRP B 1 147 ? 7.23 6.777 11.836 1 90.31 147 TRP B CA 1
ATOM 3167 C C . TRP B 1 147 ? 6.73 6.297 10.477 1 90.31 147 TRP B C 1
ATOM 3169 O O . TRP B 1 147 ? 5.586 6.566 10.094 1 90.31 147 TRP B O 1
ATOM 3179 N N . LEU B 1 148 ? 7.527 5.641 9.734 1 92.19 148 LEU B N 1
ATOM 3180 C CA . LEU B 1 148 ? 7.113 5.133 8.43 1 92.19 148 LEU B CA 1
ATOM 3181 C C . LEU B 1 148 ? 5.91 4.207 8.57 1 92.19 148 LEU B C 1
ATOM 3183 O O . LEU B 1 148 ? 4.906 4.383 7.875 1 92.19 148 LEU B O 1
ATOM 3187 N N . GLN B 1 149 ? 5.973 3.301 9.523 1 89.62 149 GLN B N 1
ATOM 3188 C CA . GLN B 1 149 ? 4.91 2.314 9.695 1 89.62 149 GLN B CA 1
ATOM 3189 C C . GLN B 1 149 ? 3.689 2.93 10.375 1 89.62 149 GLN B C 1
ATOM 3191 O O . GLN B 1 149 ? 2.57 2.441 10.211 1 89.62 149 GLN B O 1
ATOM 3196 N N . MET B 1 150 ? 3.961 3.938 11.023 1 90.81 150 MET B N 1
ATOM 3197 C CA . MET B 1 150 ? 2.879 4.602 11.742 1 90.81 150 MET B CA 1
ATOM 3198 C C . MET B 1 150 ? 2.02 5.43 10.789 1 90.81 150 MET B C 1
ATOM 3200 O O . MET B 1 150 ? 0.79 5.387 10.859 1 90.81 150 MET B O 1
ATOM 3204 N N . LEU B 1 151 ? 2.686 6.109 9.836 1 93.19 151 LEU B N 1
ATOM 3205 C CA . LEU B 1 151 ? 1.99 7.148 9.086 1 93.19 151 LEU B CA 1
ATOM 3206 C C . LEU B 1 151 ? 1.641 6.664 7.684 1 93.19 151 LEU B C 1
ATOM 3208 O O . LEU B 1 151 ? 0.724 7.191 7.051 1 93.19 151 LEU B O 1
ATOM 3212 N N . LEU B 1 152 ? 2.436 5.664 7.254 1 95.12 152 LEU B N 1
ATOM 3213 C CA . LEU B 1 152 ? 2.328 5.367 5.828 1 95.12 152 LEU B CA 1
ATOM 3214 C C . LEU B 1 152 ? 2.096 3.877 5.602 1 95.12 152 LEU B C 1
ATOM 3216 O O . LEU B 1 152 ? 2.725 3.039 6.254 1 95.12 152 LEU B O 1
ATOM 3220 N N . PRO B 1 153 ? 1.232 3.572 4.617 1 95.31 153 PRO B N 1
ATOM 3221 C CA . PRO B 1 153 ? 1.263 2.195 4.121 1 95.31 153 PRO B CA 1
ATOM 3222 C C . PRO B 1 153 ? 2.641 1.781 3.611 1 95.31 153 PRO B C 1
ATOM 3224 O O . PRO B 1 153 ? 3.406 2.623 3.137 1 95.31 153 PRO B O 1
ATOM 3227 N N . ASP B 1 154 ? 2.893 0.499 3.664 1 94.25 154 ASP B N 1
ATOM 3228 C CA . ASP B 1 154 ? 4.258 0.043 3.41 1 94.25 154 ASP B CA 1
ATOM 3229 C C . ASP B 1 154 ? 4.617 0.188 1.934 1 94.25 154 ASP B C 1
ATOM 3231 O O . ASP B 1 154 ? 5.801 0.209 1.578 1 94.25 154 ASP B O 1
ATOM 3235 N N . ILE B 1 155 ? 3.65 0.366 1.014 1 95.06 155 ILE B N 1
ATOM 3236 C CA . ILE B 1 155 ? 3.938 0.572 -0.402 1 95.06 155 ILE B CA 1
ATOM 3237 C C . ILE B 1 155 ? 4.75 1.852 -0.583 1 95.06 155 ILE B C 1
ATOM 3239 O O . ILE B 1 155 ? 5.418 2.031 -1.604 1 95.06 155 ILE B O 1
ATOM 3243 N N . HIS B 1 156 ? 4.719 2.711 0.385 1 96 156 HIS B N 1
ATOM 3244 C CA . HIS B 1 156 ? 5.379 4.004 0.235 1 96 156 HIS B CA 1
ATOM 3245 C C . HIS B 1 156 ? 6.844 3.928 0.657 1 96 156 HIS B C 1
ATOM 3247 O O . HIS B 1 156 ? 7.594 4.891 0.489 1 96 156 HIS B O 1
ATOM 3253 N N . TYR B 1 157 ? 7.273 2.773 1.226 1 94.44 157 TYR B N 1
ATOM 3254 C CA . TYR B 1 157 ? 8.648 2.824 1.705 1 94.44 157 TYR B CA 1
ATOM 3255 C C . TYR B 1 157 ? 9.32 1.46 1.595 1 94.44 157 TYR B C 1
ATOM 3257 O O . TYR B 1 157 ? 10.547 1.357 1.644 1 94.44 157 TYR B O 1
ATOM 3265 N N . ARG B 1 158 ? 8.672 0.406 1.461 1 91.06 158 ARG B N 1
ATOM 3266 C CA . ARG B 1 158 ? 9.273 -0.92 1.526 1 91.06 158 ARG B CA 1
ATOM 3267 C C . ARG B 1 158 ? 10.172 -1.173 0.319 1 91.06 158 ARG B C 1
ATOM 3269 O O . ARG B 1 158 ? 11.18 -1.878 0.422 1 91.06 158 ARG B O 1
ATOM 3276 N N . GLY B 1 159 ? 9.844 -0.639 -0.752 1 89.56 159 GLY B N 1
ATOM 3277 C CA . GLY B 1 159 ? 10.648 -0.82 -1.951 1 89.56 159 GLY B CA 1
ATOM 3278 C C . GLY B 1 159 ? 11.883 0.053 -1.976 1 89.56 159 GLY B C 1
ATOM 3279 O O . GLY B 1 159 ? 12.695 -0.031 -2.904 1 89.56 159 GLY B O 1
ATOM 3280 N N . VAL B 1 160 ? 11.969 0.936 -1.027 1 90.19 160 VAL B N 1
ATOM 3281 C CA . VAL B 1 160 ? 13.125 1.818 -0.917 1 90.19 160 VAL B CA 1
ATOM 3282 C C . VAL B 1 160 ? 14.219 1.139 -0.095 1 90.19 160 VAL B C 1
ATOM 3284 O O . VAL B 1 160 ? 13.992 0.757 1.056 1 90.19 160 VAL B O 1
ATOM 3287 N N . PRO B 1 161 ? 15.359 0.95 -0.686 1 85 161 PRO B N 1
ATOM 3288 C CA . PRO B 1 161 ? 16.438 0.314 0.076 1 85 161 PRO B CA 1
ATOM 3289 C C . PRO B 1 161 ? 16.875 1.144 1.279 1 85 161 PRO B C 1
ATOM 3291 O O . PRO B 1 161 ? 16.812 2.375 1.24 1 85 161 PRO B O 1
ATOM 3294 N N . PHE B 1 162 ? 17.359 0.463 2.236 1 88.25 162 PHE B N 1
ATOM 3295 C CA . PHE B 1 162 ? 17.906 1.135 3.408 1 88.25 162 PHE B CA 1
ATOM 3296 C C . PHE B 1 162 ? 19.203 1.852 3.064 1 88.25 162 PHE B C 1
ATOM 3298 O O . PHE B 1 162 ? 20.047 1.318 2.33 1 88.25 162 PHE B O 1
ATOM 3305 N N . VAL B 1 163 ? 19.25 3.025 3.51 1 86.62 163 VAL B N 1
ATOM 3306 C CA . VAL B 1 163 ? 20.5 3.77 3.33 1 86.62 163 VAL B CA 1
ATOM 3307 C C . VAL B 1 163 ? 21.281 3.789 4.637 1 86.62 163 VAL B C 1
ATOM 3309 O O . VAL B 1 163 ? 20.703 3.926 5.719 1 86.62 163 VAL B O 1
ATOM 3312 N N . HIS B 1 164 ? 22.625 3.703 4.504 1 83.19 164 HIS B N 1
ATOM 3313 C CA . HIS B 1 164 ? 23.484 3.689 5.672 1 83.19 164 HIS B CA 1
ATOM 3314 C C . HIS B 1 164 ? 24.297 4.977 5.766 1 83.19 164 HIS B C 1
ATOM 3316 O O . HIS B 1 164 ? 24.953 5.234 6.785 1 83.19 164 HIS B O 1
ATOM 3322 N N . SER B 1 165 ? 24.141 5.707 4.73 1 76.81 165 SER B N 1
ATOM 3323 C CA . SER B 1 165 ? 24.922 6.941 4.719 1 76.81 165 SER B CA 1
ATOM 3324 C C . SER B 1 165 ? 24.484 7.879 5.844 1 76.81 165 SER B C 1
ATOM 3326 O O . SER B 1 165 ? 23.297 8.055 6.086 1 76.81 165 SER B O 1
ATOM 3328 N N . GLN B 1 166 ? 25.422 8.406 6.465 1 72.81 166 GLN B N 1
ATOM 3329 C CA . GLN B 1 166 ? 25.172 9.398 7.508 1 72.81 166 GLN B CA 1
ATOM 3330 C C . GLN B 1 166 ? 24.719 10.727 6.91 1 72.81 166 GLN B C 1
ATOM 3332 O O . GLN B 1 166 ? 24.062 11.531 7.582 1 72.81 166 GLN B O 1
ATOM 3337 N N . ALA B 1 167 ? 25.078 10.875 5.652 1 73.62 167 ALA B N 1
ATOM 3338 C CA . ALA B 1 167 ? 24.781 12.148 5 1 73.62 167 ALA B CA 1
ATOM 3339 C C . ALA B 1 167 ? 23.297 12.273 4.684 1 73.62 167 ALA B C 1
ATOM 3341 O O . ALA B 1 167 ? 22.75 13.383 4.637 1 73.62 167 ALA B O 1
ATOM 3342 N N . LEU B 1 168 ? 22.766 11.117 4.5 1 76.06 168 LEU B N 1
ATOM 3343 C CA . LEU B 1 168 ? 21.328 11.117 4.227 1 76.06 168 LEU B CA 1
ATOM 3344 C C . LEU B 1 168 ? 20.531 10.758 5.477 1 76.06 168 LEU B C 1
ATOM 3346 O O . LEU B 1 168 ? 20.656 9.633 5.984 1 76.06 168 LEU B O 1
ATOM 3350 N N . GLY B 1 169 ? 19.812 11.734 5.965 1 78 169 GLY B N 1
ATOM 3351 C CA . GLY B 1 169 ? 19.109 11.531 7.215 1 78 169 GLY B CA 1
ATOM 3352 C C . GLY B 1 169 ? 17.688 11.016 7.016 1 78 169 GLY B C 1
ATOM 3353 O O . GLY B 1 169 ? 17.109 10.422 7.922 1 78 169 GLY B O 1
ATOM 3354 N N . GLY B 1 170 ? 17.266 11.203 5.715 1 88.25 170 GLY B N 1
ATOM 3355 C CA . GLY B 1 170 ? 15.859 10.898 5.52 1 88.25 170 GLY B CA 1
ATOM 3356 C C . GLY B 1 170 ? 14.938 11.844 6.254 1 88.25 170 GLY B C 1
ATOM 3357 O O . GLY B 1 170 ? 15.281 13.008 6.477 1 88.25 170 GLY B O 1
ATOM 3358 N N . GLY B 1 171 ? 13.766 11.445 6.547 1 92.56 171 GLY B N 1
ATOM 3359 C CA . GLY B 1 171 ? 12.836 12.25 7.316 1 92.56 171 GLY B CA 1
ATOM 3360 C C . GLY B 1 171 ? 11.625 12.695 6.512 1 92.56 171 GLY B C 1
ATOM 3361 O O . GLY B 1 171 ? 11.578 12.5 5.297 1 92.56 171 GLY B O 1
ATOM 3362 N N . LEU B 1 172 ? 10.758 13.234 7.246 1 95.25 172 LEU B N 1
ATOM 3363 C CA . LEU B 1 172 ? 9.484 13.625 6.664 1 95.25 172 LEU B CA 1
ATOM 3364 C C . LEU B 1 172 ? 9.195 15.094 6.926 1 95.25 172 LEU B C 1
ATOM 3366 O O . LEU B 1 172 ? 9.273 15.555 8.07 1 95.25 172 LEU B O 1
ATOM 3370 N N . LYS B 1 173 ? 9.016 15.844 5.941 1 96 173 LYS B N 1
ATOM 3371 C CA . LYS B 1 173 ? 8.469 17.188 5.988 1 96 173 LYS B CA 1
ATOM 3372 C C . LYS B 1 173 ? 7.289 17.344 5.027 1 96 173 LYS B C 1
ATOM 3374 O O . LYS B 1 173 ? 6.867 16.375 4.398 1 96 173 LYS B O 1
ATOM 3379 N N . GLY B 1 174 ? 6.688 18.516 4.953 1 96.75 174 GLY B N 1
ATOM 3380 C CA . GLY B 1 174 ? 5.641 18.656 3.953 1 96.75 174 GLY B CA 1
ATOM 3381 C C . GLY B 1 174 ? 4.469 19.5 4.426 1 96.75 174 GLY B C 1
ATOM 3382 O O . GLY B 1 174 ? 4.555 20.172 5.461 1 96.75 174 GLY B O 1
ATOM 3383 N N . ASP B 1 175 ? 3.439 19.5 3.646 1 97.94 175 ASP B N 1
ATOM 3384 C CA . ASP B 1 175 ? 2.23 20.266 3.934 1 97.94 175 ASP B CA 1
ATOM 3385 C C . ASP B 1 175 ? 1.655 19.891 5.297 1 97.94 175 ASP B C 1
ATOM 3387 O O . ASP B 1 175 ? 1.33 18.734 5.543 1 97.94 175 ASP B O 1
ATOM 3391 N N . LEU B 1 176 ? 1.492 20.891 6.082 1 97.56 176 LEU B N 1
ATOM 3392 C CA . LEU B 1 176 ? 1.163 20.688 7.492 1 97.56 176 LEU B CA 1
ATOM 3393 C C . LEU B 1 176 ? -0.202 20.031 7.648 1 97.56 176 LEU B C 1
ATOM 3395 O O . LEU B 1 176 ? -0.347 19.078 8.406 1 97.56 176 LEU B O 1
ATOM 3399 N N . ALA B 1 177 ? -1.185 20.5 6.926 1 98.69 177 ALA B N 1
ATOM 3400 C CA . ALA B 1 177 ? -2.527 19.938 7.02 1 98.69 177 ALA B CA 1
ATOM 3401 C C . ALA B 1 177 ? -2.535 18.469 6.598 1 98.69 177 ALA B C 1
ATOM 3403 O O . ALA B 1 177 ? -3.252 17.656 7.18 1 98.69 177 ALA B O 1
ATOM 3404 N N . LEU B 1 178 ? -1.767 18.188 5.594 1 98.38 178 LEU B N 1
ATOM 3405 C CA . LEU B 1 178 ? -1.667 16.797 5.125 1 98.38 178 LEU B CA 1
ATOM 3406 C C . LEU B 1 178 ? -0.992 15.922 6.172 1 98.38 178 LEU B C 1
ATOM 3408 O O . LEU B 1 178 ? -1.437 14.797 6.426 1 98.38 178 LEU B O 1
ATOM 3412 N N . PHE B 1 179 ? 0.06 16.484 6.75 1 97.12 179 PHE B N 1
ATOM 3413 C CA . PHE B 1 179 ? 0.738 15.766 7.824 1 97.12 179 PHE B CA 1
ATOM 3414 C C . PHE B 1 179 ? -0.223 15.469 8.969 1 97.12 179 PHE B C 1
ATOM 3416 O O . PHE B 1 179 ? -0.318 14.328 9.43 1 97.12 179 PHE B O 1
ATOM 3423 N N . LEU B 1 180 ? -0.976 16.422 9.391 1 96.81 180 LEU B N 1
ATOM 3424 C CA . LEU B 1 180 ? -1.923 16.25 10.484 1 96.81 180 LEU B CA 1
ATOM 3425 C C . LEU B 1 180 ? -3.029 15.273 10.117 1 96.81 180 LEU B C 1
ATOM 3427 O O . LEU B 1 180 ? -3.529 14.539 10.969 1 96.81 180 LEU B O 1
ATOM 3431 N N . ALA B 1 181 ? -3.418 15.273 8.867 1 97.69 181 ALA B N 1
ATOM 3432 C CA . ALA B 1 181 ? -4.422 14.312 8.406 1 97.69 181 ALA B CA 1
ATOM 3433 C C . ALA B 1 181 ? -3.912 12.883 8.539 1 97.69 181 ALA B C 1
ATOM 3435 O O . ALA B 1 181 ? -4.652 11.992 8.969 1 97.69 181 ALA B O 1
ATOM 3436 N N . LEU B 1 182 ? -2.637 12.688 8.141 1 96.19 182 LEU B N 1
ATOM 3437 C CA . LEU B 1 182 ? -2.064 11.344 8.242 1 96.19 182 LEU B CA 1
ATOM 3438 C C . LEU B 1 182 ? -1.959 10.906 9.695 1 96.19 182 LEU B C 1
ATOM 3440 O O . LEU B 1 182 ? -2.219 9.742 10.016 1 96.19 182 LEU B O 1
ATOM 3444 N N . VAL B 1 183 ? -1.599 11.812 10.555 1 94.19 183 VAL B N 1
ATOM 3445 C CA . VAL B 1 183 ? -1.563 11.516 11.984 1 94.19 183 VAL B CA 1
ATOM 3446 C C . VAL B 1 183 ? -2.959 11.125 12.469 1 94.19 183 VAL B C 1
ATOM 3448 O O . VAL B 1 183 ? -3.119 10.141 13.188 1 94.19 183 VAL B O 1
ATOM 3451 N N . ALA B 1 184 ? -3.916 11.867 12.047 1 94.88 184 ALA B N 1
ATOM 3452 C CA . ALA B 1 184 ? -5.293 11.609 12.469 1 94.88 184 ALA B CA 1
ATOM 3453 C C . ALA B 1 184 ? -5.754 10.234 12.008 1 94.88 184 ALA B C 1
ATOM 3455 O O . ALA B 1 184 ? -6.391 9.5 12.766 1 94.88 184 ALA B O 1
ATOM 3456 N N . LEU B 1 185 ? -5.41 9.891 10.82 1 94.88 185 LEU B N 1
ATOM 3457 C CA . LEU B 1 185 ? -5.895 8.641 10.242 1 94.88 185 LEU B CA 1
ATOM 3458 C C . LEU B 1 185 ? -5.125 7.449 10.805 1 94.88 185 LEU B C 1
ATOM 3460 O O . LEU B 1 185 ? -5.551 6.301 10.656 1 94.88 185 LEU B O 1
ATOM 3464 N N . ALA B 1 186 ? -3.998 7.746 11.367 1 92.69 186 ALA B N 1
ATOM 3465 C CA . ALA B 1 186 ? -3.229 6.672 11.992 1 92.69 186 ALA B CA 1
ATOM 3466 C C . ALA B 1 186 ? -3.883 6.211 13.297 1 92.69 186 ALA B C 1
ATOM 3468 O O . ALA B 1 186 ? -3.732 5.059 13.695 1 92.69 186 ALA B O 1
ATOM 3469 N N . ALA B 1 187 ? -4.625 7.07 13.883 1 90.75 187 ALA B N 1
ATOM 3470 C CA . ALA B 1 187 ? -5.277 6.762 15.148 1 90.75 187 ALA B CA 1
ATOM 3471 C C . ALA B 1 187 ? -6.75 6.418 14.938 1 90.75 187 ALA B C 1
ATOM 3473 O O . ALA B 1 187 ? -7.402 6.965 14.047 1 90.75 187 ALA B O 1
ATOM 3474 N N . GLU B 1 188 ? -7.207 5.562 15.812 1 88.81 188 GLU B N 1
ATOM 3475 C CA . GLU B 1 188 ? -8.648 5.32 15.805 1 88.81 188 GLU B CA 1
ATOM 3476 C C . GLU B 1 188 ? -9.422 6.609 16.078 1 88.81 188 GLU B C 1
ATOM 3478 O O . GLU B 1 188 ? -9.039 7.406 16.922 1 88.81 188 GLU B O 1
ATOM 3483 N N . PRO B 1 189 ? -10.555 6.719 15.43 1 88.19 189 PRO B N 1
ATOM 3484 C CA . PRO B 1 189 ? -11.312 7.965 15.57 1 88.19 189 PRO B CA 1
ATOM 3485 C C . PRO B 1 189 ? -11.633 8.305 17.016 1 88.19 189 PRO B C 1
ATOM 3487 O O . PRO B 1 189 ? -11.5 9.461 17.438 1 88.19 189 PRO B O 1
ATOM 3490 N N . THR B 1 190 ? -11.992 7.344 17.797 1 84.94 190 THR B N 1
ATOM 3491 C CA . THR B 1 190 ? -12.414 7.582 19.172 1 84.94 190 THR B CA 1
ATOM 3492 C C . THR B 1 190 ? -11.219 7.914 20.062 1 84.94 190 THR B C 1
ATOM 3494 O O . THR B 1 190 ? -11.391 8.453 21.156 1 84.94 190 THR B O 1
ATOM 3497 N N . GLN B 1 191 ? -10.055 7.668 19.609 1 87.62 191 GLN B N 1
ATOM 3498 C CA . GLN B 1 191 ? -8.859 7.891 20.406 1 87.62 191 GLN B CA 1
ATOM 3499 C C . GLN B 1 191 ? -8.164 9.188 20 1 87.62 191 GLN B C 1
ATOM 3501 O O . GLN B 1 191 ? -7.289 9.68 20.719 1 87.62 191 GLN B O 1
ATOM 3506 N N . LEU B 1 192 ? -8.57 9.719 18.875 1 89.94 192 LEU B N 1
ATOM 3507 C CA . LEU B 1 192 ? -7.848 10.836 18.281 1 89.94 192 LEU B CA 1
ATOM 3508 C C . LEU B 1 192 ? -7.812 12.031 19.234 1 89.94 192 LEU B C 1
ATOM 3510 O O . LEU B 1 192 ? -6.766 12.648 19.422 1 89.94 192 LEU B O 1
ATOM 3514 N N . PRO B 1 193 ? -8.898 12.352 19.969 1 90.38 193 PRO B N 1
ATOM 3515 C CA . PRO B 1 193 ? -8.828 13.492 20.906 1 90.38 193 PRO B CA 1
ATOM 3516 C C . PRO B 1 193 ? -7.809 13.281 22.016 1 90.38 193 PRO B C 1
ATOM 3518 O O . PRO B 1 193 ? -7.25 14.242 22.531 1 90.38 193 PRO B O 1
ATOM 3521 N N . ASN B 1 194 ? -7.543 12.039 22.312 1 88.38 194 ASN B N 1
ATOM 3522 C CA . ASN B 1 194 ? -6.59 11.727 23.359 1 88.38 194 ASN B CA 1
ATOM 3523 C C . ASN B 1 194 ? -5.164 11.648 22.828 1 88.38 194 ASN B C 1
ATOM 3525 O O . ASN B 1 194 ? -4.203 11.844 23.578 1 88.38 194 ASN B O 1
ATOM 3529 N N . VAL B 1 195 ? -5.02 11.383 21.578 1 89 195 VAL B N 1
ATOM 3530 C CA . VAL B 1 195 ? -3.713 11.188 20.953 1 89 195 VAL B CA 1
ATOM 3531 C C . VAL B 1 195 ? -3.1 12.539 20.609 1 89 195 VAL B C 1
ATOM 3533 O O . VAL B 1 195 ? -1.892 12.742 20.75 1 89 195 VAL B O 1
ATOM 3536 N N . LEU B 1 196 ? -3.873 13.523 20.219 1 92.25 196 LEU B N 1
ATOM 3537 C CA . LEU B 1 196 ? -3.385 14.781 19.672 1 92.25 196 LEU B CA 1
ATOM 3538 C C . LEU B 1 196 ? -2.533 15.523 20.703 1 92.25 196 LEU B C 1
ATOM 3540 O O . LEU B 1 196 ? -1.413 15.945 20.406 1 92.25 196 LEU B O 1
ATOM 3544 N N . PRO B 1 197 ? -2.926 15.602 21.953 1 91.88 197 PRO B N 1
ATOM 3545 C CA . PRO B 1 197 ? -2.098 16.312 22.922 1 91.88 197 PRO B CA 1
ATOM 3546 C C . PRO B 1 197 ? -0.794 15.586 23.25 1 91.88 197 PRO B C 1
ATOM 3548 O O . PRO B 1 197 ? 0.128 16.188 23.812 1 91.88 197 PRO B O 1
ATOM 3551 N N . ARG B 1 198 ? -0.708 14.352 22.812 1 90.12 198 ARG B N 1
ATOM 3552 C CA . ARG B 1 198 ? 0.427 13.531 23.234 1 90.12 198 ARG B CA 1
ATOM 3553 C C . ARG B 1 198 ? 1.389 13.297 22.078 1 90.12 198 ARG B C 1
ATOM 3555 O O . ARG B 1 198 ? 2.498 12.797 22.281 1 90.12 198 ARG B O 1
ATOM 3562 N N . ILE B 1 199 ? 1.019 13.68 20.922 1 89.25 199 ILE B N 1
ATOM 3563 C CA . ILE B 1 199 ? 1.8 13.266 19.766 1 89.25 199 ILE B CA 1
ATOM 3564 C C . ILE B 1 199 ? 2.951 14.25 19.547 1 89.25 199 ILE B C 1
ATOM 3566 O O . ILE B 1 199 ? 3.887 13.961 18.797 1 89.25 199 ILE B O 1
ATOM 3570 N N . CYS B 1 200 ? 2.857 15.383 20.141 1 89.25 200 CYS B N 1
ATOM 3571 C CA . CYS B 1 200 ? 3.975 16.312 20.156 1 89.25 200 CYS B CA 1
ATOM 3572 C C . CYS B 1 200 ? 4.324 16.734 21.578 1 89.25 200 CYS B C 1
ATOM 3574 O O . CYS B 1 200 ? 3.502 17.328 22.281 1 89.25 200 CYS B O 1
ATOM 3576 N N . VAL B 1 201 ? 5.547 16.422 21.938 1 88.06 201 VAL B N 1
ATOM 3577 C CA . VAL B 1 201 ? 6.004 16.703 23.297 1 88.06 201 VAL B CA 1
ATOM 3578 C C . VAL B 1 201 ? 7.27 17.562 23.25 1 88.06 201 VAL B C 1
ATOM 3580 O O . VAL B 1 201 ? 8.266 17.156 22.641 1 88.06 201 VAL B O 1
ATOM 3583 N N . ASN B 1 202 ? 7.203 18.672 23.828 1 88.25 202 ASN B N 1
ATOM 3584 C CA . ASN B 1 202 ? 8.328 19.594 23.875 1 88.25 202 ASN B CA 1
ATOM 3585 C C . ASN B 1 202 ? 8.828 19.938 22.469 1 88.25 202 ASN B C 1
ATOM 3587 O O . ASN B 1 202 ? 10.039 19.922 22.219 1 88.25 202 ASN B O 1
ATOM 3591 N N . GLY B 1 203 ? 7.852 20.047 21.594 1 86.06 203 GLY B N 1
ATOM 3592 C CA . GLY B 1 203 ? 8.172 20.469 20.25 1 86.06 203 GLY B CA 1
ATOM 3593 C C . GLY B 1 203 ? 8.648 19.328 19.359 1 86.06 203 GLY B C 1
ATOM 3594 O O . GLY B 1 203 ? 9.07 19.547 18.234 1 86.06 203 GLY B O 1
ATOM 3595 N N . THR B 1 204 ? 8.633 18.125 19.891 1 88.5 204 THR B N 1
ATOM 3596 C CA . THR B 1 204 ? 9.094 16.984 19.141 1 88.5 204 THR B CA 1
ATOM 3597 C C . THR B 1 204 ? 7.941 16.016 18.844 1 88.5 204 THR B C 1
ATOM 3599 O O . THR B 1 204 ? 7.242 15.586 19.766 1 88.5 204 THR B O 1
ATOM 3602 N N . TRP B 1 205 ? 7.801 15.789 17.578 1 90.75 205 TRP B N 1
ATOM 3603 C CA . TRP B 1 205 ? 6.77 14.836 17.172 1 90.75 205 TRP B CA 1
ATOM 3604 C C . TRP B 1 205 ? 7.152 13.414 17.562 1 90.75 205 TRP B C 1
ATOM 3606 O O . TRP B 1 205 ? 8.289 12.992 17.344 1 90.75 205 TRP B O 1
ATOM 3616 N N . GLN B 1 206 ? 6.195 12.734 18.062 1 86.25 206 GLN B N 1
ATOM 3617 C CA . GLN B 1 206 ? 6.438 11.375 18.547 1 86.25 206 GLN B CA 1
ATOM 3618 C C . GLN B 1 206 ? 6.156 10.344 17.469 1 86.25 206 GLN B C 1
ATOM 3620 O O . GLN B 1 206 ? 5.199 10.484 16.703 1 86.25 206 GLN B O 1
ATOM 3625 N N . GLN B 1 207 ? 7.047 9.336 17.359 1 81.19 207 GLN B N 1
ATOM 3626 C CA . GLN B 1 207 ? 6.918 8.344 16.297 1 81.19 207 GLN B CA 1
ATOM 3627 C C . GLN B 1 207 ? 6.031 7.184 16.734 1 81.19 207 GLN B C 1
ATOM 3629 O O . GLN B 1 207 ? 5.902 6.188 16.016 1 81.19 207 GLN B O 1
ATOM 3634 N N . GLN B 1 208 ? 5.578 7.258 17.938 1 76.88 208 GLN B N 1
ATOM 3635 C CA . GLN B 1 208 ? 4.621 6.266 18.422 1 76.88 208 GLN B CA 1
ATOM 3636 C C . GLN B 1 208 ? 3.414 6.938 19.062 1 76.88 208 GLN B C 1
ATOM 3638 O O . GLN B 1 208 ? 3.566 7.863 19.875 1 76.88 208 GLN B O 1
ATOM 3643 N N . LEU B 1 209 ? 2.258 6.59 18.531 1 68.56 209 LEU B N 1
ATOM 3644 C CA . LEU B 1 209 ? 1.028 7.191 19.031 1 68.56 209 LEU B CA 1
ATOM 3645 C C . LEU B 1 209 ? 0.572 6.504 20.312 1 68.56 209 LEU B C 1
ATOM 3647 O O . LEU B 1 209 ? -0.348 6.977 20.984 1 68.56 209 LEU B O 1
ATOM 3651 N N . GLY B 1 210 ? 1.409 5.527 20.797 1 62.12 210 GLY B N 1
ATOM 3652 C CA . GLY B 1 210 ? 1 4.758 21.969 1 62.12 210 GLY B CA 1
ATOM 3653 C C . GLY B 1 210 ? -0.173 3.836 21.688 1 62.12 210 GLY B C 1
ATOM 3654 O O . GLY B 1 210 ? -0.728 3.234 22.609 1 62.12 210 GLY B O 1
ATOM 3655 N N . VAL B 1 211 ? -0.804 4 20.703 1 58.69 211 VAL B N 1
ATOM 3656 C CA . VAL B 1 211 ? -1.872 3.102 20.281 1 58.69 211 VAL B CA 1
ATOM 3657 C C . VAL B 1 211 ? -1.378 2.213 19.141 1 58.69 211 VAL B C 1
ATOM 3659 O O . VAL B 1 211 ? -0.251 2.371 18.656 1 58.69 211 VAL B O 1
ATOM 3662 N N . GLY B 1 212 ? -2.037 1.006 19.031 1 57.53 212 GLY B N 1
ATOM 3663 C CA . GLY B 1 212 ? -1.673 0.192 17.891 1 57.53 212 GLY B CA 1
ATOM 3664 C C . GLY B 1 212 ? -1.603 0.982 16.594 1 57.53 212 GLY B C 1
ATOM 3665 O O . GLY B 1 212 ? -2.541 1.704 16.25 1 57.53 212 GLY B O 1
ATOM 3666 N N . VAL B 1 213 ? -0.424 1.243 16.172 1 56.25 213 VAL B N 1
ATOM 3667 C CA . VAL B 1 213 ? -0.042 1.981 14.969 1 56.25 213 VAL B CA 1
ATOM 3668 C C . VAL B 1 213 ? -0.914 1.546 13.797 1 56.25 213 VAL B C 1
ATOM 3670 O O . VAL B 1 213 ? -1.117 0.35 13.578 1 56.25 213 VAL B O 1
ATOM 3673 N N . SER B 1 214 ? -1.555 2.49 13.133 1 63.38 214 SER B N 1
ATOM 3674 C CA . SER B 1 214 ? -2.223 2.291 11.844 1 63.38 214 SER B CA 1
ATOM 3675 C C . SER B 1 214 ? -3.516 1.5 12.016 1 63.38 214 SER B C 1
ATOM 3677 O O . SER B 1 214 ? -4.035 0.938 11.047 1 63.38 214 SER B O 1
ATOM 3679 N N . ASP B 1 215 ? -3.916 1.505 13.305 1 76.06 215 ASP B N 1
ATOM 3680 C CA . ASP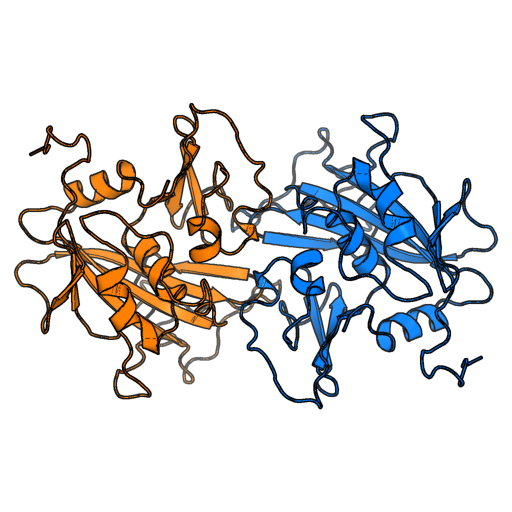 B 1 215 ? -5.219 0.905 13.562 1 76.06 215 ASP B CA 1
ATOM 3681 C C . ASP B 1 215 ? -6.348 1.793 13.047 1 76.06 215 ASP B C 1
ATOM 3683 O O . ASP B 1 215 ? -7.496 1.354 12.945 1 76.06 215 ASP B O 1
ATOM 3687 N N . GLY B 1 216 ? -5.945 2.945 12.672 1 88.75 216 GLY B N 1
ATOM 3688 C CA . GLY B 1 216 ? -6.949 3.896 12.227 1 88.75 216 GLY B CA 1
ATOM 3689 C C . GLY B 1 216 ? -7.23 3.803 10.734 1 88.75 216 GLY B C 1
ATOM 3690 O O . GLY B 1 216 ? -8.156 4.441 10.234 1 88.75 216 GLY B O 1
ATOM 3691 N N . TRP B 1 217 ? -6.461 3.02 10.078 1 92.56 217 TRP B N 1
ATOM 3692 C CA . TRP B 1 217 ? -6.66 2.877 8.633 1 92.56 217 TRP B CA 1
ATOM 3693 C C . TRP B 1 217 ? -7.895 2.035 8.336 1 92.56 217 TRP B C 1
ATOM 3695 O O . TRP B 1 217 ? -7.785 0.847 8.023 1 92.56 217 TRP B O 1
ATOM 3705 N N . LEU B 1 218 ? -8.961 2.654 8.406 1 90.69 218 LEU B N 1
ATOM 3706 C CA . LEU B 1 218 ? -10.227 2.037 8.031 1 90.69 218 LEU B CA 1
ATOM 3707 C C . LEU B 1 218 ? -10.633 2.443 6.617 1 90.69 218 LEU B C 1
ATOM 3709 O O . LEU B 1 218 ? -10.586 3.627 6.27 1 90.69 218 LEU B O 1
ATOM 3713 N N . SER B 1 219 ? -10.984 1.417 5.875 1 90.31 219 SER B N 1
ATOM 3714 C CA . SER B 1 219 ? -11.328 1.722 4.488 1 90.31 219 SER B CA 1
ATOM 3715 C C . SER B 1 219 ? -12.453 2.744 4.414 1 90.31 219 SER B C 1
ATOM 3717 O O . SER B 1 219 ? -13.461 2.623 5.121 1 90.31 219 SER B O 1
ATOM 3719 N N . LYS B 1 220 ? -12.273 3.783 3.67 1 91.25 220 LYS B N 1
ATOM 3720 C CA . LYS B 1 220 ? -13.195 4.871 3.346 1 91.25 220 LYS B CA 1
ATOM 3721 C C . LYS B 1 220 ? -13.344 5.836 4.52 1 91.25 220 LYS B C 1
ATOM 3723 O O . LYS B 1 220 ? -14.289 6.629 4.562 1 91.25 220 LYS B O 1
ATOM 3728 N N . ARG B 1 221 ? -12.461 5.688 5.48 1 93.31 221 ARG B N 1
ATOM 3729 C CA . ARG B 1 221 ? -12.375 6.715 6.512 1 93.31 221 ARG B CA 1
ATOM 3730 C C . ARG B 1 221 ? -11.664 7.957 5.992 1 93.31 221 ARG B C 1
ATOM 3732 O O . ARG B 1 221 ? -10.625 7.852 5.328 1 93.31 221 ARG B O 1
ATOM 3739 N N . GLY B 1 222 ? -12.273 9.086 6.301 1 96.5 222 GLY B N 1
ATOM 3740 C CA . GLY B 1 222 ? -11.664 10.328 5.844 1 96.5 222 GLY B CA 1
ATOM 3741 C C . GLY B 1 222 ? -11.68 11.422 6.887 1 96.5 222 GLY B C 1
ATOM 3742 O O . GLY B 1 222 ? -12.422 11.344 7.867 1 96.5 222 GLY B O 1
ATOM 3743 N N . VAL B 1 223 ? -10.781 12.352 6.688 1 97.56 223 VAL B N 1
ATOM 3744 C CA . VAL B 1 223 ? -10.758 13.539 7.531 1 97.56 223 VAL B CA 1
ATOM 3745 C C . VAL B 1 223 ? -10.531 14.781 6.672 1 97.56 223 VAL B C 1
ATOM 3747 O O . VAL B 1 223 ? -9.984 14.688 5.57 1 97.56 223 VAL B O 1
ATOM 3750 N N . VAL B 1 224 ? -11.023 15.867 7.105 1 98.12 224 VAL B N 1
ATOM 3751 C CA . VAL B 1 224 ? -10.633 17.172 6.594 1 98.12 224 VAL B CA 1
ATOM 3752 C C . VAL B 1 224 ? -9.914 17.969 7.688 1 98.12 224 VAL B C 1
ATOM 3754 O O . VAL B 1 224 ? -10.359 17.984 8.836 1 98.12 224 VAL B O 1
ATOM 3757 N N . VAL B 1 225 ? -8.781 18.484 7.348 1 98.56 225 VAL B N 1
ATOM 3758 C CA . VAL B 1 225 ? -7.969 19.25 8.289 1 98.56 225 VAL B CA 1
ATOM 3759 C C . VAL B 1 225 ? -7.906 20.719 7.844 1 98.56 225 VAL B C 1
ATOM 3761 O O . VAL B 1 225 ? -7.605 21.016 6.684 1 98.56 225 VAL B O 1
ATOM 3764 N N . TYR B 1 226 ? -8.227 21.578 8.773 1 98.44 226 TYR B N 1
ATOM 3765 C CA . TYR B 1 226 ? -8.109 23.016 8.602 1 98.44 226 TYR B CA 1
ATOM 3766 C C . TYR B 1 226 ? -6.973 23.578 9.445 1 98.44 226 TYR B C 1
ATOM 3768 O O . TYR B 1 226 ? -6.984 23.453 10.672 1 98.44 226 TYR B O 1
ATOM 3776 N N . VAL B 1 227 ? -6.016 24.156 8.773 1 98.69 227 VAL B N 1
ATOM 3777 C CA . VAL B 1 227 ? -4.938 24.812 9.5 1 98.69 227 VAL B CA 1
ATOM 3778 C C . VAL B 1 227 ? -5.062 26.328 9.367 1 98.69 227 VAL B C 1
ATOM 3780 O O . VAL B 1 227 ? -5.324 26.828 8.273 1 98.69 227 VAL B O 1
ATOM 3783 N N . HIS B 1 228 ? -4.949 27.031 10.508 1 98.62 228 HIS B N 1
ATOM 3784 C CA . HIS B 1 228 ? -4.992 28.484 10.578 1 98.62 228 HIS B CA 1
ATOM 3785 C C . HIS B 1 228 ? -3.721 29.047 11.203 1 98.62 228 HIS B C 1
ATOM 3787 O O . HIS B 1 228 ? -3.152 28.438 12.109 1 98.62 228 HIS B O 1
ATOM 3793 N N . THR B 1 229 ? -3.299 30.172 10.656 1 97.94 229 THR B N 1
ATOM 3794 C CA . THR B 1 229 ? -2.213 30.875 11.328 1 97.94 229 THR B CA 1
ATOM 3795 C C . THR B 1 229 ? -2.646 31.344 12.711 1 97.94 229 THR B C 1
ATOM 3797 O O . THR B 1 229 ? -3.842 31.484 12.977 1 97.94 229 THR B O 1
ATOM 3800 N N . TYR B 1 230 ? -1.733 31.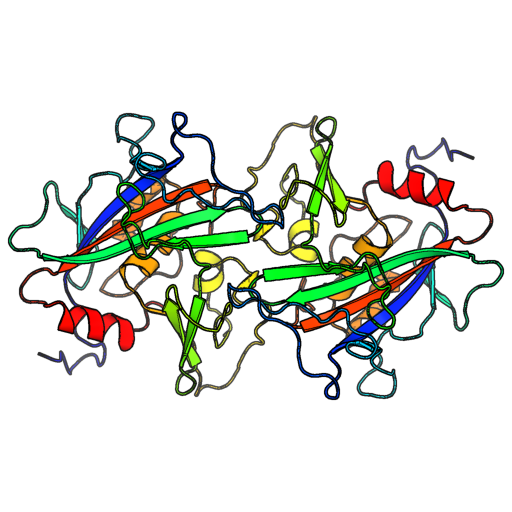453 13.547 1 95.75 230 TYR B N 1
ATOM 3801 C CA . TYR B 1 230 ? -1.939 31.969 14.891 1 95.75 230 TYR B CA 1
ATOM 3802 C C . TYR B 1 230 ? -0.933 33.062 15.219 1 95.75 230 TYR B C 1
ATOM 3804 O O . TYR B 1 230 ? 0.271 32.812 15.297 1 95.75 230 TYR B O 1
ATOM 3812 N N . PRO B 1 231 ? -1.432 34.281 15.43 1 92 231 PRO B N 1
ATOM 3813 C CA . PRO B 1 231 ? -0.509 35.406 15.641 1 92 231 PRO B CA 1
ATOM 3814 C C . PRO B 1 231 ? 0.53 35.125 16.719 1 92 231 PRO B C 1
ATOM 3816 O O . PRO B 1 231 ? 0.227 34.469 17.719 1 92 231 PRO B O 1
ATOM 3819 N N . PRO B 1 232 ? 1.765 35.625 16.516 1 93.31 232 PRO B N 1
ATOM 3820 C CA . PRO B 1 232 ? 2.229 36.531 15.445 1 93.31 232 PRO B CA 1
ATOM 3821 C C . PRO B 1 232 ? 2.711 35.781 14.211 1 93.31 232 PRO B C 1
ATOM 3823 O O . PRO B 1 232 ? 3.254 36.375 13.281 1 93.31 232 PRO B O 1
ATOM 3826 N N . TRP B 1 233 ? 2.578 34.5 14.156 1 94.25 233 TRP B N 1
ATOM 3827 C CA . TRP B 1 233 ? 3.066 33.688 13.047 1 94.25 233 TRP B CA 1
ATOM 3828 C C . TRP B 1 233 ? 2.182 33.875 11.82 1 94.25 233 TRP B C 1
ATOM 3830 O O . TRP B 1 233 ? 0.954 33.906 11.93 1 94.25 233 TRP B O 1
ATOM 3840 N N . THR B 1 234 ? 2.838 33.969 10.664 1 95.81 234 THR B N 1
ATOM 3841 C CA . THR B 1 234 ? 2.16 34.25 9.398 1 95.81 234 THR B CA 1
ATOM 3842 C C . THR B 1 234 ? 2.156 33.031 8.508 1 95.81 234 THR B C 1
ATOM 3844 O O . THR B 1 234 ? 2.766 32 8.844 1 95.81 234 THR B O 1
ATOM 3847 N N . SER B 1 235 ? 1.442 33.188 7.332 1 97.12 235 SER B N 1
ATOM 3848 C CA . SER B 1 235 ? 1.446 32.125 6.344 1 97.12 235 SER B CA 1
ATOM 3849 C C . SER B 1 235 ? 2.857 31.844 5.836 1 97.12 235 SER B C 1
ATOM 3851 O O . SER B 1 235 ? 3.209 30.688 5.574 1 97.12 235 SER B O 1
ATOM 3853 N N . ALA B 1 236 ? 3.643 32.875 5.703 1 96.12 236 ALA B N 1
ATOM 3854 C CA . ALA B 1 236 ? 5.023 32.719 5.25 1 96.12 236 ALA B CA 1
ATOM 3855 C C . ALA B 1 236 ? 5.84 31.906 6.254 1 96.12 236 ALA B C 1
ATOM 3857 O O . ALA B 1 236 ? 6.68 31.094 5.867 1 96.12 236 ALA B O 1
ATOM 3858 N N . ASP B 1 237 ? 5.543 32.125 7.539 1 95.19 237 ASP B N 1
ATOM 3859 C CA . ASP B 1 237 ? 6.238 31.375 8.578 1 95.19 237 ASP B CA 1
ATOM 3860 C C . ASP B 1 237 ? 5.879 29.891 8.523 1 95.19 237 ASP B C 1
ATOM 3862 O O . ASP B 1 237 ? 6.754 29.031 8.656 1 95.19 237 ASP B O 1
ATOM 3866 N N . LEU B 1 238 ? 4.621 29.625 8.305 1 96.94 238 LEU B N 1
ATOM 3867 C CA . LEU B 1 238 ? 4.18 28.234 8.227 1 96.94 238 LEU B CA 1
ATOM 3868 C C . LEU B 1 238 ? 4.754 27.562 6.992 1 96.94 238 LEU B C 1
ATOM 3870 O O . LEU B 1 238 ? 5.145 26.391 7.047 1 96.94 238 LEU B O 1
ATOM 3874 N N . ARG B 1 239 ? 4.848 28.297 5.887 1 96.31 239 ARG B N 1
ATOM 3875 C CA . ARG B 1 239 ? 5.449 27.75 4.676 1 96.31 239 ARG B CA 1
ATOM 3876 C C . ARG B 1 239 ? 6.914 27.391 4.902 1 96.31 239 ARG B C 1
ATOM 3878 O O . ARG B 1 239 ? 7.387 26.344 4.449 1 96.31 239 ARG B O 1
ATOM 3885 N N . ARG B 1 240 ? 7.57 28.25 5.57 1 94.38 240 ARG B N 1
ATOM 3886 C CA . ARG B 1 240 ? 8.969 27.984 5.891 1 94.38 240 ARG B CA 1
ATOM 3887 C C . ARG B 1 240 ? 9.109 26.766 6.789 1 94.38 240 ARG B C 1
ATOM 3889 O O . ARG B 1 240 ? 10.016 25.953 6.605 1 94.38 240 ARG B O 1
ATOM 3896 N N . TYR B 1 241 ? 8.25 26.719 7.754 1 93.88 241 TYR B N 1
ATOM 3897 C CA . TYR B 1 241 ? 8.227 25.578 8.656 1 93.88 241 TYR B CA 1
ATOM 3898 C C . TYR B 1 241 ? 8.047 24.266 7.879 1 93.88 241 TYR B C 1
ATOM 3900 O O . TYR B 1 241 ? 8.797 23.312 8.078 1 93.88 241 TYR B O 1
ATOM 3908 N N . GLU B 1 242 ? 7.16 24.234 6.965 1 95.62 242 GLU B N 1
ATOM 3909 C CA . GLU B 1 242 ? 6.863 23.047 6.156 1 95.62 242 GLU B CA 1
ATOM 3910 C C . GLU B 1 242 ? 8.078 22.625 5.332 1 95.62 242 GLU B C 1
ATOM 3912 O O . GLU B 1 242 ? 8.305 21.438 5.117 1 95.62 242 GLU B O 1
ATOM 3917 N N . ARG B 1 243 ? 8.844 23.547 4.898 1 93.12 243 ARG B N 1
ATOM 3918 C CA . ARG B 1 243 ? 9.938 23.266 3.984 1 93.12 243 ARG B CA 1
ATOM 3919 C C . ARG B 1 243 ? 11.234 22.984 4.746 1 93.12 243 ARG B C 1
ATOM 3921 O O . ARG B 1 243 ? 12.109 22.281 4.25 1 93.12 243 ARG B O 1
ATOM 3928 N N . SER B 1 244 ? 11.328 23.469 5.934 1 89.5 244 SER B N 1
ATOM 3929 C CA . SER B 1 244 ? 12.633 23.438 6.586 1 89.5 244 SER B CA 1
ATOM 3930 C C . SER B 1 244 ? 12.641 22.453 7.746 1 89.5 244 SER B C 1
ATOM 3932 O O . SER B 1 244 ? 13.695 21.906 8.102 1 89.5 244 SER B O 1
ATOM 3934 N N . TYR B 1 245 ? 11.531 22.281 8.359 1 89.19 245 TYR B N 1
ATOM 3935 C CA . TYR B 1 245 ? 11.477 21.406 9.531 1 89.19 245 TYR B CA 1
ATOM 3936 C C . TYR B 1 245 ? 11.062 20 9.148 1 89.19 245 TYR B C 1
ATOM 3938 O O . TYR B 1 245 ? 10.078 19.812 8.422 1 89.19 245 TYR B O 1
ATOM 3946 N N . THR B 1 246 ? 11.781 18.984 9.656 1 91.06 246 THR B N 1
ATOM 3947 C CA . THR B 1 246 ? 11.383 17.594 9.492 1 91.06 246 THR B CA 1
ATOM 3948 C C . THR B 1 246 ? 10.547 17.125 10.688 1 91.06 246 THR B C 1
ATOM 3950 O O . THR B 1 246 ? 11.031 17.109 11.82 1 91.06 246 THR B O 1
ATOM 3953 N N . TYR B 1 247 ? 9.328 16.781 10.391 1 92.88 247 TYR B N 1
ATOM 3954 C CA . TYR B 1 247 ? 8.453 16.281 11.445 1 92.88 247 TYR B CA 1
ATOM 3955 C C . TYR B 1 247 ? 9.062 15.062 12.125 1 92.88 247 TYR B C 1
ATOM 3957 O O . TYR B 1 247 ? 8.992 14.922 13.344 1 92.88 247 TYR B O 1
ATOM 3965 N N . PHE B 1 248 ? 9.609 14.188 11.258 1 91.75 248 PHE B N 1
ATOM 3966 C CA . PHE B 1 248 ? 10.25 12.969 11.734 1 91.75 248 PHE B CA 1
ATOM 3967 C C . PHE B 1 248 ? 11.586 12.758 11.031 1 91.75 248 PHE B C 1
ATOM 3969 O O . PHE B 1 248 ? 11.742 13.102 9.859 1 91.75 248 PHE B O 1
ATOM 3976 N N . ARG B 1 249 ? 12.508 12.156 11.805 1 85.81 249 ARG B N 1
ATOM 3977 C CA . ARG B 1 249 ? 13.766 11.695 11.227 1 85.81 249 ARG B CA 1
ATOM 3978 C C . ARG B 1 249 ? 14.078 10.273 11.68 1 85.81 249 ARG B C 1
ATOM 3980 O O . ARG B 1 249 ? 13.742 9.875 12.797 1 85.81 249 ARG B O 1
#

Sequence (498 aa):
MKNYATGVPNMPRYAFRIDEICESDQVAPTVTTGRGDWIPSVQHGANNSVPHNVGSQNVSYRWWVFDGTQIRESPVKPPNTQPYQTYSVFYNGGFGFWVLKDDATNPRREAAWQPLCFEHNLQDGSSYLCDSAQHRTVACRKHGQHWLQMLLPDIHYRGVPFVHSQALGGGLKGDLALFLALVALAAEPTQLPNVLPRICVNGTWQQQLGVGVSDGWLSKRGVVVYVHTYPPWTSADLRRYERSYTYFRMKNYATGVPNMPRYAFRIDEICESDQVAPTVTTGRGDWIPSVQHGANNSVPHNVGSQNVSYRWWVFDGTQIRESPVKPPNTQPYQTYSVFYNGGFGFWVLKDDATNPRREAAWQPLCFEHNLQDGSSYLCDSAQHRTVACRKHGQHWLQMLLPDIHYRGVPFVHSQALGGGLKGDLALFLALVALAAEPTQLPNVLPRICVNGTWQQQLGVGVSDGWLSKRGVVVYVHTYPPWTSADLRRYERSYTYFR

pLDDT: mean 87.23, std 13.75, range [28.78, 98.69]

Organism: Exserohilum turcicum (strain 28A) (NCBI:txid671987)

Solvent-accessible surface area (backbone atoms only — not comparable to full-atom values): 25595 Å² total; per-residue (Å²): 126,74,44,72,81,79,72,51,68,59,55,67,36,31,31,34,33,43,28,39,29,36,74,32,89,83,33,81,76,51,57,56,45,100,80,53,45,81,38,84,49,60,45,76,60,24,22,37,71,47,56,47,81,63,67,67,67,45,43,30,89,41,27,31,34,35,70,34,32,40,39,43,82,32,98,52,78,70,77,84,48,43,88,66,40,42,21,18,38,31,32,35,51,39,66,38,46,40,27,24,88,34,48,46,54,64,37,56,91,83,57,62,76,25,53,58,19,18,43,69,36,83,79,41,20,24,16,28,42,44,60,78,47,74,29,42,37,53,60,44,32,52,89,85,47,50,41,52,62,30,56,37,61,49,37,29,46,58,34,42,65,74,53,83,52,83,70,45,61,25,31,36,29,23,46,61,29,53,52,53,42,36,55,49,41,20,31,38,60,67,46,35,65,68,35,53,50,62,32,26,54,81,54,38,56,50,59,58,75,83,54,69,69,34,64,21,39,34,54,61,40,28,36,33,19,42,29,22,28,23,72,91,40,43,66,68,54,52,53,47,44,28,74,70,44,59,61,41,101,128,75,43,72,81,78,71,51,69,60,54,66,37,32,31,34,32,43,28,40,31,36,74,33,90,84,36,82,77,51,58,54,46,96,78,51,43,82,38,86,50,58,45,76,58,25,23,37,72,49,58,46,83,62,70,67,67,43,44,29,90,41,27,33,34,34,71,33,34,41,36,44,80,33,99,51,79,69,77,85,48,43,87,67,43,42,21,17,40,31,32,34,51,40,66,36,48,40,28,25,88,33,47,46,54,63,38,57,89,85,57,61,76,24,56,57,19,17,42,68,35,85,79,38,20,24,18,29,43,43,60,79,48,75,30,41,35,54,62,44,31,53,89,87,46,51,42,52,64,31,58,38,60,48,37,29,46,59,34,42,65,73,54,83,54,80,70,45,60,25,31,34,27,23,47,61,31,53,52,51,42,36,56,50,41,18,32,40,59,65,46,33,67,69,37,53,47,62,32,26,54,82,54,38,57,50,60,59,74,85,51,73,65,34,65,23,37,34,54,61,40,28,37,34,19,41,29,23,29,24,73,93,40,44,66,69,53,52,54,48,44,28,74,69,45,59,61,40,101

Nearest PDB structures (foldseek):
  4v1o-assembly1_X  TM=3.421E-01  e=8.675E+00  Saccharomyces cerevisiae
  2hzs-assembly1_B  TM=2.799E-01  e=7.262E+00  Saccharomyces cerevisiae
  4w8w-assembly1_A  TM=2.753E-01  e=8.176E+00  Pyrococcus furiosus DSM 3638
  2hzs-assembly1_B  TM=2.584E-01  e=8.588E+00  Saccharomyces cerevisiae
  4w8w-assembly1_A  TM=2.753E-01  e=8.588E+00  Pyrococcus furiosus DSM 3638

Foldseek 3Di:
DAPPPPVAGQQAKWKKAKFWKFFDPVDPAADADVVRFGDQDQDAQGMDTDDCPPDAGFRHPWMWMDHLFFIDTDRHPDPPWAFQWKKKWFQAPPAGIWIWRADSNGHDPPIDTAQWAWDADPQQQETATDRDDDGQAGRADEPPQLLCQQQGDCVRYVPHDHDDDPRHPYFYFYDPQVSVFSNCQSDARNCSVVQRRVQGHGNAGHSDSVDPRRPSRDHRIMMMMIMIHDPPDDSVNVVCCRVPPGNGD/DAPPPPVAGQQAKWKKAKFWKFFDPVDPAADQDVVRFGDQDQDAQGMDTDDCPPDAGFRHPWMWMDHLFFIDTDRDPDPPWAFQWKKKWFQAPPAGIWIWRADSNGHDPPIDTAQWAWDADPQQQETATDRDDDGQAGRADEPPQLLCQQQGDCVRYVPHDHDDDPRHPYFYFYDPQVSVFSNCQQDARNCSVVQRRVQGHGNAGHSDSVDDGSPSRDHRIMMMMIMIHDPPDDSVNVVCCRVPPGNGD

Secondary structure (DSSP, 8-state):
----SSSS--PPPEEEEEEEEEE-SSS-PPPBPTTS-B----STTSEEE--TTSSS---TT-EEEE-SS-EEEESSPPTT-EEEEEEEEEEETTTEEEEESS-TTS--TT---EE-EEEE-TTT--EEEESS-SBSS-S-B-TT-THHHHHS-G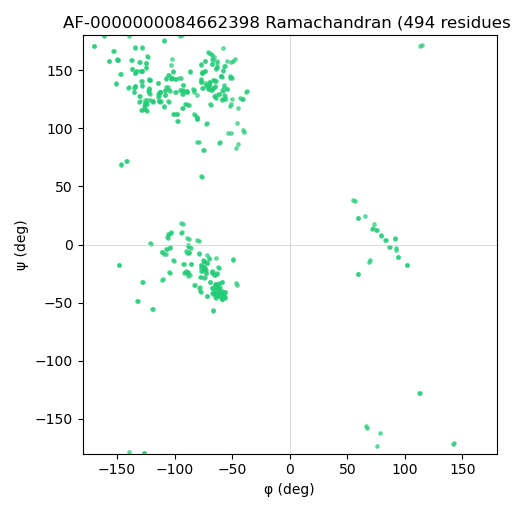GGTTTSPBP--SS----EEE-HHHHHHHHHHHS-GGGHHHHHHHHEETTEE-S--SS-TTTT--TTEEEEEEEEE-TT--HHHHHHHHHH--SB-/----SSSS--PPPEEEEEEEEEE-SSS-PPPBPTTS-B----STTSEEE--TTSSS---TT-EEEE-SS-EEEESSPPTT-EEEEEEEEEEETTTEEEEESS-TTS--TT---EE-EEEE-TTT--EEEESS-SBSS-S-B-TT-THHHHHS-GGGTTTSPBP--SS----EEE-HHHHHHHHHHHS-GGGHHHHHHHHEETTEE-S--SS-TTTT--TTEEEEEEEEE-TT--HHHHHHHHHH--SB-

Radius of gyration: 24.52 Å; Cα contacts (8 Å, |Δi|>4): 1244; chains: 2; bounding box: 53×76×52 Å